Protein AF-A0A938LE58-F1 (afdb_monomer)

Structure (mmCIF, N/CA/C/O backbone):
data_AF-A0A938LE58-F1
#
_entry.id   AF-A0A938LE58-F1
#
loop_
_atom_site.group_PDB
_atom_site.id
_atom_site.type_symbol
_atom_site.label_atom_id
_atom_site.label_alt_id
_atom_site.label_comp_id
_atom_site.label_asym_id
_atom_site.label_entity_id
_atom_site.label_seq_id
_atom_site.pdbx_PDB_ins_code
_atom_site.Cartn_x
_atom_site.Cartn_y
_atom_site.Cartn_z
_atom_site.occupancy
_atom_site.B_iso_or_equiv
_atom_site.auth_seq_id
_atom_site.auth_comp_id
_atom_site.auth_asym_id
_atom_site.auth_atom_id
_atom_site.pdbx_PDB_model_num
ATOM 1 N N . MET A 1 1 ? 87.983 -20.452 31.072 1.00 35.53 1 MET A N 1
ATOM 2 C CA . MET A 1 1 ? 89.405 -20.859 31.200 1.00 35.53 1 MET A CA 1
ATOM 3 C C . MET A 1 1 ? 89.490 -22.246 30.573 1.00 35.53 1 MET A C 1
ATOM 5 O O . MET A 1 1 ? 88.706 -23.074 30.983 1.00 35.53 1 MET A O 1
ATOM 9 N N . THR A 1 2 ? 90.220 -22.567 29.507 1.00 35.75 2 THR A N 1
ATOM 10 C CA . THR A 1 2 ? 91.517 -22.090 29.015 1.00 35.75 2 THR A CA 1
ATOM 11 C C . THR A 1 2 ? 91.731 -22.612 27.581 1.00 35.75 2 THR A C 1
ATOM 13 O O . THR A 1 2 ? 91.448 -23.771 27.328 1.00 35.75 2 THR A O 1
ATOM 16 N N . ARG A 1 3 ? 92.320 -21.752 26.728 1.00 32.44 3 ARG A N 1
ATOM 17 C CA . ARG A 1 3 ? 93.266 -22.025 25.607 1.00 32.44 3 ARG A CA 1
ATOM 18 C C . ARG A 1 3 ? 92.758 -22.891 24.428 1.00 32.44 3 ARG A C 1
ATOM 20 O O . ARG A 1 3 ? 92.510 -24.065 24.602 1.00 32.44 3 ARG A O 1
ATOM 27 N N . ARG A 1 4 ? 92.494 -22.382 23.211 1.00 35.47 4 ARG A N 1
ATOM 28 C CA . ARG A 1 4 ? 93.262 -21.587 22.206 1.00 35.47 4 ARG A CA 1
ATOM 29 C C . ARG A 1 4 ? 94.327 -22.395 21.423 1.00 35.47 4 ARG A C 1
ATOM 31 O O . ARG A 1 4 ? 95.263 -22.894 22.034 1.00 35.47 4 ARG A O 1
ATOM 38 N N . ARG A 1 5 ? 94.244 -22.251 20.081 1.00 36.06 5 ARG A N 1
ATOM 39 C CA . ARG A 1 5 ? 95.217 -22.513 18.976 1.00 36.06 5 ARG A CA 1
ATOM 40 C C . ARG A 1 5 ? 95.144 -23.925 18.354 1.00 36.06 5 ARG A C 1
ATOM 42 O O . ARG A 1 5 ? 94.945 -24.876 19.081 1.00 36.06 5 ARG A O 1
ATOM 49 N N . ALA A 1 6 ? 95.263 -24.129 17.037 1.00 33.91 6 ALA A N 1
ATOM 50 C CA . ALA A 1 6 ? 96.004 -23.379 16.018 1.00 33.91 6 ALA A CA 1
ATOM 51 C C . ALA A 1 6 ? 95.434 -23.567 14.585 1.00 33.91 6 ALA A C 1
ATOM 53 O O . ALA A 1 6 ? 94.849 -24.597 14.276 1.00 33.91 6 ALA A O 1
ATOM 54 N N . ALA A 1 7 ? 95.670 -22.584 13.709 1.00 36.31 7 ALA A N 1
ATOM 55 C CA . ALA A 1 7 ? 95.760 -22.745 12.243 1.00 36.31 7 ALA A CA 1
ATOM 56 C C . ALA A 1 7 ? 97.253 -22.985 11.877 1.00 36.31 7 ALA A C 1
ATOM 58 O O . ALA A 1 7 ? 98.073 -22.695 12.760 1.00 36.31 7 ALA A O 1
ATOM 59 N N . PRO A 1 8 ? 97.677 -23.429 10.657 1.00 47.66 8 PRO A N 1
ATOM 60 C CA . PRO A 1 8 ? 97.639 -22.549 9.466 1.00 47.66 8 PRO A CA 1
ATOM 61 C C . PRO A 1 8 ? 97.699 -23.170 8.025 1.00 47.66 8 PRO A C 1
ATOM 63 O O . PRO A 1 8 ? 98.178 -24.270 7.797 1.00 47.66 8 PRO A O 1
ATOM 66 N N . HIS A 1 9 ? 97.303 -22.334 7.048 1.00 32.19 9 HIS A N 1
ATOM 67 C CA . HIS A 1 9 ? 97.847 -22.076 5.686 1.00 32.19 9 HIS A CA 1
ATOM 68 C C . HIS A 1 9 ? 98.135 -23.168 4.620 1.00 32.19 9 HIS A C 1
ATOM 70 O O . HIS A 1 9 ? 99.049 -23.966 4.775 1.00 32.19 9 HIS A O 1
ATOM 76 N N . ARG A 1 10 ? 97.566 -22.962 3.408 1.00 33.06 10 ARG A N 1
ATOM 77 C CA . ARG A 1 10 ? 98.198 -22.607 2.084 1.00 33.06 10 ARG A CA 1
ATOM 78 C C . ARG A 1 10 ? 97.259 -23.071 0.937 1.00 33.06 10 ARG A C 1
ATOM 80 O O . ARG A 1 10 ? 96.869 -24.222 0.940 1.00 33.06 10 ARG A O 1
ATOM 87 N N . ARG A 1 11 ? 96.659 -22.221 0.082 1.00 33.66 11 ARG A N 1
ATOM 88 C CA . ARG A 1 11 ? 97.114 -21.329 -1.028 1.00 33.66 11 ARG A CA 1
ATOM 89 C C . ARG A 1 11 ? 97.040 -21.973 -2.442 1.00 33.66 11 ARG A C 1
ATOM 91 O O . ARG A 1 11 ? 97.733 -22.946 -2.686 1.00 33.66 11 ARG A O 1
ATOM 98 N N . PHE A 1 12 ? 96.345 -21.253 -3.353 1.00 32.03 12 PHE A N 1
ATOM 99 C CA . PHE A 1 12 ? 96.378 -21.251 -4.846 1.00 32.03 12 PHE A CA 1
ATOM 100 C C . PHE A 1 12 ? 95.691 -22.431 -5.590 1.00 32.03 12 PHE A C 1
ATOM 102 O O . PHE A 1 12 ? 95.757 -23.545 -5.110 1.00 32.03 12 PHE A O 1
ATOM 109 N N . ARG A 1 13 ? 95.030 -22.316 -6.765 1.00 31.61 13 ARG A N 1
ATOM 110 C CA . ARG A 1 13 ? 94.870 -21.265 -7.805 1.00 31.61 13 ARG A CA 1
ATOM 111 C C . ARG A 1 13 ? 93.700 -21.634 -8.772 1.00 31.61 13 ARG A C 1
ATOM 113 O O . ARG A 1 13 ? 93.556 -22.798 -9.103 1.00 31.61 13 ARG A O 1
ATOM 120 N N . ALA A 1 14 ? 92.978 -20.614 -9.260 1.00 30.80 14 ALA A N 1
ATOM 121 C CA . ALA A 1 14 ? 92.432 -20.387 -10.623 1.00 30.80 14 ALA A CA 1
ATOM 122 C C . ALA A 1 14 ? 91.437 -21.349 -11.356 1.00 30.80 14 ALA A C 1
ATOM 124 O O . ALA A 1 14 ? 91.850 -22.298 -12.005 1.00 30.80 14 ALA A O 1
ATOM 125 N N . ALA A 1 15 ? 90.177 -20.871 -11.439 1.00 33.19 15 ALA A N 1
ATOM 126 C CA . ALA A 1 15 ? 89.362 -20.580 -12.652 1.00 33.19 15 ALA A CA 1
ATOM 127 C C . ALA A 1 15 ? 88.730 -21.744 -13.495 1.00 33.19 15 ALA A C 1
ATOM 129 O O . ALA A 1 15 ? 88.977 -22.909 -13.222 1.00 33.19 15 ALA A O 1
ATOM 130 N N . PRO A 1 16 ? 87.811 -21.464 -14.454 1.00 48.88 16 PRO A N 1
ATOM 131 C CA . PRO A 1 16 ? 86.350 -21.548 -14.262 1.00 48.88 16 PRO A CA 1
ATOM 132 C C . PRO A 1 16 ? 85.642 -22.445 -15.309 1.00 48.88 16 PRO A C 1
ATOM 134 O O . PRO A 1 16 ? 86.220 -22.718 -16.356 1.00 48.88 16 PRO A O 1
ATOM 137 N N . ARG A 1 17 ? 84.369 -22.835 -15.098 1.00 33.34 17 ARG A N 1
ATOM 138 C CA . ARG A 1 17 ? 83.358 -23.023 -16.174 1.00 33.34 17 ARG A CA 1
ATOM 139 C C . ARG A 1 17 ? 81.991 -23.489 -15.650 1.00 33.34 17 ARG A C 1
ATOM 141 O O . ARG A 1 17 ? 81.899 -24.463 -14.920 1.00 33.34 17 ARG A O 1
ATOM 148 N N . ALA A 1 18 ? 80.965 -22.788 -16.137 1.00 35.06 18 ALA A N 1
ATOM 149 C CA . ALA A 1 18 ? 79.599 -23.243 -16.400 1.00 35.06 18 ALA A CA 1
ATOM 150 C C . ALA A 1 18 ? 78.793 -23.852 -15.236 1.00 35.06 18 ALA A C 1
ATOM 152 O O . ALA A 1 18 ? 78.749 -25.063 -15.054 1.00 35.06 18 ALA A O 1
ATOM 153 N N . ALA A 1 19 ? 78.019 -23.007 -14.552 1.00 35.12 19 ALA A N 1
ATOM 154 C CA . ALA A 1 19 ? 76.790 -23.439 -13.896 1.00 35.12 19 ALA A CA 1
ATOM 155 C C . ALA A 1 19 ? 75.614 -22.739 -14.586 1.00 35.12 19 ALA A C 1
ATOM 157 O O . ALA A 1 19 ? 75.490 -21.515 -14.528 1.00 35.12 19 ALA A O 1
ATOM 158 N N . LEU A 1 20 ? 74.792 -23.530 -15.281 1.00 34.19 20 LEU A N 1
ATOM 159 C CA . LEU A 1 20 ? 73.471 -23.132 -15.751 1.00 34.19 20 LEU A CA 1
ATOM 160 C C . LEU A 1 20 ? 72.672 -22.604 -14.551 1.00 34.19 20 LEU A C 1
ATOM 162 O O . LEU A 1 20 ? 72.293 -23.366 -13.664 1.00 34.19 20 LEU A O 1
ATOM 166 N N . GLY A 1 21 ? 72.415 -21.299 -14.528 1.00 33.84 21 GLY A N 1
ATOM 167 C CA . GLY A 1 21 ? 71.427 -20.711 -13.638 1.00 33.84 21 GLY A CA 1
ATOM 168 C C . GLY A 1 21 ? 70.036 -21.094 -14.126 1.00 33.84 21 GLY A C 1
ATOM 169 O O . GLY A 1 21 ? 69.578 -20.588 -15.148 1.00 33.84 21 GLY A O 1
ATOM 170 N N . ALA A 1 22 ? 69.374 -21.993 -13.403 1.00 34.53 22 ALA A N 1
ATOM 171 C CA . ALA A 1 22 ? 67.950 -22.244 -13.549 1.00 34.53 22 ALA A CA 1
ATOM 172 C C . ALA A 1 22 ? 67.186 -20.963 -13.180 1.00 34.53 22 ALA A C 1
ATOM 174 O O . ALA A 1 22 ? 66.984 -20.649 -12.004 1.00 34.53 22 ALA A O 1
ATOM 175 N N . LEU A 1 23 ? 66.790 -20.207 -14.205 1.00 34.16 23 LEU A N 1
ATOM 176 C CA . LEU A 1 23 ? 65.857 -19.094 -14.108 1.00 34.16 23 LEU A CA 1
ATOM 177 C C . LEU A 1 23 ? 64.493 -19.673 -13.707 1.00 34.16 23 LEU A C 1
ATOM 179 O O . LEU A 1 23 ? 63.679 -20.054 -14.546 1.00 34.16 23 LEU A O 1
ATOM 183 N N . SER A 1 24 ? 64.275 -19.806 -12.402 1.00 37.72 24 SER A N 1
ATOM 184 C CA . SER A 1 24 ? 62.983 -20.186 -11.840 1.00 37.72 24 SER A CA 1
ATOM 185 C C . SER A 1 24 ? 62.053 -18.989 -11.997 1.00 37.72 24 SER A C 1
ATOM 187 O O . SER A 1 24 ? 62.000 -18.100 -11.149 1.00 37.72 24 SER A O 1
ATOM 189 N N . LEU A 1 25 ? 61.379 -18.942 -13.145 1.00 36.91 25 LEU A N 1
ATOM 190 C CA . LEU A 1 25 ? 60.301 -18.016 -13.447 1.00 36.91 25 LEU A CA 1
ATOM 191 C C . LEU A 1 25 ? 59.156 -18.325 -12.470 1.00 36.91 25 LEU A C 1
ATOM 193 O O . LEU A 1 25 ? 58.331 -19.204 -12.711 1.00 36.91 25 LEU A O 1
ATOM 197 N N . VAL A 1 26 ? 59.134 -17.642 -11.324 1.00 38.88 26 VAL A N 1
ATOM 198 C CA . VAL A 1 26 ? 57.950 -17.599 -10.466 1.00 38.88 26 VAL A CA 1
ATOM 199 C C . VAL A 1 26 ? 56.890 -16.857 -11.271 1.00 38.88 26 VAL A C 1
ATOM 201 O O . VAL A 1 26 ? 56.836 -15.629 -11.281 1.00 38.88 26 VAL A O 1
ATOM 204 N N . LEU A 1 27 ? 56.072 -17.621 -11.998 1.00 36.50 27 LEU A N 1
ATOM 205 C CA . LEU A 1 27 ? 54.764 -17.182 -12.450 1.00 36.50 27 LEU A CA 1
ATOM 206 C C . LEU A 1 27 ? 53.978 -16.821 -11.188 1.00 36.50 27 LEU A C 1
ATOM 208 O O . LEU A 1 27 ? 53.330 -17.661 -10.565 1.00 36.50 27 LEU A O 1
ATOM 212 N N . LEU A 1 28 ? 54.063 -15.549 -10.801 1.00 37.84 28 LEU A N 1
ATOM 213 C CA . LEU A 1 28 ? 53.003 -14.873 -10.078 1.00 37.84 28 LEU A CA 1
ATOM 214 C C . LEU A 1 28 ? 51.764 -15.016 -10.958 1.00 37.84 28 LEU A C 1
ATOM 216 O O . LEU A 1 28 ? 51.512 -14.208 -11.850 1.00 37.84 28 LEU A O 1
ATOM 220 N N . ALA A 1 29 ? 51.016 -16.095 -10.734 1.00 35.84 29 ALA A N 1
ATOM 221 C CA . ALA A 1 29 ? 49.613 -16.137 -11.063 1.00 35.84 29 ALA A CA 1
ATOM 222 C C . ALA A 1 29 ? 49.006 -14.939 -10.334 1.00 35.84 29 ALA A C 1
ATOM 224 O O . ALA A 1 29 ? 48.756 -14.984 -9.128 1.00 35.84 29 ALA A O 1
ATOM 225 N N . ALA A 1 30 ? 48.860 -13.833 -11.061 1.00 34.16 30 ALA A N 1
ATOM 226 C CA . ALA A 1 30 ? 47.987 -12.748 -10.688 1.00 34.16 30 ALA A CA 1
ATOM 227 C C . ALA A 1 30 ? 46.590 -13.362 -10.645 1.00 34.16 30 ALA A C 1
ATOM 229 O O . ALA A 1 30 ? 45.852 -13.369 -11.627 1.00 34.16 30 ALA A O 1
ATOM 230 N N . CYS A 1 31 ? 46.257 -13.962 -9.504 1.00 29.91 31 CYS A N 1
ATOM 231 C CA . CYS A 1 31 ? 44.882 -14.152 -9.111 1.00 29.91 31 CYS A CA 1
ATOM 232 C C . CYS A 1 31 ? 44.269 -12.762 -9.292 1.00 29.91 31 CYS A C 1
ATOM 234 O O . CYS A 1 31 ? 44.821 -11.816 -8.716 1.00 29.91 31 CYS A O 1
ATOM 236 N N . PRO A 1 32 ? 43.246 -12.572 -10.143 1.00 35.03 32 PRO A N 1
ATOM 237 C CA . PRO A 1 32 ? 42.574 -11.297 -10.184 1.00 35.03 32 PRO A CA 1
ATOM 238 C C . PRO A 1 32 ? 41.989 -11.135 -8.790 1.00 35.03 32 PRO A C 1
ATOM 240 O O . PRO A 1 32 ? 40.972 -11.733 -8.441 1.00 35.03 32 PRO A O 1
ATOM 243 N N . THR A 1 33 ? 42.685 -10.372 -7.955 1.00 30.44 33 THR A N 1
ATOM 244 C CA . THR A 1 33 ? 42.118 -9.776 -6.769 1.00 30.44 33 THR A CA 1
ATOM 245 C C . THR A 1 33 ? 41.007 -8.918 -7.339 1.00 30.44 33 THR A C 1
ATOM 247 O O . THR A 1 33 ? 41.258 -7.816 -7.823 1.00 30.44 33 THR A O 1
ATOM 250 N N . PHE A 1 34 ? 39.794 -9.469 -7.417 1.00 32.09 34 PHE A N 1
ATOM 251 C CA . PHE A 1 34 ? 38.604 -8.688 -7.683 1.00 32.09 34 PHE A CA 1
ATOM 252 C C . PHE A 1 34 ? 38.581 -7.667 -6.557 1.00 32.09 34 PHE A C 1
ATOM 254 O O . PHE A 1 34 ? 38.185 -7.975 -5.433 1.00 32.09 34 PHE A O 1
ATOM 261 N N . ALA A 1 35 ? 39.105 -6.474 -6.841 1.00 33.88 35 ALA A N 1
ATOM 262 C CA . ALA A 1 35 ? 38.870 -5.307 -6.029 1.00 33.88 35 ALA A CA 1
ATOM 263 C C . ALA A 1 35 ? 37.356 -5.265 -5.887 1.00 33.88 35 ALA A C 1
ATOM 265 O O . ALA A 1 35 ? 36.638 -5.167 -6.883 1.00 33.88 35 ALA A O 1
ATOM 266 N N . GLN A 1 36 ? 36.881 -5.517 -4.673 1.00 43.47 36 GLN A N 1
ATOM 267 C CA . GLN A 1 36 ? 35.468 -5.598 -4.374 1.00 43.47 36 GLN A CA 1
ATOM 268 C C . GLN A 1 36 ? 34.924 -4.196 -4.635 1.00 43.47 36 GLN A C 1
ATOM 270 O O . GLN A 1 36 ? 35.071 -3.313 -3.790 1.00 43.47 36 GLN A O 1
ATOM 275 N N . GLU A 1 37 ? 34.432 -3.955 -5.855 1.00 56.03 37 GLU A N 1
ATOM 276 C CA . GLU A 1 37 ? 33.959 -2.639 -6.256 1.00 56.03 37 GLU A CA 1
ATOM 277 C C . GLU A 1 37 ? 32.943 -2.186 -5.206 1.00 56.03 37 GLU A C 1
ATOM 279 O O . GLU A 1 37 ? 32.021 -2.918 -4.825 1.00 56.03 37 GLU A O 1
ATOM 284 N N . SER A 1 38 ? 33.167 -0.994 -4.658 1.00 83.69 38 SER A N 1
ATOM 285 C CA . SER A 1 38 ? 32.251 -0.425 -3.683 1.00 83.69 38 SER A CA 1
ATOM 286 C C . SER A 1 38 ? 30.892 -0.271 -4.358 1.00 83.69 38 SER A C 1
ATOM 288 O O . SER A 1 38 ? 30.798 0.406 -5.374 1.00 83.69 38 SER A O 1
ATOM 290 N N . TRP A 1 39 ? 29.842 -0.876 -3.790 1.00 88.50 39 TRP A N 1
ATOM 291 C CA . TRP A 1 39 ? 28.456 -0.866 -4.296 1.00 88.50 39 TRP A CA 1
ATOM 292 C C . TRP A 1 39 ? 27.992 0.500 -4.834 1.00 88.50 39 TRP A C 1
ATOM 294 O O . TRP A 1 39 ? 27.291 0.585 -5.838 1.00 88.50 39 TRP A O 1
ATOM 304 N N . VAL A 1 40 ? 28.426 1.572 -4.176 1.00 90.12 40 VAL A N 1
ATOM 305 C CA . VAL A 1 40 ? 28.131 2.969 -4.513 1.00 90.12 40 VAL A CA 1
ATOM 306 C C . VAL A 1 40 ? 28.773 3.423 -5.834 1.00 90.12 40 VAL A C 1
ATOM 308 O O . VAL A 1 40 ? 28.200 4.245 -6.541 1.00 90.12 40 VAL A O 1
ATOM 311 N N . TYR A 1 41 ? 29.941 2.883 -6.179 1.00 92.00 41 TYR A N 1
ATOM 312 C CA . TYR A 1 41 ? 30.723 3.206 -7.378 1.00 92.00 41 TYR A CA 1
ATOM 313 C C . TYR A 1 41 ? 30.675 2.104 -8.447 1.00 92.00 41 TYR A C 1
ATOM 315 O O . TYR A 1 41 ? 31.351 2.212 -9.465 1.00 92.00 41 TYR A O 1
ATOM 323 N N . SER A 1 42 ? 29.883 1.048 -8.243 1.00 91.94 42 SER A N 1
ATOM 324 C CA . SER A 1 42 ? 29.626 0.041 -9.274 1.00 91.94 42 SER A CA 1
ATOM 325 C C . SER A 1 42 ? 28.494 0.503 -10.192 1.00 91.94 42 SER A C 1
ATOM 327 O O . SER A 1 42 ? 27.369 0.678 -9.707 1.00 91.94 42 SER A O 1
ATOM 329 N N . PRO A 1 43 ? 28.729 0.642 -11.509 1.00 93.00 43 PRO A N 1
ATOM 330 C CA . PRO A 1 43 ? 27.658 0.953 -12.442 1.00 93.00 43 PRO A CA 1
ATOM 331 C C . PRO A 1 43 ? 26.652 -0.204 -12.528 1.00 93.00 43 PRO A C 1
ATOM 333 O O . PRO A 1 43 ? 26.957 -1.363 -12.212 1.00 93.00 43 PRO A O 1
ATOM 336 N N . TYR A 1 44 ? 25.440 0.117 -12.963 1.00 94.31 44 TYR A N 1
ATOM 337 C CA . TYR A 1 44 ? 24.429 -0.868 -13.327 1.00 94.31 44 TYR A CA 1
ATOM 338 C C . TYR A 1 44 ? 24.799 -1.504 -14.663 1.00 94.31 44 TYR A C 1
ATOM 340 O O . TYR A 1 44 ? 25.075 -0.792 -15.627 1.00 94.31 44 TYR A O 1
ATOM 348 N N . ARG A 1 45 ? 24.775 -2.833 -14.740 1.00 94.19 45 ARG A N 1
ATOM 349 C CA . ARG A 1 45 ? 24.802 -3.554 -16.018 1.00 94.19 45 ARG A CA 1
ATOM 350 C C . ARG A 1 45 ? 23.366 -3.694 -16.502 1.00 94.19 45 ARG A C 1
ATOM 352 O O . ARG A 1 45 ? 22.588 -4.420 -15.884 1.00 94.19 45 ARG A O 1
ATOM 359 N N . VAL A 1 46 ? 23.004 -2.941 -17.537 1.00 94.81 46 VAL A N 1
ATOM 360 C CA . VAL A 1 46 ? 21.629 -2.860 -18.033 1.00 94.81 46 VAL A CA 1
ATOM 361 C C . VAL A 1 46 ? 21.577 -3.348 -19.470 1.00 94.81 46 VAL A C 1
ATOM 363 O O . VAL A 1 46 ? 22.188 -2.749 -20.355 1.00 94.81 46 VAL A O 1
ATOM 366 N N . ARG A 1 47 ? 20.798 -4.400 -19.717 1.00 95.25 47 ARG A N 1
ATOM 367 C CA . ARG A 1 47 ? 20.447 -4.802 -21.081 1.00 95.25 47 ARG A CA 1
ATOM 368 C C . ARG A 1 47 ? 19.104 -4.194 -21.457 1.00 95.25 47 ARG A C 1
ATOM 370 O O . ARG A 1 47 ? 18.170 -4.230 -20.665 1.00 95.25 47 ARG A O 1
ATOM 377 N N . VAL A 1 48 ? 18.993 -3.647 -22.658 1.00 96.19 48 VAL A N 1
ATOM 378 C CA . VAL A 1 48 ? 17.738 -3.149 -23.219 1.00 96.19 48 VAL A CA 1
ATOM 379 C C . VAL A 1 48 ? 17.302 -4.086 -24.336 1.00 96.19 48 VAL A C 1
ATOM 381 O O . VAL A 1 48 ? 18.040 -4.280 -25.299 1.00 96.19 48 VAL A O 1
ATOM 384 N N . TRP A 1 49 ? 16.105 -4.649 -24.201 1.00 96.06 49 TRP A N 1
ATOM 385 C CA . TRP A 1 49 ? 15.444 -5.467 -25.210 1.00 96.06 49 TRP A CA 1
ATOM 386 C C . TRP A 1 49 ? 14.387 -4.648 -25.930 1.00 96.06 49 TRP A C 1
ATOM 388 O O . TRP A 1 49 ? 13.377 -4.266 -25.341 1.00 96.06 49 TRP A O 1
ATOM 398 N N . LEU A 1 50 ? 14.632 -4.397 -27.212 1.00 96.31 50 LEU A N 1
ATOM 399 C CA . LEU A 1 50 ? 13.746 -3.645 -28.086 1.00 96.31 50 LEU A CA 1
ATOM 400 C C . LEU A 1 50 ? 12.884 -4.592 -28.931 1.00 96.31 50 LEU A C 1
ATOM 402 O O . LEU A 1 50 ? 13.399 -5.340 -29.762 1.00 96.31 50 LEU A O 1
ATOM 406 N N . ALA A 1 51 ? 11.570 -4.520 -28.757 1.00 95.31 51 ALA A N 1
ATOM 407 C CA . ALA A 1 51 ? 10.576 -5.094 -29.652 1.00 95.31 51 ALA A CA 1
ATOM 408 C C . ALA A 1 51 ? 9.932 -3.964 -30.468 1.00 95.31 51 ALA A C 1
ATOM 410 O O . ALA A 1 51 ? 9.428 -2.992 -29.912 1.00 95.31 51 ALA A O 1
ATOM 411 N N . VAL A 1 52 ? 9.966 -4.077 -31.793 1.00 93.62 52 VAL A N 1
ATOM 412 C CA . VAL A 1 52 ? 9.302 -3.138 -32.707 1.00 93.62 52 VAL A CA 1
ATOM 413 C C . VAL A 1 52 ? 8.260 -3.926 -33.481 1.00 93.62 52 VAL A C 1
ATOM 415 O O . VAL A 1 52 ? 8.591 -4.978 -34.032 1.00 93.62 52 VAL A O 1
ATOM 418 N N . SER A 1 53 ? 7.017 -3.447 -33.503 1.00 89.75 53 SER A N 1
ATOM 419 C CA . SER A 1 53 ? 5.955 -4.106 -34.265 1.00 89.75 53 SER A CA 1
ATOM 420 C C . SER A 1 53 ? 6.272 -4.134 -35.762 1.00 89.75 53 SER A C 1
ATOM 422 O O . SER A 1 53 ? 6.865 -3.209 -36.323 1.00 89.75 53 SER A O 1
ATOM 424 N N . GLU A 1 54 ? 5.881 -5.224 -36.416 1.00 85.56 54 GLU A N 1
ATOM 425 C CA . GLU A 1 54 ? 6.084 -5.409 -37.847 1.00 85.56 54 GLU A CA 1
ATOM 426 C C . GLU A 1 54 ? 5.018 -4.618 -38.612 1.00 85.56 54 GLU A C 1
ATOM 428 O O . GLU A 1 54 ? 3.915 -5.103 -38.859 1.00 85.56 54 GLU A O 1
ATOM 433 N N . SER A 1 55 ? 5.339 -3.375 -38.976 1.00 87.19 55 SER A N 1
ATOM 434 C CA . SER A 1 55 ? 4.465 -2.536 -39.796 1.00 87.19 55 SER A CA 1
ATOM 435 C C . SER A 1 55 ? 5.239 -1.826 -40.914 1.00 87.19 55 SER A C 1
ATOM 437 O O . SER A 1 55 ? 6.441 -1.572 -40.779 1.00 87.19 55 SER A O 1
ATOM 439 N N . PRO A 1 56 ? 4.578 -1.437 -42.022 1.00 85.12 56 PRO A N 1
ATOM 440 C CA . PRO A 1 56 ? 5.223 -0.650 -43.076 1.00 85.12 56 PRO A CA 1
ATOM 441 C C . PRO A 1 56 ? 5.773 0.695 -42.574 1.00 85.12 56 PRO A C 1
ATOM 443 O O . PRO A 1 56 ? 6.764 1.201 -43.105 1.00 85.12 56 PRO A O 1
ATOM 446 N N . ARG A 1 57 ? 5.154 1.277 -41.535 1.00 87.62 57 ARG A N 1
ATOM 447 C CA . ARG A 1 57 ? 5.599 2.534 -40.909 1.00 87.62 57 ARG A CA 1
ATOM 448 C C . ARG A 1 57 ? 6.828 2.321 -40.015 1.00 87.62 57 ARG A C 1
ATOM 450 O O . ARG A 1 57 ? 7.638 3.241 -39.870 1.00 87.62 57 ARG A O 1
ATOM 457 N N . LEU A 1 58 ? 7.002 1.111 -39.480 1.00 88.50 58 LEU A N 1
ATOM 458 C CA . LEU A 1 58 ? 8.090 0.694 -38.594 1.00 88.50 58 LEU A CA 1
ATOM 459 C C . LEU A 1 58 ? 9.036 -0.320 -39.268 1.00 88.50 58 LEU A C 1
ATOM 461 O O . LEU A 1 58 ? 9.287 -1.416 -38.775 1.00 88.50 58 LEU A O 1
ATOM 465 N N . GLY A 1 59 ? 9.603 0.059 -40.415 1.00 89.12 59 GLY A N 1
ATOM 466 C CA . GLY A 1 59 ? 10.565 -0.787 -41.131 1.00 89.12 59 GLY A CA 1
ATOM 467 C C . GLY A 1 59 ? 11.898 -1.007 -40.391 1.00 89.12 59 GLY A C 1
ATOM 468 O O . GLY A 1 59 ? 12.277 -0.249 -39.497 1.00 89.12 59 GLY A O 1
ATOM 469 N N . ARG A 1 60 ? 12.679 -2.000 -40.841 1.00 89.69 60 ARG A N 1
ATOM 470 C CA . ARG A 1 60 ? 13.966 -2.406 -40.225 1.00 89.69 60 ARG A CA 1
ATOM 471 C C . ARG A 1 60 ? 14.974 -1.266 -40.040 1.00 89.69 60 ARG A C 1
ATOM 473 O O . ARG A 1 60 ? 15.611 -1.180 -38.998 1.00 89.69 60 ARG A O 1
ATOM 480 N N . SER A 1 61 ? 15.096 -0.374 -41.026 1.00 91.12 61 SER A N 1
ATOM 481 C CA . SER A 1 61 ? 15.998 0.788 -40.944 1.00 91.12 61 SER A CA 1
ATOM 482 C C . SER A 1 61 ? 15.628 1.721 -39.782 1.00 91.12 61 SER A C 1
ATOM 484 O O . SER A 1 61 ? 16.492 2.184 -39.040 1.00 91.12 61 SER A O 1
ATOM 486 N N . LEU A 1 62 ? 14.326 1.930 -39.556 1.00 90.69 62 LEU A N 1
ATOM 487 C CA . LEU A 1 62 ? 13.855 2.718 -38.423 1.00 90.69 62 LEU A CA 1
ATOM 488 C C . LEU A 1 62 ? 14.104 1.993 -37.101 1.00 90.69 62 LEU A C 1
ATOM 490 O O . LEU A 1 62 ? 14.539 2.631 -36.151 1.00 90.69 62 LEU A O 1
ATOM 494 N N . ALA A 1 63 ? 13.864 0.681 -37.039 1.00 93.06 63 ALA A N 1
ATOM 495 C CA . ALA A 1 63 ? 14.128 -0.114 -35.842 1.00 93.06 63 ALA A CA 1
ATOM 496 C C . ALA A 1 63 ? 15.606 -0.019 -35.407 1.00 93.06 63 ALA A C 1
ATOM 498 O O . ALA A 1 63 ? 15.890 0.183 -34.227 1.00 93.06 63 ALA A O 1
ATOM 499 N N . GLU A 1 64 ? 16.543 -0.062 -36.360 1.00 94.62 64 GLU A N 1
ATOM 500 C CA . GLU A 1 64 ? 17.968 0.168 -36.089 1.00 94.62 64 GLU A CA 1
ATOM 501 C C . GLU A 1 64 ? 18.274 1.602 -35.648 1.00 94.62 64 GLU A C 1
ATOM 503 O O . GLU A 1 64 ? 19.025 1.814 -34.693 1.00 94.62 64 GLU A O 1
ATOM 508 N N . SER A 1 65 ? 17.649 2.601 -36.281 1.00 93.94 65 SER A N 1
ATOM 509 C CA . SER A 1 65 ? 17.772 3.993 -35.838 1.00 93.94 65 SER A CA 1
ATOM 510 C C . SER A 1 65 ? 17.268 4.176 -34.404 1.00 93.94 65 SER A C 1
ATOM 512 O O . SER A 1 65 ? 17.922 4.859 -33.622 1.00 93.94 65 SER A O 1
ATOM 514 N N . ILE A 1 66 ? 16.141 3.555 -34.035 1.00 94.75 66 ILE A N 1
ATOM 515 C CA . ILE A 1 66 ? 15.590 3.595 -32.673 1.00 94.75 66 ILE A CA 1
ATOM 516 C C . ILE A 1 66 ? 16.577 2.953 -31.698 1.00 94.75 66 ILE A C 1
ATOM 518 O O . ILE A 1 66 ? 16.887 3.547 -30.667 1.00 94.75 66 ILE A O 1
ATOM 522 N N . ARG A 1 67 ? 17.124 1.778 -32.036 1.00 95.56 67 ARG A N 1
ATOM 523 C CA . ARG A 1 67 ? 18.132 1.087 -31.221 1.00 95.56 67 ARG A CA 1
ATOM 524 C C . ARG A 1 67 ? 19.348 1.980 -30.945 1.00 95.56 67 ARG A C 1
ATOM 526 O O . ARG A 1 67 ? 19.789 2.086 -29.800 1.00 95.56 67 ARG A O 1
ATOM 533 N N . ALA A 1 68 ? 19.853 2.670 -31.969 1.00 93.69 68 ALA A N 1
ATOM 534 C CA . ALA A 1 68 ? 20.949 3.627 -31.827 1.00 93.69 68 ALA A CA 1
ATOM 535 C C . ALA A 1 68 ? 20.554 4.858 -30.987 1.00 93.69 68 ALA A C 1
ATOM 537 O O . ALA A 1 68 ? 21.330 5.294 -30.131 1.00 93.69 68 ALA A O 1
ATOM 538 N N . SER A 1 69 ? 19.342 5.394 -31.177 1.00 93.44 69 SER A N 1
ATOM 539 C CA . SER A 1 69 ? 18.817 6.504 -30.372 1.00 93.44 69 SER A CA 1
ATOM 540 C C . SER A 1 69 ? 18.757 6.156 -28.886 1.00 93.44 69 SER A C 1
ATOM 542 O O . SER A 1 69 ? 19.206 6.968 -28.083 1.00 93.44 69 SER A O 1
ATOM 544 N N . ILE A 1 70 ? 18.300 4.952 -28.521 1.00 93.88 70 ILE A N 1
ATOM 545 C CA . ILE A 1 70 ? 18.266 4.483 -27.125 1.00 93.88 70 ILE A CA 1
ATOM 546 C C . ILE A 1 70 ? 19.664 4.515 -26.513 1.00 93.88 70 ILE A C 1
ATOM 548 O O . ILE A 1 70 ? 19.848 5.061 -25.427 1.00 93.88 70 ILE A O 1
ATOM 552 N N . ALA A 1 71 ? 20.661 3.955 -27.204 1.00 91.88 71 ALA A N 1
ATOM 553 C CA . ALA A 1 71 ? 22.028 3.899 -26.693 1.00 91.88 71 ALA A CA 1
ATOM 554 C C . ALA A 1 71 ? 22.590 5.303 -26.404 1.00 91.88 71 ALA A C 1
ATOM 556 O O . ALA A 1 71 ? 23.228 5.516 -25.371 1.00 91.88 71 ALA A O 1
ATOM 557 N N . ASN A 1 72 ? 22.312 6.270 -27.283 1.00 92.25 72 ASN A N 1
ATOM 558 C CA . ASN A 1 72 ? 22.753 7.655 -27.118 1.00 92.25 72 ASN A CA 1
ATOM 559 C C . ASN A 1 72 ? 21.957 8.399 -26.037 1.00 92.25 72 ASN A C 1
ATOM 561 O O . ASN A 1 72 ? 22.553 9.029 -25.165 1.00 92.25 72 ASN A O 1
ATOM 565 N N . GLY A 1 73 ? 20.626 8.301 -26.057 1.00 91.75 73 GLY A N 1
ATOM 566 C CA . GLY A 1 73 ? 19.749 8.994 -25.116 1.00 91.75 73 GLY A CA 1
ATOM 567 C C . GLY A 1 73 ? 19.908 8.492 -23.681 1.00 91.75 73 GLY A C 1
ATOM 568 O O . GLY A 1 73 ? 19.999 9.291 -22.752 1.00 91.75 73 GLY A O 1
ATOM 569 N N . VAL A 1 74 ? 20.045 7.177 -23.487 1.00 91.00 74 VAL A N 1
ATOM 570 C CA . VAL A 1 74 ? 20.318 6.589 -22.167 1.00 91.00 74 VAL A CA 1
ATOM 571 C C . VAL A 1 74 ? 21.708 6.974 -21.670 1.00 91.00 74 VAL A C 1
ATOM 573 O O . VAL A 1 74 ? 21.853 7.304 -20.497 1.00 91.00 74 VAL A O 1
ATOM 576 N N . ARG A 1 75 ? 22.732 6.990 -22.535 1.00 90.50 75 ARG A N 1
ATOM 577 C CA . ARG A 1 75 ? 24.072 7.461 -22.146 1.00 90.50 75 ARG A CA 1
ATOM 578 C C . ARG A 1 75 ? 24.045 8.925 -21.706 1.00 90.50 75 ARG A C 1
ATOM 580 O O . ARG A 1 75 ? 24.719 9.261 -20.739 1.00 90.50 75 ARG A O 1
ATOM 587 N N . ALA A 1 76 ? 23.258 9.768 -22.372 1.00 90.00 76 ALA A N 1
ATOM 588 C CA . ALA A 1 76 ? 23.079 11.161 -21.974 1.00 90.00 76 ALA A CA 1
ATOM 589 C C . ALA A 1 76 ? 22.361 11.291 -20.617 1.00 90.00 76 ALA A C 1
ATOM 591 O O . ALA A 1 76 ? 22.788 12.081 -19.783 1.00 90.00 76 ALA A O 1
ATOM 592 N N . ALA A 1 77 ? 21.316 10.493 -20.371 1.00 89.19 77 ALA A N 1
ATOM 593 C CA . ALA A 1 77 ? 20.527 10.562 -19.138 1.00 89.19 77 ALA A CA 1
ATOM 594 C C . ALA A 1 77 ? 21.207 9.912 -17.916 1.00 89.19 77 ALA A C 1
ATOM 596 O O . ALA A 1 77 ? 21.087 10.412 -16.800 1.00 89.19 77 ALA A O 1
ATOM 597 N N . MET A 1 78 ? 21.901 8.788 -18.115 1.00 90.38 78 MET A N 1
ATOM 598 C CA . MET A 1 78 ? 22.464 7.964 -17.036 1.00 90.38 78 MET A CA 1
ATOM 599 C C . MET A 1 78 ? 23.975 8.155 -16.862 1.00 90.38 78 MET A C 1
ATOM 601 O O . MET A 1 78 ? 24.526 7.806 -15.815 1.00 90.38 78 MET A O 1
ATOM 605 N N . GLY A 1 79 ? 24.669 8.701 -17.863 1.00 88.88 79 GLY A N 1
ATOM 606 C CA . GLY A 1 79 ? 26.114 8.906 -17.825 1.00 88.88 79 GLY A CA 1
ATOM 607 C C . GLY A 1 79 ? 26.884 7.618 -17.520 1.00 88.88 79 GLY A C 1
ATOM 608 O O . GLY A 1 79 ? 26.592 6.549 -18.054 1.00 88.88 79 GLY A O 1
ATOM 609 N N . SER A 1 80 ? 27.866 7.716 -16.623 1.00 91.31 80 SER A N 1
ATOM 610 C CA . SER A 1 80 ? 28.705 6.594 -16.177 1.00 91.31 80 SER A CA 1
ATOM 611 C C . SER A 1 80 ? 28.005 5.644 -15.202 1.00 91.31 80 SER A C 1
ATOM 613 O O . SER A 1 80 ? 28.567 4.599 -14.877 1.00 91.31 80 SER A O 1
ATOM 615 N N . THR A 1 81 ? 26.791 5.965 -14.737 1.00 92.31 81 THR A N 1
ATOM 616 C CA . THR A 1 81 ? 26.062 5.098 -13.798 1.00 92.31 81 THR A CA 1
ATOM 617 C C . THR A 1 81 ? 25.611 3.794 -14.450 1.00 92.31 81 THR A C 1
ATOM 619 O O . THR A 1 81 ? 25.370 2.822 -13.737 1.00 92.31 81 THR A O 1
ATOM 622 N N . TRP A 1 82 ? 25.516 3.741 -15.783 1.00 93.75 82 TRP A N 1
ATOM 623 C CA . TRP A 1 82 ? 25.112 2.558 -16.541 1.00 93.75 82 TRP A CA 1
ATOM 624 C C . TRP A 1 82 ? 26.218 2.057 -17.467 1.00 93.75 82 TRP A C 1
ATOM 626 O O . TRP A 1 82 ? 26.957 2.819 -18.088 1.00 93.75 82 TRP A O 1
ATOM 636 N N . ARG A 1 83 ? 26.260 0.736 -17.619 1.00 92.94 83 ARG A N 1
ATOM 637 C CA . ARG A 1 83 ? 26.841 0.043 -18.766 1.00 92.94 83 ARG A CA 1
ATOM 638 C C . ARG A 1 83 ? 25.687 -0.594 -19.523 1.00 92.94 83 ARG A C 1
ATOM 640 O O . ARG A 1 83 ? 25.048 -1.502 -18.994 1.00 92.94 83 ARG A O 1
ATOM 647 N N . THR A 1 84 ? 25.413 -0.073 -20.713 1.00 93.00 84 THR A N 1
ATOM 648 C CA . THR A 1 84 ? 24.208 -0.410 -21.475 1.00 93.00 84 THR A CA 1
ATOM 649 C C . THR A 1 84 ? 24.541 -1.254 -22.696 1.00 93.00 84 THR A C 1
ATOM 651 O O . THR A 1 84 ? 25.370 -0.850 -23.512 1.00 93.00 84 THR A O 1
ATOM 654 N N . GLU A 1 85 ? 23.831 -2.364 -22.860 1.00 93.50 85 GLU A N 1
ATOM 655 C CA . GLU A 1 85 ? 23.784 -3.155 -24.095 1.00 93.50 85 GLU A CA 1
ATOM 656 C C . GLU A 1 85 ? 22.374 -3.045 -24.682 1.00 93.50 85 GLU A C 1
ATOM 658 O O . GLU A 1 85 ? 21.401 -3.323 -23.985 1.00 93.50 85 GLU A O 1
ATOM 663 N N . VAL A 1 86 ? 22.241 -2.599 -25.935 1.00 95.19 86 VAL A N 1
ATOM 664 C CA . VAL A 1 86 ? 20.934 -2.439 -26.597 1.00 95.19 86 VAL A CA 1
ATOM 665 C C . VAL A 1 86 ? 20.825 -3.424 -27.752 1.00 95.19 86 VAL A C 1
ATOM 667 O O . VAL A 1 86 ? 21.558 -3.324 -28.742 1.00 95.19 86 VAL A O 1
ATOM 670 N N . GLU A 1 87 ? 19.872 -4.342 -27.632 1.00 94.88 87 GLU A N 1
ATOM 671 C CA . GLU A 1 87 ? 19.643 -5.454 -28.549 1.00 94.88 87 GLU A CA 1
ATOM 672 C C . GLU A 1 87 ? 18.154 -5.559 -28.888 1.00 94.88 87 GLU A C 1
ATOM 674 O O . GLU A 1 87 ? 17.289 -5.052 -28.168 1.00 94.88 87 GLU A O 1
ATOM 679 N N . PHE A 1 88 ? 17.834 -6.233 -29.990 1.00 95.19 88 PHE A N 1
ATOM 680 C CA . PHE A 1 88 ? 16.450 -6.622 -30.236 1.00 95.19 88 PHE A CA 1
ATOM 681 C C . PHE A 1 88 ? 16.035 -7.726 -29.266 1.00 95.19 88 PHE A C 1
ATOM 683 O O . PHE A 1 88 ? 16.847 -8.564 -28.872 1.00 95.19 88 PHE A O 1
ATOM 690 N N . ALA A 1 89 ? 14.762 -7.722 -28.877 1.00 93.75 89 ALA A N 1
ATOM 691 C CA . ALA A 1 89 ? 14.217 -8.759 -28.017 1.00 93.75 89 ALA A CA 1
ATOM 692 C C . ALA A 1 89 ? 14.353 -10.147 -28.683 1.00 93.75 89 ALA A C 1
ATOM 694 O O . ALA A 1 89 ? 14.112 -10.261 -29.891 1.00 93.75 89 ALA A O 1
ATOM 695 N N . PRO A 1 90 ? 14.691 -11.205 -27.921 1.00 93.06 90 PRO A N 1
ATOM 696 C CA . PRO A 1 90 ? 14.719 -12.570 -28.439 1.00 93.06 90 PRO A CA 1
ATOM 697 C C . PRO A 1 90 ? 13.386 -12.972 -29.082 1.00 93.06 90 PRO A C 1
ATOM 699 O O . PRO A 1 90 ? 12.319 -12.630 -28.568 1.00 93.06 90 PRO A O 1
ATOM 702 N N . GLU A 1 91 ? 13.435 -13.762 -30.160 1.00 89.62 91 GLU A N 1
ATOM 703 C CA . GLU A 1 91 ? 12.228 -14.229 -30.869 1.00 89.62 91 GLU A CA 1
ATOM 704 C C . GLU A 1 91 ? 11.238 -14.934 -29.930 1.00 89.62 91 GLU A C 1
ATOM 706 O O . GLU A 1 91 ? 10.029 -14.767 -30.052 1.00 89.62 91 GLU A O 1
ATOM 711 N N . SER A 1 92 ? 11.759 -15.661 -28.937 1.00 91.00 92 SER A N 1
ATOM 712 C CA . SER A 1 92 ? 10.972 -16.414 -27.960 1.00 91.00 92 SER A CA 1
ATOM 713 C C . SER A 1 92 ? 10.055 -15.560 -27.083 1.00 91.00 92 SER A C 1
ATOM 715 O O . SER A 1 92 ? 9.128 -16.121 -26.511 1.00 91.00 92 SER A O 1
ATOM 717 N N . ILE A 1 93 ? 10.302 -14.250 -26.955 1.00 92.38 93 ILE A N 1
ATOM 718 C CA . ILE A 1 93 ? 9.498 -13.338 -26.123 1.00 92.38 93 ILE A CA 1
ATOM 719 C C . ILE A 1 93 ? 8.980 -12.116 -26.895 1.00 92.38 93 ILE A C 1
ATOM 721 O O . ILE A 1 93 ? 8.061 -11.448 -26.426 1.00 92.38 93 ILE A O 1
ATOM 725 N N . ARG A 1 94 ? 9.513 -11.820 -28.092 1.00 90.19 94 ARG A N 1
ATOM 726 C CA . ARG A 1 94 ? 9.173 -10.612 -28.871 1.00 90.19 94 ARG A CA 1
ATOM 727 C C . ARG A 1 94 ? 7.663 -10.423 -29.051 1.00 90.19 94 ARG A C 1
ATOM 729 O O . ARG A 1 94 ? 7.158 -9.329 -28.821 1.00 90.19 94 ARG A O 1
ATOM 736 N N . VAL A 1 95 ? 6.947 -11.486 -29.421 1.00 88.31 95 VAL A N 1
ATOM 737 C CA . VAL A 1 95 ? 5.493 -11.438 -29.659 1.00 88.31 95 VAL A CA 1
ATOM 738 C C . VAL A 1 95 ? 4.711 -11.173 -28.369 1.00 88.31 95 VAL A C 1
ATOM 740 O O . VAL A 1 95 ? 3.737 -10.424 -28.386 1.00 88.31 95 VAL A O 1
ATOM 743 N N . GLU A 1 96 ? 5.132 -11.759 -27.247 1.00 91.12 96 GLU A N 1
ATOM 744 C CA . GLU A 1 96 ? 4.499 -11.545 -25.937 1.00 91.12 96 GLU A CA 1
ATOM 745 C C . GLU A 1 96 ? 4.662 -10.091 -25.480 1.00 91.12 96 GLU A C 1
ATOM 747 O O . GLU A 1 96 ? 3.692 -9.476 -25.035 1.00 91.12 96 GLU A O 1
ATOM 752 N N . LEU A 1 97 ? 5.854 -9.514 -25.680 1.00 91.12 97 LEU A N 1
ATOM 753 C CA . LEU A 1 97 ? 6.124 -8.111 -25.357 1.00 91.12 97 LEU A CA 1
ATOM 754 C C . LEU A 1 97 ? 5.198 -7.160 -26.129 1.00 91.12 97 LEU A C 1
ATOM 756 O O . LEU A 1 97 ? 4.602 -6.280 -25.510 1.00 91.12 97 LEU A O 1
ATOM 760 N N . SER A 1 98 ? 5.030 -7.363 -27.441 1.00 86.06 98 SER A N 1
ATOM 761 C CA . SER A 1 98 ? 4.136 -6.541 -28.274 1.00 86.06 98 SER A CA 1
ATOM 762 C C . SER A 1 98 ? 2.647 -6.733 -27.965 1.00 86.06 98 SER A C 1
ATOM 764 O O . SER A 1 98 ? 1.858 -5.818 -28.167 1.00 86.06 98 SER A O 1
ATOM 766 N N . ARG A 1 99 ? 2.224 -7.905 -27.469 1.00 86.69 99 ARG A N 1
ATOM 767 C CA . ARG A 1 99 ? 0.815 -8.136 -27.094 1.00 86.69 99 ARG A CA 1
ATOM 768 C C . ARG A 1 99 ? 0.437 -7.471 -25.774 1.00 86.69 99 ARG A C 1
ATOM 770 O O . ARG A 1 99 ? -0.687 -6.995 -25.636 1.00 86.69 99 ARG A O 1
ATOM 777 N N . GLY A 1 100 ? 1.342 -7.476 -24.798 1.00 87.12 100 GLY A N 1
ATOM 778 C CA . GLY A 1 100 ? 1.034 -7.000 -23.455 1.00 87.12 100 GLY A CA 1
ATOM 779 C C . GLY A 1 100 ? 2.250 -6.972 -22.545 1.00 87.12 100 GLY A C 1
ATOM 780 O O . GLY A 1 100 ? 2.505 -7.913 -21.798 1.00 87.12 100 GLY A O 1
ATOM 781 N N . LEU A 1 101 ? 2.971 -5.849 -22.539 1.00 89.06 101 LEU A N 1
ATOM 782 C CA . LEU A 1 101 ? 4.145 -5.653 -21.680 1.00 89.06 101 LEU A CA 1
ATOM 783 C C . LEU A 1 101 ? 3.845 -5.778 -20.167 1.00 89.06 101 LEU A C 1
ATOM 785 O O . LEU A 1 101 ? 4.731 -6.081 -19.364 1.00 89.06 101 LEU A O 1
ATOM 789 N N . ASP A 1 102 ? 2.603 -5.529 -19.754 1.00 87.94 102 ASP A N 1
ATOM 790 C CA . ASP A 1 102 ? 2.126 -5.720 -18.381 1.00 87.94 102 ASP A CA 1
ATOM 791 C C . ASP A 1 102 ? 1.879 -7.190 -18.013 1.00 87.94 102 ASP A C 1
ATOM 793 O O . ASP A 1 102 ? 2.003 -7.527 -16.835 1.00 87.94 102 ASP A O 1
ATOM 797 N N . GLN A 1 103 ? 1.599 -8.049 -18.996 1.00 88.56 103 GLN A N 1
ATOM 798 C CA . GLN A 1 103 ? 1.294 -9.471 -18.802 1.00 88.56 103 GLN A CA 1
ATOM 799 C C . GLN A 1 103 ? 2.546 -10.332 -18.604 1.00 88.56 103 GLN A C 1
ATOM 801 O O . GLN A 1 103 ? 2.457 -11.411 -18.030 1.00 88.56 103 GLN A O 1
ATOM 806 N N . VAL A 1 104 ? 3.715 -9.859 -19.047 1.00 90.56 104 VAL A N 1
ATOM 807 C CA . VAL A 1 104 ? 4.982 -10.565 -18.823 1.00 90.56 104 VAL A CA 1
ATOM 808 C C . VAL A 1 104 ? 5.363 -10.482 -17.344 1.00 90.56 104 VAL A C 1
ATOM 810 O O . VAL A 1 104 ? 5.523 -9.388 -16.792 1.00 90.56 104 VAL A O 1
ATOM 813 N N . ASP A 1 105 ? 5.512 -11.641 -16.708 1.00 90.44 105 ASP A N 1
ATOM 814 C CA . ASP A 1 105 ? 5.878 -11.787 -15.302 1.00 90.44 105 ASP A CA 1
ATOM 815 C C . ASP A 1 105 ? 7.360 -12.164 -15.112 1.00 90.44 105 ASP A C 1
ATOM 817 O O . ASP A 1 105 ? 8.136 -12.308 -16.062 1.00 90.44 105 ASP A O 1
ATOM 821 N N . SER A 1 106 ? 7.782 -12.297 -13.850 1.00 88.31 106 SER A N 1
ATOM 822 C CA . SER A 1 106 ? 9.175 -12.629 -13.548 1.00 88.31 106 SER A CA 1
ATOM 823 C C . SER A 1 106 ? 9.544 -14.069 -13.914 1.00 88.31 106 SER A C 1
ATOM 825 O O . SER A 1 106 ? 10.722 -14.321 -14.169 1.00 88.31 106 SER A O 1
ATOM 827 N N . ASP A 1 107 ? 8.605 -15.011 -13.909 1.00 88.31 107 ASP A N 1
ATOM 828 C CA . ASP A 1 107 ? 8.903 -16.420 -14.184 1.00 88.31 107 ASP A CA 1
ATOM 829 C C . ASP A 1 107 ? 9.142 -16.630 -15.675 1.00 88.31 107 ASP A C 1
ATOM 831 O O . ASP A 1 107 ? 10.110 -17.289 -16.075 1.00 88.31 107 ASP A O 1
ATOM 835 N N . ARG A 1 108 ? 8.355 -15.946 -16.512 1.00 90.62 108 ARG A N 1
ATOM 836 C CA . ARG A 1 108 ? 8.601 -15.877 -17.947 1.00 90.62 108 ARG A CA 1
ATOM 837 C C . ARG A 1 108 ? 9.957 -15.255 -18.253 1.00 90.62 108 ARG A C 1
ATOM 839 O O . ARG A 1 108 ? 10.710 -15.794 -19.069 1.00 90.62 108 ARG A O 1
ATOM 846 N N . MET A 1 109 ? 10.308 -14.174 -17.557 1.00 91.12 109 MET A N 1
ATOM 847 C CA . MET A 1 109 ? 11.621 -13.545 -17.697 1.00 91.12 109 MET A CA 1
ATOM 848 C C . MET A 1 109 ? 12.765 -14.478 -17.289 1.00 91.12 109 MET A C 1
ATOM 850 O O . MET A 1 109 ? 13.760 -14.549 -18.004 1.00 9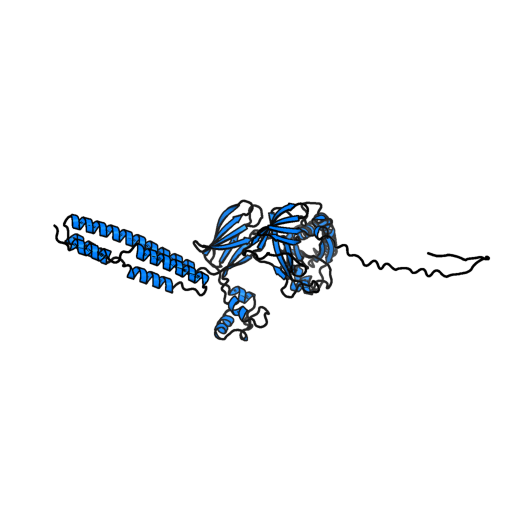1.12 109 MET A O 1
ATOM 854 N N . LEU A 1 110 ? 12.629 -15.256 -16.210 1.00 88.06 110 LEU A N 1
ATOM 855 C CA . LEU A 1 110 ? 13.637 -16.248 -15.808 1.00 88.06 110 LEU A CA 1
ATOM 856 C C . LEU A 1 110 ? 13.846 -17.351 -16.854 1.00 88.06 110 LEU A C 1
ATOM 858 O O . LEU A 1 110 ? 14.966 -17.844 -16.995 1.00 88.06 110 LEU A O 1
ATOM 862 N N . ALA A 1 111 ? 12.791 -17.747 -17.570 1.00 88.75 111 ALA A N 1
ATOM 863 C CA . ALA A 1 111 ? 12.866 -18.790 -18.589 1.00 88.75 111 ALA A CA 1
ATOM 864 C C . ALA A 1 111 ? 13.617 -18.336 -19.853 1.00 88.75 111 ALA A C 1
ATOM 866 O O . ALA A 1 111 ? 14.300 -19.144 -20.485 1.00 88.75 111 ALA A O 1
ATOM 867 N N . VAL A 1 112 ? 13.485 -17.057 -20.221 1.00 88.81 112 VAL A N 1
ATOM 868 C CA . VAL A 1 112 ? 14.050 -16.495 -21.461 1.00 88.81 112 VAL A CA 1
ATOM 869 C C . VAL A 1 112 ? 15.378 -15.771 -21.228 1.00 88.81 112 VAL A C 1
ATOM 871 O O . VAL A 1 112 ? 16.201 -15.690 -22.140 1.00 88.81 112 VAL A O 1
ATOM 874 N N . ALA A 1 113 ? 15.612 -15.245 -20.024 1.00 83.81 113 ALA A N 1
ATOM 875 C CA . ALA A 1 113 ? 16.832 -14.517 -19.716 1.00 83.81 113 ALA A CA 1
ATOM 876 C C . ALA A 1 113 ? 18.081 -15.395 -19.922 1.00 83.81 113 ALA A C 1
ATOM 878 O O . ALA A 1 113 ? 18.094 -16.569 -19.534 1.00 83.81 113 ALA A O 1
ATOM 879 N N . PRO A 1 114 ? 19.157 -14.842 -20.510 1.00 76.00 114 PRO A N 1
ATOM 880 C CA . PRO A 1 114 ? 20.367 -15.603 -20.772 1.00 76.00 114 PRO A CA 1
ATOM 881 C C . PRO A 1 114 ? 20.958 -16.162 -19.472 1.00 76.00 114 PRO A C 1
ATOM 883 O O . PRO A 1 114 ? 21.273 -15.435 -18.527 1.00 76.00 114 PRO A O 1
ATOM 886 N N . LYS A 1 115 ? 21.105 -17.490 -19.420 1.00 70.81 115 LYS A N 1
ATOM 887 C CA . LYS A 1 115 ? 21.658 -18.193 -18.257 1.00 70.81 115 LYS A CA 1
ATOM 888 C C . LYS A 1 115 ? 23.110 -17.762 -18.041 1.00 70.81 115 LYS A C 1
ATOM 890 O O . LYS A 1 115 ? 23.926 -17.855 -18.951 1.00 70.81 115 LYS A O 1
ATOM 895 N N . GLY A 1 116 ? 23.430 -17.307 -16.829 1.00 61.00 116 GLY A N 1
ATOM 896 C CA . GLY A 1 116 ? 24.771 -16.822 -16.480 1.00 61.00 116 GLY A CA 1
ATOM 897 C C . GLY A 1 116 ? 25.040 -15.361 -16.854 1.00 61.00 116 GLY A C 1
ATOM 898 O O . GLY A 1 116 ? 26.151 -14.878 -16.637 1.00 61.00 116 GLY A O 1
ATOM 899 N N . ALA A 1 117 ? 24.044 -14.640 -17.375 1.00 60.88 117 ALA A N 1
ATOM 900 C CA . ALA A 1 117 ? 24.169 -13.214 -17.611 1.00 60.88 117 ALA A CA 1
ATOM 901 C C . ALA A 1 117 ? 24.328 -12.454 -16.286 1.00 60.88 117 ALA A C 1
ATOM 903 O O . ALA A 1 117 ? 23.549 -12.613 -15.348 1.00 60.88 117 ALA A O 1
ATOM 904 N N . SER A 1 118 ? 25.367 -11.623 -16.214 1.00 74.31 118 SER A N 1
ATOM 905 C CA . SER A 1 118 ? 25.693 -10.809 -15.035 1.00 74.31 118 SER A CA 1
ATOM 906 C C . SER A 1 118 ? 24.930 -9.480 -14.980 1.00 74.31 118 SER A C 1
ATOM 908 O O . SER A 1 118 ? 25.352 -8.561 -14.277 1.00 74.31 118 SER A O 1
ATOM 910 N N . ASP A 1 119 ? 23.868 -9.352 -15.773 1.00 84.69 119 ASP A N 1
ATOM 911 C CA . ASP A 1 119 ? 23.105 -8.116 -15.892 1.00 84.69 119 ASP A CA 1
ATOM 912 C C . ASP A 1 119 ? 22.310 -7.877 -14.618 1.00 84.69 119 ASP A C 1
ATOM 914 O O . ASP A 1 119 ? 21.668 -8.782 -14.083 1.00 84.69 119 ASP A O 1
ATOM 918 N N . ASP A 1 120 ? 22.346 -6.645 -14.126 1.00 90.69 120 ASP A N 1
ATOM 919 C CA . ASP A 1 120 ? 21.588 -6.256 -12.944 1.00 90.69 120 ASP A CA 1
ATOM 920 C C . ASP A 1 120 ? 20.113 -6.026 -13.291 1.00 90.69 120 ASP A C 1
ATOM 922 O O . ASP A 1 120 ? 19.232 -6.282 -12.468 1.00 90.69 120 ASP A O 1
ATOM 926 N N . LYS A 1 121 ? 19.840 -5.526 -14.503 1.00 94.50 121 LYS A N 1
ATOM 927 C CA . LYS A 1 121 ? 18.494 -5.167 -14.963 1.00 94.50 121 LYS A CA 1
ATOM 928 C C . LYS A 1 121 ? 18.329 -5.427 -16.456 1.00 94.50 121 LYS A C 1
ATOM 930 O O . LYS A 1 121 ? 19.257 -5.209 -17.237 1.00 94.50 121 LYS A O 1
ATOM 935 N N . ILE A 1 122 ? 17.122 -5.831 -16.841 1.00 95.50 122 ILE A N 1
ATOM 936 C CA . ILE A 1 122 ? 16.690 -5.902 -18.238 1.00 95.50 122 ILE A CA 1
ATOM 937 C C . ILE A 1 122 ? 15.551 -4.900 -18.437 1.00 95.50 122 ILE A C 1
ATOM 939 O O . ILE A 1 122 ? 14.516 -4.986 -17.778 1.00 95.50 122 ILE A O 1
ATOM 943 N N . MET A 1 123 ? 15.74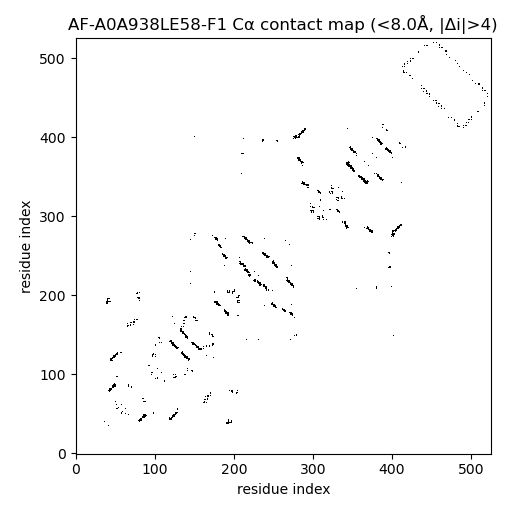5 -3.944 -19.340 1.00 96.38 123 MET A N 1
ATOM 944 C CA . MET A 1 123 ? 14.722 -2.991 -19.758 1.00 96.38 123 MET A CA 1
ATOM 945 C C . MET A 1 123 ? 13.986 -3.561 -20.963 1.00 96.38 123 MET A C 1
ATOM 947 O O . MET A 1 123 ? 14.572 -3.745 -22.026 1.00 96.38 123 MET A O 1
ATOM 951 N N . LEU A 1 124 ? 12.701 -3.829 -20.794 1.00 96.81 124 LEU A N 1
ATOM 952 C CA . LEU A 1 124 ? 11.805 -4.278 -21.846 1.00 96.81 124 LEU A CA 1
ATOM 953 C C . LEU A 1 124 ? 11.194 -3.053 -22.520 1.00 96.81 124 LEU A C 1
ATOM 955 O O . LEU A 1 124 ? 10.589 -2.221 -21.842 1.00 96.81 124 LEU A O 1
ATOM 959 N N . VAL A 1 125 ? 11.361 -2.935 -23.833 1.00 97.06 125 VAL A N 1
ATOM 960 C CA . VAL A 1 125 ? 10.934 -1.774 -24.617 1.00 97.06 125 VAL A CA 1
ATOM 961 C C . VAL A 1 125 ? 10.121 -2.236 -25.810 1.00 97.06 125 VAL A C 1
ATOM 963 O O . VAL A 1 125 ? 10.559 -3.105 -26.558 1.00 97.06 125 VAL A O 1
ATOM 966 N N . VAL A 1 126 ? 8.960 -1.621 -26.004 1.00 96.25 126 VAL A N 1
ATOM 967 C CA . VAL A 1 126 ? 8.047 -1.915 -27.107 1.00 96.25 126 VAL A CA 1
ATOM 968 C C . VAL A 1 126 ? 7.749 -0.632 -27.874 1.00 96.25 126 VAL A C 1
ATOM 970 O O . VAL A 1 126 ? 7.485 0.409 -27.266 1.00 96.25 126 VAL A O 1
ATOM 973 N N . VAL A 1 127 ? 7.807 -0.711 -29.203 1.00 95.50 127 VAL A N 1
ATOM 974 C CA . VAL A 1 127 ? 7.377 0.345 -30.124 1.00 95.50 127 VAL A CA 1
ATOM 975 C C . VAL A 1 127 ? 6.324 -0.225 -31.064 1.00 95.50 127 VAL A C 1
ATOM 977 O O . VAL A 1 127 ? 6.639 -1.017 -31.957 1.00 95.50 127 VAL A O 1
ATOM 980 N N . ASP A 1 128 ? 5.086 0.216 -30.878 1.00 93.19 128 ASP A N 1
ATOM 981 C CA . ASP A 1 128 ? 3.933 -0.254 -31.636 1.00 93.19 128 ASP A CA 1
ATOM 982 C C . ASP A 1 128 ? 3.384 0.826 -32.574 1.00 93.19 128 ASP A C 1
ATOM 984 O O . ASP A 1 128 ? 3.434 2.027 -32.290 1.00 93.19 128 ASP A O 1
ATOM 988 N N . ASP A 1 129 ? 2.856 0.384 -33.712 1.00 90.88 129 ASP A N 1
ATOM 989 C CA . ASP A 1 129 ? 2.120 1.213 -34.664 1.00 90.88 129 ASP A CA 1
ATOM 990 C C . ASP A 1 129 ? 0.638 1.246 -34.264 1.00 90.88 129 ASP A C 1
ATOM 992 O O . ASP A 1 129 ? -0.091 0.266 -34.422 1.00 90.88 129 ASP A O 1
ATOM 996 N N . GLY A 1 130 ? 0.209 2.357 -33.669 1.00 83.69 130 GLY A N 1
ATOM 997 C CA . GLY A 1 130 ? -1.153 2.557 -33.187 1.00 83.69 130 GLY A CA 1
ATOM 998 C C . GLY A 1 130 ? -2.064 3.212 -34.228 1.00 83.69 130 GLY A C 1
ATOM 999 O O . GLY A 1 130 ? -1.631 3.701 -35.271 1.00 83.69 130 GLY A O 1
ATOM 1000 N N . ALA A 1 131 ? -3.360 3.289 -33.913 1.00 78.38 131 ALA A N 1
ATOM 1001 C CA . ALA A 1 131 ? -4.371 3.822 -34.832 1.00 78.38 131 ALA A CA 1
ATOM 1002 C C . ALA A 1 131 ? -4.162 5.307 -35.204 1.00 78.38 131 ALA A C 1
ATOM 1004 O O . ALA A 1 131 ? -4.451 5.708 -36.328 1.00 78.38 131 ALA A O 1
ATOM 1005 N N . THR A 1 132 ? -3.666 6.129 -34.274 1.00 80.81 132 THR A N 1
ATOM 1006 C CA . THR A 1 132 ? -3.519 7.591 -34.439 1.00 80.81 132 THR A CA 1
ATOM 1007 C C . THR A 1 132 ? -2.064 8.069 -34.431 1.00 80.81 132 THR A C 1
ATOM 1009 O O . THR A 1 132 ? -1.802 9.263 -34.563 1.00 80.81 132 THR A O 1
ATOM 1012 N N . GLY A 1 133 ? -1.101 7.158 -34.284 1.00 89.62 133 GLY A N 1
ATOM 1013 C CA . GLY A 1 133 ? 0.305 7.482 -34.060 1.00 89.62 133 GLY A CA 1
ATOM 1014 C C . GLY A 1 133 ? 1.103 6.235 -33.704 1.00 89.62 133 GLY A C 1
ATOM 1015 O O . GLY A 1 133 ? 0.716 5.130 -34.059 1.00 89.62 133 GLY A O 1
ATOM 1016 N N . PHE A 1 134 ? 2.205 6.409 -32.993 1.00 93.44 134 PHE A N 1
ATOM 1017 C CA . PHE A 1 134 ? 3.010 5.318 -32.456 1.00 93.44 134 PHE A CA 1
ATOM 1018 C C . PHE A 1 134 ? 2.851 5.268 -30.940 1.00 93.44 134 PHE A C 1
ATOM 1020 O O . PHE A 1 134 ? 2.656 6.302 -30.307 1.00 93.44 134 PHE A O 1
ATOM 1027 N N . ALA A 1 135 ? 2.965 4.086 -30.353 1.00 93.44 135 ALA A N 1
ATOM 1028 C CA . ALA A 1 135 ? 2.976 3.911 -28.910 1.00 93.44 135 ALA A CA 1
ATOM 1029 C C . ALA A 1 135 ? 4.336 3.368 -28.481 1.00 93.44 135 ALA A C 1
ATOM 1031 O O . ALA A 1 135 ? 4.870 2.433 -29.074 1.00 93.44 135 ALA A O 1
ATOM 1032 N N . VAL A 1 136 ? 4.901 3.967 -27.442 1.00 94.75 136 VAL A N 1
ATOM 1033 C CA . VAL A 1 136 ? 6.157 3.537 -26.840 1.00 94.75 136 VAL A CA 1
ATOM 1034 C C . VAL A 1 136 ? 5.877 3.099 -25.417 1.00 94.75 136 VAL A C 1
ATOM 1036 O O . VAL A 1 136 ? 5.299 3.856 -24.637 1.00 94.75 136 VAL A O 1
ATOM 1039 N N . ALA A 1 137 ? 6.320 1.900 -25.059 1.00 95.38 137 ALA A N 1
ATOM 1040 C CA . ALA A 1 137 ? 6.216 1.393 -23.702 1.00 95.38 137 ALA A CA 1
ATOM 1041 C C . ALA A 1 137 ? 7.565 0.875 -23.204 1.00 95.38 137 ALA A C 1
ATOM 1043 O O . ALA A 1 137 ? 8.302 0.231 -23.946 1.00 95.38 137 ALA A O 1
ATOM 1044 N N . ALA A 1 138 ? 7.881 1.143 -21.939 1.00 96.31 138 ALA A N 1
ATOM 1045 C CA . ALA A 1 138 ? 9.069 0.617 -21.280 1.00 96.31 138 ALA A CA 1
ATOM 1046 C C . ALA A 1 138 ? 8.731 0.079 -19.887 1.00 96.31 138 ALA A C 1
ATOM 1048 O O . ALA A 1 138 ? 7.907 0.651 -19.167 1.00 96.31 138 ALA A O 1
ATOM 1049 N N . ARG A 1 139 ? 9.379 -1.020 -19.501 1.00 95.75 139 ARG A N 1
ATOM 1050 C CA . ARG A 1 139 ? 9.247 -1.653 -18.184 1.00 95.75 139 ARG A CA 1
ATOM 1051 C C . ARG A 1 139 ? 10.578 -2.269 -17.775 1.00 95.75 139 ARG A C 1
ATOM 1053 O O . ARG A 1 139 ? 11.288 -2.827 -18.602 1.00 95.75 139 ARG A O 1
ATOM 1060 N N . GLU A 1 140 ? 10.906 -2.195 -16.495 1.00 95.44 140 GLU A N 1
ATOM 1061 C CA . GLU A 1 140 ? 12.090 -2.851 -15.941 1.00 95.44 140 GLU A CA 1
ATOM 1062 C C . GLU A 1 140 ? 11.768 -4.260 -15.420 1.00 95.44 140 GLU A C 1
ATOM 1064 O O . GLU A 1 140 ? 10.716 -4.479 -14.814 1.00 95.44 140 GLU A O 1
ATOM 1069 N N . TRP A 1 141 ? 12.717 -5.183 -15.569 1.00 95.56 141 TRP A N 1
ATOM 1070 C CA . TRP A 1 141 ? 12.855 -6.359 -14.714 1.00 95.56 141 TRP A CA 1
ATOM 1071 C C . TRP A 1 141 ? 14.213 -6.345 -13.997 1.00 95.56 141 TRP A C 1
ATOM 1073 O O . TRP A 1 141 ? 15.268 -6.301 -14.636 1.00 95.56 141 TRP A O 1
ATOM 1083 N N . ASP A 1 142 ? 14.193 -6.382 -12.664 1.00 93.50 142 ASP A N 1
ATOM 1084 C CA . ASP A 1 142 ? 15.397 -6.430 -11.830 1.00 93.50 142 ASP A CA 1
ATOM 1085 C C . ASP A 1 142 ? 15.794 -7.886 -11.557 1.00 93.50 142 ASP A C 1
ATOM 1087 O O . ASP A 1 142 ? 15.061 -8.629 -10.900 1.00 93.50 142 ASP A O 1
ATOM 1091 N N . THR A 1 143 ? 16.968 -8.306 -12.032 1.00 91.06 143 THR A N 1
ATOM 1092 C CA . THR A 1 143 ? 17.395 -9.717 -11.975 1.00 91.06 143 THR A CA 1
ATOM 1093 C C . THR A 1 143 ? 17.733 -10.163 -10.550 1.00 91.06 143 THR A C 1
ATOM 1095 O O . THR A 1 143 ? 17.560 -11.330 -10.184 1.00 91.06 143 THR A O 1
ATOM 1098 N N . ARG A 1 144 ? 18.189 -9.224 -9.711 1.00 89.19 144 ARG A N 1
ATOM 1099 C CA . ARG A 1 144 ? 18.631 -9.473 -8.334 1.00 89.19 144 ARG A CA 1
ATOM 1100 C C . ARG A 1 144 ? 17.459 -9.721 -7.391 1.00 89.19 144 ARG A C 1
ATOM 1102 O O . ARG A 1 144 ? 17.517 -10.631 -6.564 1.00 89.19 144 ARG A O 1
ATOM 1109 N N . THR A 1 145 ? 16.424 -8.897 -7.494 1.00 90.38 145 THR A N 1
ATOM 1110 C CA . THR A 1 145 ? 15.211 -8.941 -6.668 1.00 90.38 145 THR A CA 1
ATOM 1111 C C . THR A 1 145 ? 14.056 -9.671 -7.347 1.00 90.38 145 THR A C 1
ATOM 1113 O O . THR A 1 145 ? 13.033 -9.886 -6.698 1.00 90.38 145 THR A O 1
ATOM 1116 N N . ARG A 1 146 ? 14.210 -10.056 -8.624 1.00 90.81 146 ARG A N 1
ATOM 1117 C CA . ARG A 1 146 ? 13.168 -10.662 -9.473 1.00 90.81 146 ARG A CA 1
ATOM 1118 C C . ARG A 1 146 ? 11.871 -9.851 -9.469 1.00 90.81 146 ARG A C 1
ATOM 1120 O O . ARG A 1 146 ? 10.772 -10.394 -9.477 1.00 90.81 146 ARG A O 1
ATOM 1127 N N . SER A 1 147 ? 12.009 -8.531 -9.384 1.00 90.38 147 SER A N 1
ATOM 1128 C CA . SER A 1 147 ? 10.885 -7.606 -9.287 1.00 90.38 147 SER A CA 1
ATOM 1129 C C . SER A 1 147 ? 10.596 -6.997 -10.652 1.00 90.38 147 SER A C 1
ATOM 1131 O O . SER A 1 147 ? 11.505 -6.521 -11.331 1.00 90.38 147 SER A O 1
ATOM 1133 N N . MET A 1 148 ? 9.320 -6.989 -11.034 1.00 92.56 148 MET A N 1
ATOM 1134 C CA . MET A 1 148 ? 8.856 -6.261 -12.210 1.00 92.56 148 MET A CA 1
ATOM 1135 C C . MET A 1 148 ? 8.554 -4.806 -11.844 1.00 92.56 148 MET A C 1
ATOM 1137 O O . MET A 1 148 ? 7.863 -4.526 -10.859 1.00 92.56 148 MET A O 1
ATOM 1141 N N . GLY A 1 149 ? 9.043 -3.882 -12.663 1.00 90.94 149 GLY A N 1
ATOM 1142 C CA . GLY A 1 149 ? 8.719 -2.465 -12.592 1.00 90.94 149 GLY A CA 1
ATOM 1143 C C . GLY A 1 149 ? 7.316 -2.155 -13.117 1.00 90.94 149 GLY A C 1
ATOM 1144 O O . GLY A 1 149 ? 6.577 -3.029 -13.580 1.00 90.94 149 GLY A O 1
ATOM 1145 N N . SER A 1 150 ? 6.957 -0.879 -13.062 1.00 91.12 150 SER A N 1
ATOM 1146 C CA . SER A 1 150 ? 5.727 -0.357 -13.653 1.00 91.12 150 SER A CA 1
ATOM 1147 C C . SER A 1 150 ? 5.902 -0.109 -15.153 1.00 91.12 150 SER A C 1
ATOM 1149 O O . SER A 1 150 ? 6.994 0.239 -15.594 1.00 91.12 150 SER A O 1
ATOM 1151 N N . VAL A 1 151 ? 4.830 -0.252 -15.937 1.00 93.19 151 VAL A N 1
ATOM 1152 C CA . VAL A 1 151 ? 4.857 0.082 -17.370 1.00 93.19 151 VAL A CA 1
ATOM 1153 C C . VAL A 1 151 ? 4.701 1.591 -17.545 1.00 93.19 151 VAL A C 1
ATOM 1155 O O . VAL A 1 151 ? 3.678 2.156 -17.156 1.00 93.19 151 VAL A O 1
ATOM 1158 N N . ILE A 1 152 ? 5.689 2.230 -18.165 1.00 93.62 152 ILE A N 1
ATOM 1159 C CA . ILE A 1 152 ? 5.622 3.625 -18.609 1.00 93.62 152 ILE A CA 1
ATOM 1160 C C . ILE A 1 152 ? 5.214 3.629 -20.078 1.00 93.62 152 ILE A C 1
ATOM 1162 O O . ILE A 1 152 ? 5.861 2.961 -20.881 1.00 93.62 152 ILE A O 1
ATOM 1166 N N . ARG A 1 153 ? 4.146 4.357 -20.427 1.00 91.94 153 ARG A N 1
ATOM 1167 C CA . ARG A 1 153 ? 3.628 4.464 -21.800 1.00 91.94 153 ARG A CA 1
ATOM 1168 C C . ARG A 1 153 ? 3.655 5.913 -22.281 1.00 91.94 153 ARG A C 1
ATOM 1170 O O . ARG A 1 153 ? 3.344 6.824 -21.514 1.00 91.94 153 ARG A O 1
ATOM 1177 N N . HIS A 1 154 ? 4.000 6.105 -23.548 1.00 90.56 154 HIS A N 1
ATOM 1178 C CA . HIS A 1 154 ? 3.993 7.390 -24.235 1.00 90.56 154 HIS A CA 1
ATOM 1179 C C . HIS A 1 154 ? 3.397 7.237 -25.633 1.00 90.56 154 HIS A C 1
ATOM 1181 O O . HIS A 1 154 ? 3.890 6.443 -26.432 1.00 90.56 154 HIS A O 1
ATOM 1187 N N . ASP A 1 155 ? 2.374 8.036 -25.927 1.00 92.44 155 ASP A N 1
ATOM 1188 C CA . ASP A 1 155 ? 1.852 8.183 -27.281 1.00 92.44 155 ASP A CA 1
ATOM 1189 C C . ASP A 1 155 ? 2.712 9.186 -28.050 1.00 92.44 155 ASP A C 1
ATOM 1191 O O . ASP A 1 155 ? 3.030 10.277 -27.568 1.00 92.44 155 ASP A O 1
ATOM 1195 N N . VAL A 1 156 ? 3.105 8.801 -29.256 1.00 94.06 156 VAL A N 1
ATOM 1196 C CA . VAL A 1 156 ? 4.043 9.527 -30.103 1.00 94.06 156 VAL A CA 1
ATOM 1197 C C . VAL A 1 156 ? 3.374 9.783 -31.456 1.00 94.06 156 VAL A C 1
ATOM 1199 O O . VAL A 1 156 ? 3.350 8.902 -32.315 1.00 94.06 156 VAL A O 1
ATOM 1202 N N . PRO A 1 157 ? 2.838 10.992 -31.696 1.00 90.75 157 PRO A N 1
ATOM 1203 C CA . PRO A 1 157 ? 2.159 11.303 -32.956 1.00 90.75 157 PRO A CA 1
ATOM 1204 C C . PRO A 1 157 ? 3.100 11.328 -34.171 1.00 90.75 157 PRO A C 1
ATOM 1206 O O . PRO A 1 157 ? 2.697 10.993 -35.282 1.00 90.75 157 PRO A O 1
ATOM 1209 N N . GLN A 1 158 ? 4.358 11.733 -33.964 1.00 91.50 158 GLN A N 1
ATOM 1210 C CA . GLN A 1 158 ? 5.345 11.967 -35.022 1.00 91.50 158 GLN A CA 1
ATOM 1211 C C . GLN A 1 158 ? 6.450 10.914 -35.003 1.00 91.50 158 GLN A C 1
ATOM 1213 O O . GLN A 1 158 ? 7.074 10.667 -33.971 1.00 91.50 158 GLN A O 1
ATOM 1218 N N . ARG A 1 159 ? 6.746 10.341 -36.170 1.00 90.00 159 ARG A N 1
ATOM 1219 C CA . ARG A 1 159 ? 7.723 9.255 -36.323 1.00 90.00 159 ARG A CA 1
ATOM 1220 C C . ARG A 1 159 ? 9.127 9.659 -35.870 1.00 90.00 159 ARG A C 1
ATOM 1222 O O . ARG A 1 159 ? 9.849 8.870 -35.269 1.00 90.00 159 ARG A O 1
ATOM 1229 N N . GLU A 1 160 ? 9.504 10.899 -36.132 1.00 90.69 160 GLU A N 1
ATOM 1230 C CA . GLU A 1 160 ? 10.829 11.456 -35.867 1.00 90.69 160 GLU A CA 1
ATOM 1231 C C . GLU A 1 160 ? 11.103 11.552 -34.360 1.00 90.69 160 GLU A C 1
ATOM 1233 O O . GLU A 1 160 ? 12.251 11.496 -33.924 1.00 90.69 160 GLU A O 1
ATOM 1238 N N . ARG A 1 161 ? 10.042 11.626 -33.545 1.00 93.06 161 ARG A N 1
ATOM 1239 C CA . ARG A 1 161 ? 10.128 11.717 -32.084 1.00 93.06 161 ARG A CA 1
ATOM 1240 C C . ARG A 1 161 ? 10.214 10.365 -31.384 1.00 93.06 161 ARG A C 1
ATOM 1242 O O . ARG A 1 161 ? 10.411 10.340 -30.168 1.00 93.06 161 ARG A O 1
ATOM 1249 N N . ILE A 1 162 ? 10.090 9.245 -32.105 1.00 93.75 162 ILE A N 1
ATOM 1250 C CA . ILE A 1 162 ? 10.113 7.907 -31.495 1.00 93.75 162 ILE A CA 1
ATOM 1251 C C . ILE A 1 162 ? 11.438 7.683 -30.758 1.00 93.75 162 ILE A C 1
ATOM 1253 O O . ILE A 1 162 ? 11.420 7.309 -29.592 1.00 93.75 162 ILE A O 1
ATOM 1257 N N . GLY A 1 163 ? 12.585 7.971 -31.384 1.00 92.19 163 GLY A N 1
ATOM 1258 C CA . GLY A 1 163 ? 13.897 7.725 -30.770 1.00 92.19 163 GLY A CA 1
ATOM 1259 C C . GLY A 1 163 ? 14.100 8.462 -29.436 1.00 92.19 163 GLY A C 1
ATOM 1260 O O . GLY A 1 163 ? 14.548 7.863 -28.454 1.00 92.19 163 GLY A O 1
ATOM 1261 N N . GLU A 1 164 ? 13.717 9.742 -29.378 1.00 92.25 164 GLU A N 1
ATOM 1262 C CA . GLU A 1 164 ? 13.722 10.545 -28.145 1.00 92.25 164 GLU A CA 1
ATOM 1263 C C . GLU A 1 164 ? 12.745 9.972 -27.105 1.00 92.25 164 GLU A C 1
ATOM 1265 O O . GLU A 1 164 ? 13.128 9.719 -25.961 1.00 92.25 164 GLU A O 1
ATOM 1270 N N . SER A 1 165 ? 11.500 9.709 -27.513 1.00 94.56 165 SER A N 1
ATOM 1271 C CA . SER A 1 165 ? 10.434 9.226 -26.624 1.00 94.56 165 SER A CA 1
ATOM 1272 C C . SER A 1 165 ? 10.768 7.870 -26.000 1.00 94.56 165 SER A C 1
ATOM 1274 O O . SER A 1 165 ? 10.508 7.661 -24.817 1.00 94.56 165 SER A O 1
ATOM 1276 N N . VAL A 1 166 ? 11.393 6.965 -26.760 1.00 95.31 166 VAL A N 1
ATOM 1277 C CA . VAL A 1 166 ? 11.857 5.660 -26.265 1.00 95.31 166 VAL A CA 1
ATOM 1278 C C . VAL A 1 166 ? 12.989 5.822 -25.261 1.00 95.31 166 VAL A C 1
ATOM 1280 O O . VAL A 1 166 ? 12.949 5.212 -24.194 1.00 95.31 166 VAL A O 1
ATOM 1283 N N . SER A 1 167 ? 13.965 6.679 -25.552 1.00 93.00 167 SER A N 1
ATOM 1284 C CA . SER A 1 167 ? 15.068 6.948 -24.623 1.00 93.00 167 SER A CA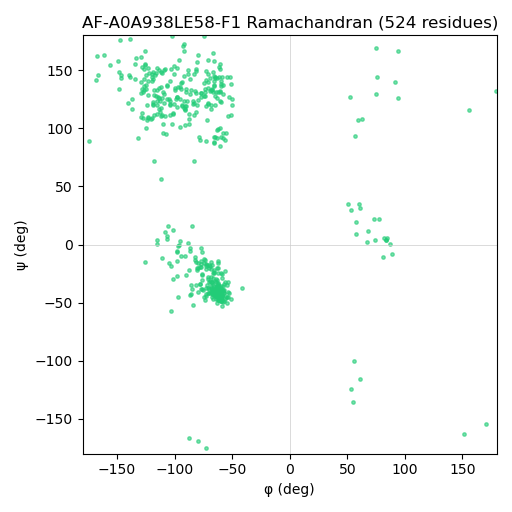 1
ATOM 1285 C C . SER A 1 167 ? 14.555 7.504 -23.291 1.00 93.00 167 SER A C 1
ATOM 1287 O O . SER A 1 167 ? 14.972 7.056 -22.221 1.00 93.00 167 SER A O 1
ATOM 1289 N N . LEU A 1 168 ? 13.592 8.430 -23.352 1.00 92.06 168 LEU A N 1
ATOM 1290 C CA . LEU A 1 168 ? 12.934 8.990 -22.176 1.00 92.06 168 LEU A CA 1
ATOM 1291 C C . LEU A 1 168 ? 12.112 7.938 -21.419 1.00 92.06 168 LEU A C 1
ATOM 1293 O O . LEU A 1 168 ? 12.181 7.890 -20.191 1.00 92.06 168 LEU A O 1
ATOM 1297 N N . ALA A 1 169 ? 11.364 7.084 -22.126 1.00 94.31 169 ALA A N 1
ATOM 1298 C CA . ALA A 1 169 ? 10.592 6.000 -21.520 1.00 94.31 169 ALA A CA 1
ATOM 1299 C C . ALA A 1 169 ? 11.501 5.033 -20.748 1.00 94.31 169 ALA A C 1
ATOM 1301 O O . ALA A 1 169 ? 11.201 4.700 -19.604 1.00 94.31 169 ALA A O 1
ATOM 1302 N N . VAL A 1 170 ? 12.640 4.641 -21.333 1.00 95.19 170 VAL A N 1
ATOM 1303 C CA . VAL A 1 170 ? 13.640 3.776 -20.683 1.00 95.19 170 VAL A CA 1
ATOM 1304 C C . VAL A 1 170 ? 14.203 4.439 -19.427 1.00 95.19 170 VAL A C 1
ATOM 1306 O O . VAL A 1 170 ? 14.224 3.816 -18.368 1.00 95.19 170 VAL A O 1
ATOM 1309 N N . ALA A 1 171 ? 14.602 5.711 -19.508 1.00 92.75 171 ALA A N 1
ATOM 1310 C CA . ALA A 1 171 ? 15.126 6.437 -18.352 1.00 92.75 171 ALA A CA 1
ATOM 1311 C C . ALA A 1 171 ? 14.079 6.610 -17.232 1.00 92.75 171 ALA A C 1
ATOM 1313 O O . ALA A 1 171 ? 14.419 6.525 -16.054 1.00 92.75 171 ALA A O 1
ATOM 1314 N N . ARG A 1 172 ? 12.800 6.822 -17.579 1.00 92.88 172 ARG A N 1
ATOM 1315 C CA . ARG A 1 172 ? 11.686 6.957 -16.618 1.00 92.88 172 ARG A CA 1
ATOM 1316 C C . ARG A 1 172 ? 11.228 5.632 -16.014 1.00 92.88 172 ARG A C 1
ATOM 1318 O O . ARG A 1 172 ? 10.737 5.629 -14.891 1.00 92.88 172 ARG A O 1
ATOM 1325 N N . ALA A 1 173 ? 11.353 4.534 -16.755 1.00 95.25 173 ALA A N 1
ATOM 1326 C CA . ALA A 1 173 ? 10.995 3.199 -16.284 1.00 95.25 173 ALA A CA 1
ATOM 1327 C C . ALA A 1 173 ? 12.043 2.605 -15.330 1.00 95.25 173 ALA A C 1
ATOM 1329 O O . ALA A 1 173 ? 11.751 1.622 -14.651 1.00 95.25 173 ALA A O 1
ATOM 1330 N N . PHE A 1 174 ? 13.244 3.188 -15.271 1.00 95.44 174 PHE A N 1
ATOM 1331 C CA . PHE A 1 174 ? 14.304 2.733 -14.384 1.00 95.44 174 PHE A CA 1
ATOM 1332 C C . PHE A 1 174 ? 13.970 2.957 -12.909 1.00 95.44 174 PHE A C 1
ATOM 1334 O O . PHE A 1 174 ? 13.607 4.052 -12.475 1.00 95.44 174 PHE A O 1
ATOM 1341 N N . VAL A 1 175 ? 14.194 1.910 -12.125 1.00 95.44 175 VAL A N 1
ATOM 1342 C CA . VAL A 1 175 ? 14.029 1.883 -10.682 1.00 95.44 175 VAL A CA 1
ATOM 1343 C C . VAL A 1 175 ? 15.404 1.748 -10.017 1.00 95.44 175 VAL A C 1
ATOM 1345 O O . VAL A 1 175 ? 16.025 0.677 -10.070 1.00 95.44 175 VAL A O 1
ATOM 1348 N N . PRO A 1 176 ? 15.902 2.796 -9.332 1.00 94.69 176 PRO A N 1
ATOM 1349 C CA . PRO A 1 176 ? 17.163 2.699 -8.611 1.00 94.69 176 PRO A CA 1
ATOM 1350 C C . PRO A 1 176 ? 17.058 1.689 -7.463 1.00 94.69 176 PRO A C 1
ATOM 1352 O O . PRO A 1 176 ? 16.023 1.587 -6.798 1.00 94.69 176 PRO A O 1
ATOM 1355 N N . ILE A 1 177 ? 18.149 0.960 -7.211 1.00 95.12 177 ILE A N 1
ATOM 1356 C CA . ILE A 1 177 ? 18.254 0.012 -6.097 1.00 95.12 177 ILE A CA 1
ATOM 1357 C C . ILE A 1 177 ? 19.250 0.522 -5.062 1.00 95.12 177 ILE A C 1
ATOM 1359 O O . ILE A 1 177 ? 20.366 0.945 -5.376 1.00 95.12 177 ILE A O 1
ATOM 1363 N N . ALA A 1 178 ? 18.861 0.426 -3.801 1.00 94.75 178 ALA A N 1
ATOM 1364 C CA . ALA A 1 178 ? 19.717 0.683 -2.665 1.00 94.75 178 ALA A CA 1
ATOM 1365 C C . ALA A 1 178 ? 19.831 -0.565 -1.791 1.00 94.75 178 ALA A C 1
ATOM 1367 O O . ALA A 1 178 ? 18.892 -1.350 -1.664 1.00 94.75 178 ALA A O 1
ATOM 1368 N N . ARG A 1 179 ? 20.994 -0.762 -1.175 1.00 93.81 179 ARG A N 1
ATOM 1369 C CA . ARG A 1 179 ? 21.186 -1.787 -0.149 1.00 93.81 179 ARG A CA 1
ATOM 1370 C C . ARG A 1 179 ? 20.875 -1.178 1.209 1.00 93.81 179 ARG A C 1
ATOM 1372 O O . ARG A 1 179 ? 21.392 -0.108 1.520 1.00 93.81 179 ARG A O 1
ATOM 1379 N N . ILE A 1 180 ? 20.064 -1.862 2.009 1.00 93.19 180 ILE A N 1
ATOM 1380 C CA . ILE A 1 180 ? 19.773 -1.474 3.392 1.00 93.19 180 ILE A CA 1
ATOM 1381 C C . ILE A 1 180 ? 20.846 -2.112 4.273 1.00 93.19 180 ILE A C 1
ATOM 1383 O O . ILE A 1 180 ? 20.907 -3.340 4.384 1.00 93.19 180 ILE A O 1
ATOM 1387 N N . ASP A 1 181 ? 21.714 -1.304 4.876 1.00 88.75 181 ASP A N 1
ATOM 1388 C CA . ASP A 1 181 ? 22.809 -1.827 5.699 1.00 88.75 181 ASP A CA 1
ATOM 1389 C C . ASP A 1 181 ? 22.384 -2.058 7.148 1.00 88.75 181 ASP A C 1
ATOM 1391 O O . ASP A 1 181 ? 22.732 -3.081 7.745 1.00 88.75 181 ASP A O 1
ATOM 1395 N N . ASP A 1 182 ? 21.651 -1.095 7.707 1.00 86.25 182 ASP A N 1
ATOM 1396 C CA . ASP A 1 182 ? 21.259 -1.077 9.110 1.00 86.25 182 ASP A CA 1
ATOM 1397 C C . ASP A 1 182 ? 19.898 -0.403 9.293 1.00 86.25 182 ASP A C 1
ATOM 1399 O O . ASP A 1 182 ? 19.531 0.504 8.542 1.00 86.25 182 ASP A O 1
ATOM 1403 N N . VAL A 1 183 ? 19.156 -0.862 10.299 1.00 87.50 183 VAL A N 1
ATOM 1404 C CA . VAL A 1 183 ? 17.844 -0.324 10.664 1.00 87.50 183 VAL A CA 1
ATOM 1405 C C . VAL A 1 183 ? 17.769 -0.211 12.179 1.00 87.50 183 VAL A C 1
ATOM 1407 O O . VAL A 1 183 ? 17.813 -1.214 12.896 1.00 87.50 183 VAL A O 1
ATOM 1410 N N . LYS A 1 184 ? 17.630 1.023 12.667 1.00 86.56 184 LYS A N 1
ATOM 1411 C CA . LYS A 1 184 ? 17.521 1.352 14.090 1.00 86.56 184 LYS A CA 1
ATOM 1412 C C . LYS A 1 184 ? 16.202 2.071 14.342 1.00 86.56 184 LYS A C 1
ATOM 1414 O O . LYS A 1 184 ? 16.025 3.226 13.965 1.00 86.56 184 LYS A O 1
ATOM 1419 N N . GLY A 1 185 ? 15.266 1.383 14.993 1.00 85.62 185 GLY A N 1
ATOM 1420 C CA . GLY A 1 185 ? 13.931 1.927 15.242 1.00 85.62 185 GLY A CA 1
ATOM 1421 C C . GLY A 1 185 ? 13.208 2.244 13.931 1.00 85.62 185 GLY A C 1
ATOM 1422 O O . GLY A 1 185 ? 12.947 1.335 13.146 1.00 85.62 185 GLY A O 1
ATOM 1423 N N . ASN A 1 186 ? 12.917 3.526 13.704 1.00 88.44 186 ASN A N 1
ATOM 1424 C CA . ASN A 1 186 ? 12.255 4.021 12.492 1.00 88.44 186 ASN A CA 1
ATOM 1425 C C . ASN A 1 186 ? 13.227 4.661 11.489 1.00 88.44 186 ASN A C 1
ATOM 1427 O O . ASN A 1 186 ? 12.774 5.319 10.560 1.00 88.44 186 ASN A O 1
ATOM 1431 N N . VAL A 1 187 ? 14.541 4.498 11.664 1.00 91.38 187 VAL A N 1
ATOM 1432 C CA . VAL A 1 187 ? 15.550 5.026 10.737 1.00 91.38 187 VAL A CA 1
ATOM 1433 C C . VAL A 1 187 ? 16.281 3.866 10.072 1.00 91.38 187 VAL A C 1
ATOM 1435 O O . VAL A 1 187 ? 16.796 2.970 10.746 1.00 91.38 187 VAL A O 1
ATOM 1438 N N . ALA A 1 188 ? 16.325 3.877 8.744 1.00 92.31 188 ALA A N 1
ATOM 1439 C CA . ALA A 1 188 ? 17.073 2.934 7.925 1.00 92.31 188 ALA A CA 1
ATOM 1440 C C . ALA A 1 188 ? 18.202 3.662 7.195 1.00 92.31 188 ALA A C 1
ATOM 1442 O O . ALA A 1 188 ? 17.987 4.716 6.605 1.00 92.31 188 ALA A O 1
ATOM 1443 N N . VAL A 1 189 ? 19.397 3.077 7.200 1.00 92.81 189 VAL A N 1
ATOM 1444 C CA . VAL A 1 189 ? 20.536 3.592 6.438 1.00 92.81 189 VAL A CA 1
ATOM 1445 C C . VAL A 1 189 ? 20.680 2.774 5.164 1.00 92.81 189 VAL A C 1
ATOM 1447 O O . VAL A 1 189 ? 20.867 1.551 5.212 1.00 92.81 189 VAL A O 1
ATOM 1450 N N . VAL A 1 190 ? 20.602 3.454 4.023 1.00 94.25 190 VAL A N 1
ATOM 1451 C CA . VAL A 1 190 ? 20.662 2.836 2.699 1.00 94.25 190 VAL A CA 1
ATOM 1452 C C . VAL A 1 190 ? 21.797 3.417 1.858 1.00 94.25 190 VAL A C 1
ATOM 1454 O O . VAL A 1 190 ? 22.197 4.571 2.018 1.00 94.25 190 VAL A O 1
ATOM 1457 N N . ARG A 1 191 ? 22.326 2.604 0.940 1.00 93.56 191 ARG A N 1
ATOM 1458 C CA . ARG A 1 191 ? 23.306 3.031 -0.070 1.00 93.56 191 ARG A CA 1
ATOM 1459 C C . ARG A 1 191 ? 22.803 2.699 -1.457 1.00 93.56 191 ARG A C 1
ATOM 1461 O O . ARG A 1 191 ? 22.589 1.525 -1.765 1.00 93.56 191 ARG A O 1
ATOM 1468 N N . PHE A 1 192 ? 22.645 3.717 -2.288 1.00 94.06 192 PHE A N 1
ATOM 1469 C CA . PHE A 1 192 ? 22.241 3.552 -3.676 1.00 94.06 192 PHE A CA 1
ATOM 1470 C C . PHE A 1 192 ? 23.388 2.969 -4.487 1.00 94.06 192 PHE A C 1
ATOM 1472 O O . PHE A 1 192 ? 24.559 3.277 -4.262 1.00 94.06 192 PHE A O 1
ATOM 1479 N N . ARG A 1 193 ? 23.056 2.072 -5.410 1.00 93.50 193 ARG A N 1
ATOM 1480 C CA . ARG A 1 193 ? 24.045 1.575 -6.355 1.00 93.50 193 ARG A CA 1
ATOM 1481 C C . ARG A 1 193 ? 24.334 2.643 -7.398 1.00 93.50 193 ARG A C 1
ATOM 1483 O O . ARG A 1 193 ? 23.409 3.300 -7.870 1.00 93.50 193 ARG A O 1
ATOM 1490 N N . GLY A 1 194 ? 25.605 2.801 -7.753 1.00 91.25 194 GLY A N 1
ATOM 1491 C CA . GLY A 1 194 ? 26.046 3.737 -8.788 1.00 91.25 194 GLY A CA 1
ATOM 1492 C C . GLY A 1 194 ? 25.874 5.223 -8.447 1.00 91.25 194 GLY A C 1
ATOM 1493 O O . GLY A 1 194 ? 26.214 6.056 -9.282 1.00 91.25 194 GLY A O 1
ATOM 1494 N N . SER A 1 195 ? 25.394 5.589 -7.250 1.00 90.38 195 SER A N 1
ATOM 1495 C CA . SER A 1 195 ? 25.189 6.994 -6.862 1.00 90.38 195 SER A CA 1
ATOM 1496 C C . SER A 1 195 ? 26.492 7.785 -6.758 1.00 90.38 195 SER A C 1
ATOM 1498 O O . SER A 1 195 ? 26.489 8.994 -6.949 1.00 90.38 195 SER A O 1
ATOM 1500 N N . GLY A 1 196 ? 27.621 7.115 -6.517 1.00 89.12 196 GLY A N 1
ATOM 1501 C CA . GLY A 1 196 ? 28.946 7.737 -6.550 1.00 89.12 196 GLY A CA 1
ATOM 1502 C C . GLY A 1 196 ? 29.450 8.062 -7.954 1.00 89.12 196 GLY A C 1
ATOM 1503 O O . GLY A 1 196 ? 30.424 8.793 -8.091 1.00 89.12 196 GLY A O 1
ATOM 1504 N N . LEU A 1 197 ? 28.805 7.521 -8.989 1.00 91.12 197 LEU A N 1
ATOM 1505 C CA . LEU A 1 197 ? 29.116 7.803 -10.391 1.00 91.12 197 LEU A CA 1
ATOM 1506 C C . LEU A 1 197 ? 28.185 8.859 -10.992 1.00 91.12 197 LEU A C 1
ATOM 1508 O O . LEU A 1 197 ? 28.459 9.367 -12.077 1.00 91.12 197 LEU A O 1
ATOM 1512 N N . ALA A 1 198 ? 27.072 9.169 -10.324 1.00 87.94 198 ALA A N 1
ATOM 1513 C CA . ALA A 1 198 ? 26.113 10.135 -10.824 1.00 87.94 198 ALA A CA 1
ATOM 1514 C C . ALA A 1 198 ? 26.680 11.553 -10.686 1.00 87.94 198 ALA A C 1
ATOM 1516 O O . ALA A 1 198 ? 26.993 12.007 -9.589 1.00 87.94 198 ALA A O 1
ATOM 1517 N N . ILE A 1 199 ? 26.824 12.239 -11.819 1.00 82.44 199 ILE A N 1
ATOM 1518 C CA . ILE A 1 199 ? 27.344 13.612 -11.876 1.00 82.44 199 ILE A CA 1
ATOM 1519 C C . ILE A 1 199 ? 26.209 14.622 -11.652 1.00 82.44 199 ILE A C 1
ATOM 1521 O O . ILE A 1 199 ? 26.414 15.663 -11.038 1.00 82.44 199 ILE A O 1
ATOM 1525 N N . ASP A 1 200 ? 25.007 14.295 -12.133 1.00 82.69 200 ASP A N 1
ATOM 1526 C CA . ASP A 1 200 ? 23.825 15.151 -12.068 1.00 82.69 200 ASP A CA 1
ATOM 1527 C C . ASP A 1 200 ? 22.824 14.640 -11.015 1.00 82.69 200 ASP A C 1
ATOM 1529 O O . ASP A 1 200 ? 22.518 13.444 -10.935 1.00 82.69 200 ASP A O 1
ATOM 1533 N N . ALA A 1 201 ? 22.264 15.561 -10.231 1.00 81.81 201 ALA A N 1
ATOM 1534 C CA . ALA A 1 201 ? 21.166 15.289 -9.310 1.00 81.81 201 ALA A CA 1
ATOM 1535 C C . ALA A 1 201 ? 19.869 14.891 -10.043 1.00 81.81 201 ALA A C 1
ATOM 1537 O O . ALA A 1 201 ? 19.027 14.199 -9.469 1.00 81.81 201 ALA A O 1
ATOM 1538 N N . ALA A 1 202 ? 19.712 15.284 -11.312 1.00 85.44 202 ALA A N 1
ATOM 1539 C CA . ALA A 1 202 ? 18.596 14.871 -12.158 1.00 85.44 202 ALA A CA 1
ATOM 1540 C C . ALA A 1 202 ? 18.693 13.406 -12.621 1.00 85.44 202 ALA A C 1
ATOM 1542 O O . ALA A 1 202 ? 17.682 12.838 -13.048 1.00 85.44 202 ALA A O 1
ATOM 1543 N N . CYS A 1 203 ? 19.874 12.780 -12.518 1.00 88.50 203 CYS A N 1
ATOM 1544 C CA . CYS A 1 203 ? 20.066 11.384 -12.896 1.00 88.50 203 CYS A CA 1
ATOM 1545 C C . CYS A 1 203 ? 19.108 10.476 -12.099 1.00 88.50 203 CYS A C 1
ATOM 1547 O O . CYS A 1 203 ? 19.082 10.541 -10.868 1.00 88.50 203 CYS A O 1
ATOM 1549 N N . PRO A 1 204 ? 18.352 9.575 -12.752 1.00 87.38 204 PRO A N 1
ATOM 1550 C CA . PRO A 1 204 ? 17.468 8.627 -12.070 1.00 87.38 204 PRO A CA 1
ATOM 1551 C C . PRO A 1 204 ? 18.148 7.728 -11.022 1.00 87.38 204 PRO A C 1
ATOM 1553 O O . PRO A 1 204 ? 17.474 7.229 -10.123 1.00 87.38 204 PRO A O 1
ATOM 1556 N N . ALA A 1 205 ? 19.466 7.515 -11.121 1.00 88.31 205 ALA A N 1
ATOM 1557 C CA . ALA A 1 205 ? 20.244 6.757 -10.137 1.00 88.31 205 ALA A CA 1
ATOM 1558 C C . ALA A 1 205 ? 20.597 7.565 -8.873 1.00 88.31 205 ALA A C 1
ATOM 1560 O O . ALA A 1 205 ? 20.975 6.970 -7.860 1.00 88.31 205 ALA A O 1
ATOM 1561 N N . SER A 1 206 ? 20.471 8.895 -8.920 1.00 90.44 206 SER A N 1
ATOM 1562 C CA . SER A 1 206 ? 20.732 9.783 -7.789 1.00 90.44 206 SER A CA 1
ATOM 1563 C C . SER A 1 206 ? 19.565 9.749 -6.792 1.00 90.44 206 SER A C 1
ATOM 1565 O O . SER A 1 206 ? 18.407 9.906 -7.197 1.00 90.44 206 SER A O 1
ATOM 1567 N N . PRO A 1 207 ? 19.834 9.568 -5.485 1.00 91.31 207 PRO A N 1
ATOM 1568 C CA . PRO A 1 207 ? 18.799 9.659 -4.464 1.00 91.31 207 PRO A CA 1
ATOM 1569 C C . PRO A 1 207 ? 18.243 11.081 -4.373 1.00 91.31 207 PRO A C 1
ATOM 1571 O O . PRO A 1 207 ? 18.981 12.057 -4.502 1.00 91.31 207 PRO A O 1
ATOM 1574 N N . ARG A 1 208 ? 16.942 11.200 -4.098 1.00 91.38 208 ARG A N 1
ATOM 1575 C CA . ARG A 1 208 ? 16.267 12.489 -3.889 1.00 91.38 208 ARG A CA 1
ATOM 1576 C C . ARG A 1 208 ? 15.587 12.535 -2.529 1.00 91.38 208 ARG A C 1
ATOM 1578 O O . ARG A 1 208 ? 14.992 11.549 -2.104 1.00 91.38 208 ARG A O 1
ATOM 1585 N N . ILE A 1 209 ? 15.651 13.683 -1.858 1.00 91.25 209 ILE A N 1
ATOM 1586 C CA . ILE A 1 209 ? 14.905 13.911 -0.612 1.00 91.25 209 ILE A CA 1
ATOM 1587 C C . ILE A 1 209 ? 13.406 13.759 -0.900 1.00 91.25 209 ILE A C 1
ATOM 1589 O O . ILE A 1 209 ? 12.921 14.201 -1.940 1.00 91.25 209 ILE A O 1
ATOM 1593 N N . GLY A 1 210 ? 12.689 13.071 -0.012 1.00 89.81 210 GLY A N 1
ATOM 1594 C CA . GLY A 1 210 ? 11.274 12.730 -0.173 1.00 89.81 210 GLY A CA 1
ATOM 1595 C C . GLY A 1 210 ? 11.002 11.505 -1.054 1.00 89.81 210 GLY A C 1
ATOM 1596 O O . GLY A 1 210 ? 9.880 10.997 -1.045 1.00 89.81 210 GLY A O 1
ATOM 1597 N N . GLN A 1 211 ? 12.003 10.973 -1.768 1.00 91.25 211 GLN A N 1
ATOM 1598 C CA . GLN A 1 211 ? 11.831 9.775 -2.592 1.00 91.25 211 GLN A CA 1
ATOM 1599 C C . GLN A 1 211 ? 11.408 8.582 -1.730 1.00 91.25 211 GLN A C 1
ATOM 1601 O O . GLN A 1 211 ? 12.024 8.280 -0.706 1.00 91.25 211 GLN A O 1
ATOM 1606 N N . CYS A 1 212 ? 10.366 7.882 -2.170 1.00 94.25 212 CYS A N 1
ATOM 1607 C CA . CYS A 1 212 ? 9.870 6.686 -1.505 1.00 94.25 212 CYS A CA 1
ATOM 1608 C C . CYS A 1 212 ? 10.479 5.426 -2.123 1.00 94.25 212 CYS A C 1
ATOM 1610 O O . CYS A 1 212 ? 10.601 5.310 -3.346 1.00 94.25 212 CYS A O 1
ATOM 1612 N N . LEU A 1 213 ? 10.837 4.469 -1.270 1.00 95.12 213 LEU A N 1
ATOM 1613 C CA . LEU A 1 213 ? 11.419 3.188 -1.640 1.00 95.12 213 LEU A CA 1
ATOM 1614 C C . LEU A 1 213 ? 10.586 2.051 -1.043 1.00 95.12 213 LEU A C 1
ATOM 1616 O O . LEU A 1 213 ? 10.204 2.094 0.127 1.00 95.12 213 LEU A O 1
ATOM 1620 N N . ARG A 1 214 ? 10.348 1.002 -1.827 1.00 94.56 214 ARG A N 1
ATOM 1621 C CA . ARG A 1 214 ? 9.762 -0.254 -1.345 1.00 94.56 214 ARG A CA 1
ATOM 1622 C C . ARG A 1 214 ? 10.856 -1.192 -0.857 1.00 94.56 214 ARG A C 1
ATOM 1624 O O . ARG A 1 214 ? 11.958 -1.190 -1.404 1.00 94.56 214 ARG A O 1
ATOM 1631 N N . VAL A 1 215 ? 10.543 -2.035 0.121 1.00 94.06 215 VAL A N 1
ATOM 1632 C CA . VAL A 1 215 ? 11.526 -2.967 0.684 1.00 94.06 215 VAL A CA 1
ATOM 1633 C C . VAL A 1 215 ? 11.370 -4.368 0.103 1.00 94.06 215 VAL A C 1
ATOM 1635 O O . VAL A 1 215 ? 10.269 -4.918 0.029 1.00 94.06 215 VAL A O 1
ATOM 1638 N N . VAL A 1 216 ? 12.500 -4.963 -0.273 1.00 93.31 216 VAL A N 1
ATOM 1639 C CA . VAL A 1 216 ? 12.609 -6.359 -0.697 1.00 93.31 216 VAL A CA 1
ATOM 1640 C C . VAL A 1 216 ? 13.680 -7.056 0.129 1.00 93.31 216 VAL A C 1
ATOM 1642 O O . VAL A 1 216 ? 14.791 -6.556 0.305 1.00 93.31 216 VAL A O 1
ATOM 1645 N N . THR A 1 217 ? 13.353 -8.237 0.634 1.00 91.88 217 THR A N 1
ATOM 1646 C CA . THR A 1 217 ? 14.299 -9.126 1.313 1.00 91.88 217 THR A CA 1
ATOM 1647 C C . THR A 1 217 ? 14.684 -10.267 0.390 1.00 91.88 217 THR A C 1
ATOM 1649 O O . THR A 1 217 ? 13.845 -10.789 -0.343 1.00 91.88 217 THR A O 1
ATOM 1652 N N . ARG A 1 218 ? 15.962 -10.641 0.417 1.00 91.25 218 ARG A N 1
ATOM 1653 C CA . ARG A 1 218 ? 16.532 -11.709 -0.398 1.00 91.25 218 ARG A CA 1
ATOM 1654 C C . ARG A 1 218 ? 17.304 -12.662 0.501 1.00 91.25 218 ARG A C 1
ATOM 1656 O O . ARG A 1 218 ? 18.360 -12.321 1.033 1.00 91.25 218 ARG A O 1
ATOM 1663 N N . GLN A 1 219 ? 16.756 -13.856 0.677 1.00 90.31 219 GLN A N 1
ATOM 1664 C CA . GLN A 1 219 ? 17.409 -14.948 1.379 1.00 90.31 219 GLN A CA 1
ATOM 1665 C C . GLN A 1 219 ? 18.206 -15.797 0.401 1.00 90.31 219 GLN A C 1
ATOM 1667 O O . GLN A 1 219 ? 17.636 -16.400 -0.508 1.00 90.31 219 GLN A O 1
ATOM 1672 N N . ASN A 1 220 ? 19.512 -15.871 0.626 1.00 88.50 220 ASN A N 1
ATOM 1673 C CA . ASN A 1 220 ? 20.430 -16.614 -0.222 1.00 88.50 220 ASN A CA 1
ATOM 1674 C C . ASN A 1 220 ? 20.733 -18.006 0.354 1.00 88.50 220 ASN A C 1
ATOM 1676 O O . ASN A 1 220 ? 20.685 -18.243 1.569 1.00 88.50 220 ASN A O 1
ATOM 1680 N N . ASP A 1 221 ? 21.039 -18.941 -0.536 1.00 87.44 221 ASP A N 1
ATOM 1681 C CA . ASP A 1 221 ? 21.607 -20.244 -0.220 1.00 87.44 221 ASP A CA 1
ATOM 1682 C C . ASP A 1 221 ? 23.128 -20.149 0.040 1.00 87.44 221 ASP A C 1
ATOM 1684 O O . ASP A 1 221 ? 23.691 -19.066 0.215 1.00 87.44 221 ASP A O 1
ATOM 1688 N N . ARG A 1 222 ? 23.812 -21.298 0.119 1.00 83.12 222 ARG A N 1
ATOM 1689 C CA . ARG A 1 222 ? 25.271 -21.345 0.330 1.00 83.12 222 ARG A CA 1
ATOM 1690 C C . ARG A 1 222 ? 26.073 -20.869 -0.888 1.00 83.12 222 ARG A C 1
ATOM 1692 O O . ARG A 1 222 ? 27.233 -20.511 -0.718 1.00 83.12 222 ARG A O 1
ATOM 1699 N N . TYR A 1 223 ? 25.468 -20.868 -2.073 1.00 81.38 223 TYR A N 1
ATOM 1700 C CA . TYR A 1 223 ? 26.081 -20.492 -3.346 1.00 81.38 223 TYR A CA 1
ATOM 1701 C C . TYR A 1 223 ? 25.771 -19.036 -3.740 1.00 81.38 223 TYR A C 1
ATOM 1703 O O . TYR A 1 223 ? 26.254 -18.564 -4.763 1.00 81.38 223 TYR A O 1
ATOM 1711 N N . GLY A 1 224 ? 24.992 -18.308 -2.929 1.00 78.31 224 GLY A N 1
ATOM 1712 C CA . GLY A 1 224 ? 24.600 -16.920 -3.192 1.00 78.31 224 GLY A CA 1
ATOM 1713 C C . GLY A 1 224 ? 23.371 -16.774 -4.098 1.00 78.31 224 GLY A C 1
ATOM 1714 O O . GLY A 1 224 ? 22.998 -15.650 -4.453 1.00 78.31 224 GLY A O 1
ATOM 1715 N N . ASN A 1 225 ? 22.722 -17.885 -4.451 1.00 83.25 225 ASN A N 1
ATOM 1716 C CA . ASN A 1 225 ? 21.476 -17.890 -5.205 1.00 83.25 225 ASN A CA 1
ATOM 1717 C C . ASN A 1 225 ? 20.292 -17.670 -4.259 1.00 83.25 225 ASN A C 1
ATOM 1719 O O . ASN A 1 225 ? 20.329 -18.121 -3.112 1.00 83.25 225 ASN A O 1
ATOM 1723 N N . PRO A 1 226 ? 19.222 -16.991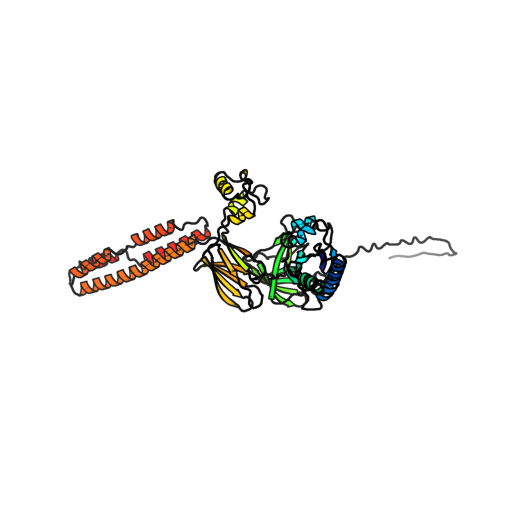 -4.705 1.00 84.19 226 PRO A N 1
ATOM 1724 C CA . PRO A 1 226 ? 18.035 -16.841 -3.879 1.00 84.19 226 PRO A CA 1
ATOM 1725 C C . PRO A 1 226 ? 17.414 -18.221 -3.628 1.00 84.19 226 PRO A C 1
ATOM 1727 O O . PRO A 1 226 ? 17.215 -18.998 -4.562 1.00 84.19 226 PRO A O 1
ATOM 1730 N N . LYS A 1 227 ? 17.094 -18.523 -2.367 1.00 85.75 227 LYS A N 1
ATOM 1731 C CA . LYS A 1 227 ? 16.347 -19.738 -2.019 1.00 85.75 227 LYS A CA 1
ATOM 1732 C C . LYS A 1 227 ? 14.971 -19.735 -2.702 1.00 85.75 227 LYS A C 1
ATOM 1734 O O . LYS A 1 227 ? 14.426 -18.648 -2.925 1.00 85.75 227 LYS A O 1
ATOM 1739 N N . PRO A 1 228 ? 14.357 -20.910 -2.940 1.00 76.88 228 PRO A N 1
ATOM 1740 C CA . PRO A 1 228 ? 12.931 -20.990 -3.257 1.00 76.88 228 PRO A CA 1
ATOM 1741 C C . PRO A 1 228 ? 12.129 -20.188 -2.219 1.00 76.88 228 PRO A C 1
ATOM 1743 O O . PRO A 1 228 ? 12.340 -20.356 -1.016 1.00 76.88 228 PRO A O 1
ATOM 1746 N N . ASN A 1 229 ? 11.297 -19.243 -2.665 1.00 78.12 229 ASN A N 1
ATOM 1747 C CA . ASN A 1 229 ? 10.523 -18.313 -1.817 1.00 78.12 229 ASN A CA 1
ATOM 1748 C C . ASN A 1 229 ? 11.353 -17.439 -0.847 1.00 78.12 229 ASN A C 1
ATOM 1750 O O . ASN A 1 229 ? 10.835 -16.900 0.141 1.00 78.12 229 ASN A O 1
ATOM 1754 N N . GLY A 1 230 ? 12.654 -17.295 -1.122 1.00 82.31 230 GLY A N 1
ATOM 1755 C CA . GLY A 1 230 ? 13.588 -16.466 -0.362 1.00 82.31 230 GLY A CA 1
ATOM 1756 C C . GLY A 1 230 ? 13.542 -14.984 -0.731 1.00 82.31 230 GLY A C 1
ATOM 1757 O O . GLY A 1 230 ? 14.064 -14.160 0.016 1.00 82.31 230 GLY A O 1
ATOM 1758 N N . LEU A 1 231 ? 12.926 -14.641 -1.861 1.00 87.81 231 LEU A N 1
ATOM 1759 C CA . LEU A 1 231 ? 12.667 -13.269 -2.285 1.00 87.81 231 LEU A CA 1
ATOM 1760 C C . LEU A 1 231 ? 11.274 -12.853 -1.826 1.00 87.81 231 LEU A C 1
ATOM 1762 O O . LEU A 1 231 ? 10.292 -13.500 -2.179 1.00 87.81 231 LEU A O 1
ATOM 1766 N N . ARG A 1 232 ? 11.187 -11.800 -1.012 1.00 88.25 232 ARG A N 1
ATOM 1767 C CA . ARG A 1 232 ? 9.909 -11.305 -0.483 1.00 88.25 232 ARG A CA 1
ATOM 1768 C C . ARG A 1 232 ? 9.889 -9.790 -0.471 1.00 88.25 232 ARG A C 1
ATOM 1770 O O . ARG A 1 232 ? 10.731 -9.173 0.189 1.00 88.25 232 ARG A O 1
ATOM 1777 N N . SER A 1 233 ? 8.918 -9.202 -1.163 1.00 88.75 233 SER A N 1
ATOM 1778 C CA . SER A 1 233 ? 8.566 -7.801 -0.949 1.00 88.75 233 SER A CA 1
ATOM 1779 C C . SER A 1 233 ? 7.824 -7.684 0.378 1.00 88.75 233 SER A C 1
ATOM 1781 O O . SER A 1 233 ? 6.970 -8.511 0.689 1.00 88.75 233 SER A O 1
ATOM 1783 N N . ILE A 1 234 ? 8.195 -6.699 1.192 1.00 90.12 234 ILE A N 1
ATOM 1784 C CA . ILE A 1 234 ? 7.499 -6.445 2.451 1.00 90.12 234 ILE A CA 1
ATOM 1785 C C . ILE A 1 234 ? 6.389 -5.446 2.157 1.00 90.12 234 ILE A C 1
ATOM 1787 O O . ILE A 1 234 ? 6.640 -4.250 1.996 1.00 90.12 234 ILE A O 1
ATOM 1791 N N . GLU A 1 235 ? 5.166 -5.954 2.073 1.00 88.31 235 GLU A N 1
ATOM 1792 C CA . GLU A 1 235 ? 3.983 -5.133 1.852 1.00 88.31 235 GLU A CA 1
ATOM 1793 C C . GLU A 1 235 ? 3.789 -4.109 2.972 1.00 88.31 235 GLU A C 1
ATOM 1795 O O . GLU A 1 235 ? 4.193 -4.317 4.123 1.00 88.31 235 GLU A O 1
ATOM 1800 N N . TRP A 1 236 ? 3.178 -2.975 2.616 1.00 92.56 236 TRP A N 1
ATOM 1801 C CA . TRP A 1 236 ? 2.872 -1.887 3.548 1.00 92.56 236 TRP A CA 1
ATOM 1802 C C . TRP A 1 236 ? 4.084 -1.403 4.357 1.00 92.56 236 TRP A C 1
ATOM 1804 O O . TRP A 1 236 ? 3.928 -0.953 5.492 1.00 92.56 236 TRP A O 1
ATOM 1814 N N . THR A 1 237 ? 5.288 -1.512 3.786 1.00 93.06 237 THR A N 1
ATOM 1815 C CA . THR A 1 237 ? 6.541 -0.999 4.347 1.00 93.06 237 THR A CA 1
ATOM 1816 C C . THR A 1 237 ? 7.253 -0.144 3.306 1.00 93.06 237 THR A C 1
ATOM 1818 O O . THR A 1 237 ? 7.728 -0.646 2.285 1.00 93.06 237 THR A O 1
ATOM 1821 N N . LEU A 1 238 ? 7.339 1.155 3.583 1.00 94.00 238 LEU A N 1
ATOM 1822 C CA . LEU A 1 238 ? 7.989 2.152 2.742 1.00 94.00 238 LEU A CA 1
ATOM 1823 C C . LEU A 1 238 ? 9.131 2.823 3.501 1.00 94.00 238 LEU A C 1
ATOM 1825 O O . LEU A 1 238 ? 9.040 3.068 4.704 1.00 94.00 238 LEU A O 1
ATOM 1829 N N . LEU A 1 239 ? 10.198 3.135 2.775 1.00 94.62 239 LEU A N 1
ATOM 1830 C CA . LEU A 1 239 ? 11.280 3.990 3.243 1.00 94.62 239 LEU A CA 1
ATOM 1831 C C . LEU A 1 239 ? 11.164 5.335 2.540 1.00 94.62 239 LEU A C 1
ATOM 1833 O O . LEU A 1 239 ? 11.148 5.374 1.312 1.00 94.62 239 LEU A O 1
ATOM 1837 N N . ARG A 1 240 ? 11.110 6.429 3.290 1.00 94.12 240 ARG A N 1
ATOM 1838 C CA . ARG A 1 240 ? 11.139 7.785 2.735 1.00 94.12 240 ARG A CA 1
ATOM 1839 C C . ARG A 1 240 ? 12.519 8.377 2.955 1.00 94.12 240 ARG A C 1
ATOM 1841 O O . ARG A 1 240 ? 12.988 8.417 4.086 1.00 94.12 240 ARG A O 1
ATOM 1848 N N . VAL A 1 241 ? 13.185 8.815 1.892 1.00 94.06 241 VAL A N 1
ATOM 1849 C CA . VAL A 1 241 ? 14.493 9.474 1.998 1.00 94.06 241 VAL A CA 1
ATOM 1850 C C . VAL A 1 241 ? 14.329 10.799 2.739 1.00 94.06 241 VAL A C 1
ATOM 1852 O O . VAL A 1 241 ? 13.592 11.668 2.278 1.00 94.06 241 VAL A O 1
ATOM 1855 N N . ASN A 1 242 ? 15.017 10.945 3.871 1.00 92.44 242 ASN A N 1
ATOM 1856 C CA . ASN A 1 242 ? 14.979 12.153 4.691 1.00 92.44 242 ASN A CA 1
ATOM 1857 C C . ASN A 1 242 ? 16.246 12.989 4.474 1.00 92.44 242 ASN A C 1
ATOM 1859 O O . ASN A 1 242 ? 16.175 14.113 3.984 1.00 92.44 242 ASN A O 1
ATOM 1863 N N . THR A 1 243 ? 17.414 12.387 4.719 1.00 93.62 243 THR A N 1
ATOM 1864 C CA . THR A 1 243 ? 18.712 13.075 4.650 1.00 93.62 243 THR A CA 1
ATOM 1865 C C . THR A 1 243 ? 19.672 12.331 3.728 1.00 93.62 243 THR A C 1
ATOM 1867 O O . THR A 1 243 ? 19.711 11.099 3.705 1.00 93.62 243 THR A O 1
ATOM 1870 N N . ILE A 1 244 ? 20.470 13.083 2.970 1.00 92.06 244 ILE A N 1
ATOM 1871 C CA . ILE A 1 244 ? 21.515 12.555 2.089 1.00 92.06 244 ILE A CA 1
ATOM 1872 C C . ILE A 1 244 ? 22.856 13.131 2.550 1.00 92.06 244 ILE A C 1
ATOM 1874 O O . ILE A 1 244 ? 23.129 14.313 2.357 1.00 92.06 244 ILE A O 1
ATOM 1878 N N . GLU A 1 245 ? 23.701 12.291 3.146 1.00 87.88 245 GLU A N 1
ATOM 1879 C CA . GLU A 1 245 ? 25.053 12.646 3.580 1.00 87.88 245 GLU A CA 1
ATOM 1880 C C . GLU A 1 245 ? 26.072 11.936 2.688 1.00 87.88 245 GLU A C 1
ATOM 1882 O O . GLU A 1 245 ? 26.421 10.769 2.895 1.00 87.88 245 GLU A O 1
ATOM 1887 N N . GLN A 1 246 ? 26.553 12.639 1.661 1.00 82.69 246 GLN A N 1
ATOM 1888 C CA . GLN A 1 246 ? 27.435 12.081 0.632 1.00 82.69 246 GLN A CA 1
ATOM 1889 C C . GLN A 1 246 ? 26.810 10.849 -0.052 1.00 82.69 246 GLN A C 1
ATOM 1891 O O . GLN A 1 246 ? 25.974 10.982 -0.937 1.00 82.69 246 GLN A O 1
ATOM 1896 N N . GLN A 1 247 ? 27.224 9.645 0.351 1.00 83.44 247 GLN A N 1
ATOM 1897 C CA . GLN A 1 247 ? 26.793 8.362 -0.216 1.00 83.44 247 GLN A CA 1
ATOM 1898 C C . GLN A 1 247 ? 26.013 7.503 0.783 1.00 83.44 247 GLN A C 1
ATOM 1900 O O . GLN A 1 247 ? 25.659 6.354 0.501 1.00 83.44 247 GLN A O 1
ATOM 1905 N N . ARG A 1 248 ? 25.771 8.051 1.974 1.00 89.00 248 ARG A N 1
ATOM 1906 C CA . ARG A 1 248 ? 24.958 7.459 3.021 1.00 89.00 248 ARG A CA 1
ATOM 1907 C C . ARG A 1 248 ? 23.620 8.186 3.035 1.00 89.00 248 ARG A C 1
ATOM 1909 O O . ARG A 1 248 ? 23.568 9.395 3.235 1.00 89.00 248 ARG A O 1
ATOM 1916 N N . VAL A 1 249 ? 22.544 7.443 2.811 1.00 93.75 249 VAL A N 1
ATOM 1917 C CA . VAL A 1 249 ? 21.192 7.999 2.774 1.00 93.75 249 VAL A CA 1
ATOM 1918 C C . VAL A 1 249 ? 20.426 7.493 3.983 1.00 93.75 249 VAL A C 1
ATOM 1920 O O . VAL A 1 249 ? 20.357 6.285 4.217 1.00 93.75 249 VAL A O 1
ATOM 1923 N N . GLU A 1 250 ? 19.867 8.414 4.758 1.00 94.88 250 GLU A N 1
ATOM 1924 C CA . GLU A 1 250 ? 19.024 8.092 5.903 1.00 94.88 250 GLU A CA 1
ATOM 1925 C C . GLU A 1 250 ? 17.555 8.192 5.501 1.00 94.88 250 GLU A C 1
ATOM 1927 O O . GLU A 1 250 ? 17.096 9.193 4.940 1.00 94.88 250 GLU A O 1
ATOM 1932 N N . CYS A 1 251 ? 16.818 7.118 5.762 1.00 94.44 251 CYS A N 1
ATOM 1933 C CA . CYS A 1 251 ? 15.413 6.993 5.425 1.00 94.44 251 CYS A CA 1
ATOM 1934 C C . CYS A 1 251 ? 14.558 6.788 6.672 1.00 94.44 251 CYS A C 1
ATOM 1936 O O . CYS A 1 251 ? 14.917 6.023 7.567 1.00 94.44 251 CYS A O 1
ATOM 1938 N N . GLU A 1 252 ? 13.378 7.392 6.677 1.00 93.75 252 GLU A N 1
ATOM 1939 C CA . GLU A 1 252 ? 12.326 7.114 7.646 1.00 93.75 252 GLU A CA 1
ATOM 1940 C C . GLU A 1 252 ? 11.553 5.860 7.234 1.00 93.75 252 GLU A C 1
ATOM 1942 O O . GLU A 1 252 ? 11.128 5.712 6.086 1.00 93.75 252 GLU A O 1
ATOM 1947 N N . VAL A 1 253 ? 11.381 4.934 8.174 1.00 93.12 253 VAL A N 1
ATOM 1948 C CA . VAL A 1 253 ? 10.657 3.678 7.980 1.00 93.12 253 VAL A CA 1
ATOM 1949 C C . VAL A 1 253 ? 9.195 3.883 8.358 1.00 93.12 253 VAL A C 1
ATOM 1951 O O . VAL A 1 253 ? 8.864 4.096 9.526 1.00 93.12 253 VAL A O 1
ATOM 1954 N N . HIS A 1 254 ? 8.304 3.712 7.388 1.00 92.38 254 HIS A N 1
ATOM 1955 C CA . HIS A 1 254 ? 6.864 3.668 7.605 1.00 92.38 254 HIS A CA 1
ATOM 1956 C C . HIS A 1 254 ? 6.364 2.254 7.326 1.00 92.38 254 HIS A C 1
ATOM 1958 O O . HIS A 1 254 ? 6.473 1.767 6.205 1.00 92.38 254 HIS A O 1
ATOM 1964 N N . SER A 1 255 ? 5.817 1.585 8.340 1.00 90.81 255 SER A N 1
ATOM 1965 C CA . SER A 1 255 ? 5.341 0.204 8.231 1.00 90.81 255 SER A CA 1
ATOM 1966 C C . SER A 1 255 ? 4.014 0.014 8.958 1.00 90.81 255 SER A C 1
ATOM 1968 O O . SER A 1 255 ? 3.823 0.571 10.044 1.00 90.81 255 SER A O 1
ATOM 1970 N N . ILE A 1 256 ? 3.135 -0.827 8.403 1.00 88.06 256 ILE A N 1
ATOM 1971 C CA . ILE A 1 256 ? 1.935 -1.313 9.105 1.00 88.06 256 ILE A CA 1
ATOM 1972 C C . ILE A 1 256 ? 2.305 -2.070 10.387 1.00 88.06 256 ILE A C 1
ATOM 1974 O O . ILE A 1 256 ? 1.630 -1.956 11.411 1.00 88.06 256 ILE A O 1
ATOM 1978 N N . ASN A 1 257 ? 3.422 -2.799 10.358 1.00 80.31 257 ASN A N 1
ATOM 1979 C CA . ASN A 1 257 ? 3.875 -3.628 11.458 1.00 80.31 257 ASN A CA 1
ATOM 1980 C C . ASN A 1 257 ? 5.231 -3.165 12.005 1.00 80.31 257 ASN A C 1
ATOM 1982 O O . ASN A 1 257 ? 6.205 -2.977 11.271 1.00 80.31 257 ASN A O 1
ATOM 1986 N N . ARG A 1 258 ? 5.335 -3.060 13.331 1.00 70.19 258 ARG A N 1
ATOM 1987 C CA . ARG A 1 258 ? 6.594 -2.701 13.996 1.00 70.19 258 ARG A CA 1
ATOM 1988 C C . ARG A 1 258 ? 7.602 -3.853 13.914 1.00 70.19 258 ARG A C 1
ATOM 1990 O O . ARG A 1 258 ? 7.237 -5.009 14.094 1.00 70.19 258 ARG A O 1
ATOM 1997 N N . GLY A 1 259 ? 8.874 -3.528 13.676 1.00 68.38 259 GLY A N 1
ATOM 1998 C CA . GLY A 1 259 ? 9.992 -4.473 13.806 1.00 68.38 259 GLY A CA 1
ATOM 1999 C C . GLY A 1 259 ? 10.269 -5.397 12.611 1.00 68.38 259 GLY A C 1
ATOM 2000 O O . GLY A 1 259 ? 11.191 -6.201 12.697 1.00 68.38 259 GLY A O 1
ATOM 2001 N N . TYR A 1 260 ? 9.558 -5.271 11.484 1.00 67.69 260 TYR A N 1
ATOM 2002 C CA . TYR A 1 260 ? 9.746 -6.146 10.306 1.00 67.69 260 TYR A CA 1
ATOM 2003 C C . TYR A 1 260 ? 11.135 -6.052 9.657 1.00 67.69 260 TYR A C 1
ATOM 2005 O O . TYR A 1 260 ? 11.566 -6.966 8.957 1.00 67.69 260 TYR A O 1
ATOM 2013 N N . LEU A 1 261 ? 11.853 -4.961 9.913 1.00 75.25 261 LEU A N 1
ATOM 2014 C CA . LEU A 1 261 ? 13.190 -4.711 9.382 1.00 75.25 261 LEU A CA 1
ATOM 2015 C C . LEU A 1 261 ? 14.294 -4.831 10.439 1.00 75.25 261 LEU A C 1
ATOM 2017 O O . LEU A 1 261 ? 15.431 -4.457 10.167 1.00 75.25 261 LEU A O 1
ATOM 2021 N N . ALA A 1 262 ? 13.985 -5.342 11.634 1.00 68.62 262 ALA A N 1
ATOM 2022 C CA . ALA A 1 262 ? 14.953 -5.418 12.721 1.00 68.62 262 ALA A CA 1
ATOM 2023 C C . ALA A 1 262 ? 16.152 -6.324 12.377 1.00 68.62 262 ALA A C 1
ATOM 2025 O O . ALA A 1 262 ? 16.021 -7.375 11.742 1.00 68.62 262 ALA A O 1
ATOM 2026 N N . GLY A 1 263 ? 17.337 -5.920 12.835 1.00 67.06 263 GLY A N 1
ATOM 2027 C CA . GLY A 1 263 ? 18.589 -6.660 12.668 1.00 67.06 263 GLY A CA 1
ATOM 2028 C C . GLY A 1 263 ? 19.406 -6.226 11.452 1.00 67.06 263 GLY A C 1
ATOM 2029 O O . GLY A 1 263 ? 18.920 -5.531 10.563 1.00 67.06 263 GLY A O 1
ATOM 2030 N N . ARG A 1 264 ? 20.665 -6.660 11.398 1.00 72.06 264 ARG A N 1
ATOM 2031 C CA . ARG A 1 264 ? 21.627 -6.263 10.361 1.00 72.06 264 ARG A CA 1
ATOM 2032 C C . ARG A 1 264 ? 21.527 -7.151 9.120 1.00 72.06 264 ARG A C 1
ATOM 2034 O O . ARG A 1 264 ? 21.349 -8.363 9.241 1.00 72.06 264 ARG A O 1
ATOM 2041 N N . SER A 1 265 ? 21.693 -6.560 7.939 1.00 76.44 265 SER A N 1
ATOM 2042 C CA . SER A 1 265 ? 21.817 -7.320 6.690 1.00 76.44 265 SER A CA 1
ATOM 2043 C C . SER A 1 265 ? 23.111 -8.144 6.686 1.00 76.44 265 SER A C 1
ATOM 2045 O O . SER A 1 265 ? 24.155 -7.685 7.153 1.00 76.44 265 SER A O 1
ATOM 2047 N N . ASN A 1 266 ? 23.055 -9.368 6.162 1.00 82.19 266 ASN A N 1
ATOM 2048 C CA . ASN A 1 266 ? 24.214 -10.254 6.026 1.00 82.19 266 ASN A CA 1
ATOM 2049 C C . ASN A 1 266 ? 24.184 -10.982 4.670 1.00 82.19 266 ASN A C 1
ATOM 2051 O O . ASN A 1 266 ? 23.237 -10.833 3.906 1.00 82.19 266 ASN A O 1
ATOM 2055 N N . SER A 1 267 ? 25.208 -11.782 4.359 1.00 79.81 267 SER A N 1
ATOM 2056 C CA . SER A 1 267 ? 25.304 -12.480 3.064 1.00 79.81 267 SER A CA 1
ATOM 2057 C C . SER A 1 267 ? 24.166 -13.476 2.795 1.00 79.81 267 SER A C 1
ATOM 2059 O O . SER A 1 267 ? 23.855 -13.756 1.637 1.00 79.81 267 SER A O 1
ATOM 2061 N N . ARG A 1 268 ? 23.525 -14.006 3.846 1.00 84.12 268 ARG A N 1
ATOM 2062 C CA . ARG A 1 268 ? 22.388 -14.938 3.754 1.00 84.12 268 ARG A CA 1
ATOM 2063 C C . ARG A 1 268 ? 21.032 -14.237 3.734 1.00 84.12 268 ARG A C 1
ATOM 2065 O O . ARG A 1 268 ? 20.086 -14.821 3.222 1.00 84.12 268 ARG A O 1
ATOM 2072 N N . LEU A 1 269 ? 20.921 -13.041 4.306 1.00 88.06 269 LEU A N 1
ATOM 2073 C CA . LEU A 1 269 ? 19.718 -12.214 4.331 1.00 88.06 269 LEU A CA 1
ATOM 2074 C C . LEU A 1 269 ? 20.101 -10.796 3.916 1.00 88.06 269 LEU A C 1
ATOM 2076 O O . LEU A 1 269 ? 20.481 -9.957 4.740 1.00 88.06 269 LEU A O 1
ATOM 2080 N N . GLU A 1 270 ? 19.993 -10.548 2.620 1.00 90.38 270 GLU A N 1
ATOM 2081 C CA . GLU A 1 270 ? 20.187 -9.231 2.042 1.00 90.38 270 GLU A CA 1
ATOM 2082 C C . GLU A 1 270 ? 18.862 -8.470 2.044 1.00 90.38 270 GLU A C 1
ATOM 2084 O O . GLU A 1 270 ? 17.782 -9.048 1.888 1.00 90.38 270 GLU A O 1
ATOM 2089 N N . ARG A 1 271 ? 18.942 -7.152 2.211 1.00 92.31 271 ARG A N 1
ATOM 2090 C CA . ARG A 1 271 ? 17.782 -6.269 2.148 1.00 92.31 271 ARG A CA 1
ATOM 2091 C C . ARG A 1 271 ? 18.054 -5.145 1.171 1.00 92.31 271 ARG A C 1
ATOM 2093 O O . ARG A 1 271 ? 19.095 -4.489 1.233 1.00 92.31 271 ARG A O 1
ATOM 2100 N N . TYR A 1 272 ? 17.096 -4.939 0.290 1.00 94.50 272 TYR A N 1
ATOM 2101 C CA . TYR A 1 272 ? 17.151 -3.957 -0.769 1.00 94.50 272 TYR A CA 1
ATOM 2102 C C . TYR A 1 272 ? 15.969 -3.007 -0.647 1.00 94.50 272 TYR A C 1
ATOM 2104 O O . TYR A 1 272 ? 14.884 -3.389 -0.209 1.00 94.50 272 TYR A O 1
ATOM 2112 N N . ALA A 1 273 ? 16.202 -1.766 -1.039 1.00 95.50 273 ALA A N 1
ATOM 2113 C CA . ALA A 1 273 ? 15.189 -0.751 -1.203 1.00 95.50 273 ALA A CA 1
ATOM 2114 C C . ALA A 1 273 ? 15.142 -0.381 -2.688 1.00 95.50 273 ALA A C 1
ATOM 2116 O O . ALA A 1 273 ? 16.168 -0.038 -3.270 1.00 95.50 273 ALA A O 1
ATOM 2117 N N . LEU A 1 274 ? 13.976 -0.502 -3.310 1.00 95.56 274 LEU A N 1
ATOM 2118 C CA . LEU A 1 274 ? 13.761 -0.174 -4.718 1.00 95.56 274 LEU A CA 1
ATOM 2119 C C . LEU A 1 274 ? 12.976 1.131 -4.805 1.00 95.56 274 LEU A C 1
ATOM 2121 O O . LEU A 1 274 ? 12.000 1.293 -4.074 1.00 95.56 274 LEU A O 1
ATOM 2125 N N . GLY A 1 275 ? 13.367 2.036 -5.699 1.00 94.69 275 GLY A N 1
ATOM 2126 C CA . GLY A 1 275 ? 12.602 3.250 -5.988 1.00 94.69 275 GLY A CA 1
ATOM 2127 C C . GLY A 1 275 ? 11.133 2.967 -6.321 1.00 94.69 275 GLY A C 1
ATOM 2128 O O . GLY A 1 275 ? 10.796 1.959 -6.940 1.00 94.69 275 GLY A O 1
ATOM 2129 N N . VAL A 1 276 ? 10.238 3.857 -5.901 1.00 92.94 276 VAL A N 1
ATOM 2130 C CA . VAL A 1 276 ? 8.824 3.790 -6.278 1.00 92.94 276 VAL A CA 1
ATOM 2131 C C . VAL A 1 276 ? 8.555 4.742 -7.441 1.00 92.94 276 VAL A C 1
ATOM 2133 O O . VAL A 1 276 ? 8.874 5.924 -7.362 1.00 92.94 276 VAL A O 1
ATOM 2136 N N . LEU A 1 277 ? 7.950 4.216 -8.509 1.00 91.62 277 LEU A N 1
ATOM 2137 C CA . LEU A 1 277 ? 7.416 4.995 -9.629 1.00 91.62 277 LEU A CA 1
ATOM 2138 C C . LEU A 1 277 ? 5.899 5.134 -9.486 1.00 91.62 277 LEU A C 1
ATOM 2140 O O . LEU A 1 277 ? 5.243 4.192 -9.040 1.00 91.62 277 LEU A O 1
ATOM 2144 N N . THR A 1 278 ? 5.354 6.267 -9.925 1.00 91.69 278 THR A N 1
ATOM 2145 C CA . THR A 1 278 ? 3.922 6.603 -9.874 1.00 91.69 278 THR A CA 1
ATOM 2146 C C . THR A 1 278 ? 3.345 6.804 -11.283 1.00 91.69 278 THR A C 1
ATOM 2148 O O . THR A 1 278 ? 3.092 7.929 -11.708 1.00 91.69 278 THR A O 1
ATOM 2151 N N . PRO A 1 279 ? 3.171 5.728 -12.073 1.00 89.69 279 PRO A N 1
ATOM 2152 C CA . PRO A 1 279 ? 2.625 5.827 -13.432 1.00 89.69 279 PRO A CA 1
ATOM 2153 C C . PRO A 1 279 ? 1.132 6.199 -13.478 1.00 89.69 279 PRO A C 1
ATOM 2155 O O . PRO A 1 279 ? 0.642 6.585 -14.538 1.00 89.69 279 PRO A O 1
ATOM 2158 N N . PHE A 1 280 ? 0.390 6.028 -12.379 1.00 90.31 280 PHE A N 1
ATOM 2159 C CA . PHE A 1 280 ? -1.050 6.281 -12.319 1.00 90.31 280 PHE A CA 1
ATOM 2160 C C . PHE A 1 280 ? -1.342 7.603 -11.606 1.00 90.31 280 PHE A C 1
ATOM 2162 O O . PHE A 1 280 ? -0.590 8.028 -10.734 1.00 90.31 280 PHE A O 1
ATOM 2169 N N . ALA A 1 281 ? -2.451 8.250 -11.968 1.00 90.25 281 ALA A N 1
ATOM 2170 C CA . ALA A 1 281 ? -2.862 9.504 -11.338 1.00 90.25 281 ALA A CA 1
ATOM 2171 C C . ALA A 1 281 ? -3.318 9.305 -9.881 1.00 90.25 281 ALA A C 1
ATOM 2173 O O . ALA A 1 281 ? -3.135 10.189 -9.051 1.00 90.25 281 ALA A O 1
ATOM 2174 N N . ASP A 1 282 ? -3.899 8.147 -9.573 1.00 92.88 282 ASP A N 1
ATOM 2175 C CA . ASP A 1 282 ? -4.395 7.772 -8.253 1.00 92.88 282 ASP A CA 1
ATOM 2176 C C . ASP A 1 282 ? -4.261 6.263 -8.010 1.00 92.88 282 ASP A C 1
ATOM 2178 O O . ASP A 1 282 ? -3.814 5.502 -8.874 1.00 92.88 282 ASP A O 1
ATOM 2182 N N . THR A 1 283 ? -4.611 5.844 -6.792 1.00 95.44 283 THR A N 1
ATOM 2183 C CA . THR A 1 283 ? -4.688 4.434 -6.403 1.00 95.44 283 THR A CA 1
ATOM 2184 C C . THR A 1 283 ? -6.037 4.146 -5.765 1.00 95.44 283 THR A C 1
ATOM 2186 O O . THR A 1 283 ? -6.487 4.876 -4.886 1.00 95.44 283 THR A O 1
ATOM 2189 N N . GLU A 1 284 ? -6.676 3.057 -6.170 1.00 96.50 284 GLU A N 1
ATOM 2190 C CA . GLU A 1 284 ? -7.846 2.505 -5.499 1.00 96.50 284 GLU A CA 1
ATOM 2191 C C . GLU A 1 284 ? -7.388 1.624 -4.326 1.00 96.50 284 GLU A C 1
ATOM 2193 O O . GLU A 1 284 ? -6.768 0.578 -4.514 1.00 96.50 284 GLU A O 1
ATOM 2198 N N . LEU A 1 285 ? -7.645 2.065 -3.096 1.00 96.75 285 LEU A N 1
ATOM 2199 C CA . LEU A 1 285 ? -7.442 1.250 -1.903 1.00 96.75 285 LEU A CA 1
ATOM 2200 C C . LEU A 1 285 ? -8.594 0.255 -1.796 1.00 96.75 285 LEU A C 1
ATOM 2202 O O . LEU A 1 285 ? -9.749 0.664 -1.832 1.00 96.75 285 LEU A O 1
ATOM 2206 N N . GLU A 1 286 ? -8.286 -1.020 -1.599 1.00 95.81 286 GLU A N 1
ATOM 2207 C CA . GLU A 1 286 ? -9.268 -2.073 -1.354 1.00 95.81 286 GLU A CA 1
ATOM 2208 C C . GLU A 1 286 ? -9.011 -2.703 0.017 1.00 95.81 286 GLU A C 1
ATOM 2210 O O . GLU A 1 286 ? -7.930 -3.226 0.275 1.00 95.81 286 GLU A O 1
ATOM 2215 N N . LEU A 1 287 ? -9.992 -2.649 0.913 1.00 94.44 287 LEU A N 1
ATOM 2216 C CA . LEU A 1 287 ? -9.926 -3.270 2.229 1.00 94.44 287 LEU A CA 1
ATOM 2217 C C . LEU A 1 287 ? -10.658 -4.608 2.218 1.00 94.44 287 LEU A C 1
ATOM 2219 O O . LEU A 1 287 ? -11.843 -4.686 1.885 1.00 94.44 287 LEU A O 1
ATOM 2223 N N . ARG A 1 288 ? -9.954 -5.660 2.629 1.00 92.25 288 ARG A N 1
ATOM 2224 C CA . ARG A 1 288 ? -10.475 -7.028 2.684 1.00 92.25 288 ARG A CA 1
ATOM 2225 C C . ARG A 1 288 ? -10.284 -7.621 4.073 1.00 92.25 288 ARG A C 1
ATOM 2227 O O . ARG A 1 288 ? -9.345 -7.269 4.787 1.00 92.25 288 ARG A O 1
ATOM 2234 N N . SER A 1 289 ? -11.171 -8.532 4.451 1.00 89.06 289 SER A N 1
ATOM 2235 C CA . SER A 1 289 ? -11.045 -9.277 5.697 1.00 89.06 289 SER A CA 1
ATOM 2236 C C . SER A 1 289 ? -9.865 -10.240 5.622 1.00 89.06 289 SER A C 1
ATOM 2238 O O . SER A 1 289 ? -9.728 -11.016 4.673 1.00 89.06 289 SER A O 1
ATOM 2240 N N . LYS A 1 290 ? -9.039 -10.217 6.665 1.00 83.88 290 LYS A N 1
ATOM 2241 C CA . LYS A 1 290 ? -7.974 -11.190 6.900 1.00 83.88 290 LYS A CA 1
ATOM 2242 C C . LYS A 1 290 ? -8.546 -12.560 7.267 1.00 83.88 290 LYS A C 1
ATOM 2244 O O . LYS A 1 290 ? -7.955 -13.594 6.954 1.00 83.88 290 LYS A O 1
ATOM 2249 N N . GLU A 1 291 ? -9.689 -12.586 7.947 1.00 75.94 291 GLU A N 1
ATOM 2250 C CA . GLU A 1 291 ? -10.432 -13.811 8.206 1.00 75.94 291 GLU A CA 1
ATOM 2251 C C . GLU A 1 291 ? -11.207 -14.221 6.947 1.00 75.94 291 GLU A C 1
ATOM 2253 O O . GLU A 1 291 ? -12.355 -13.828 6.743 1.00 75.94 291 GLU A O 1
ATOM 2258 N N . SER A 1 292 ? -10.566 -15.027 6.098 1.00 69.44 292 SER A N 1
ATOM 2259 C CA . SER A 1 292 ? -11.187 -15.601 4.903 1.00 69.44 292 SER A CA 1
ATOM 2260 C C . SER A 1 292 ? -11.277 -17.125 4.977 1.00 69.44 292 SER A C 1
ATOM 2262 O O . SER A 1 292 ? -10.440 -17.802 5.588 1.00 69.44 292 SER A O 1
ATOM 2264 N N . VAL A 1 293 ? -12.289 -17.663 4.295 1.00 67.44 293 VAL A N 1
ATOM 2265 C CA . VAL A 1 293 ? -12.383 -19.085 3.961 1.00 67.44 293 VAL A CA 1
ATOM 2266 C C . VAL A 1 293 ? -11.098 -19.532 3.259 1.00 67.44 293 VAL A C 1
ATOM 2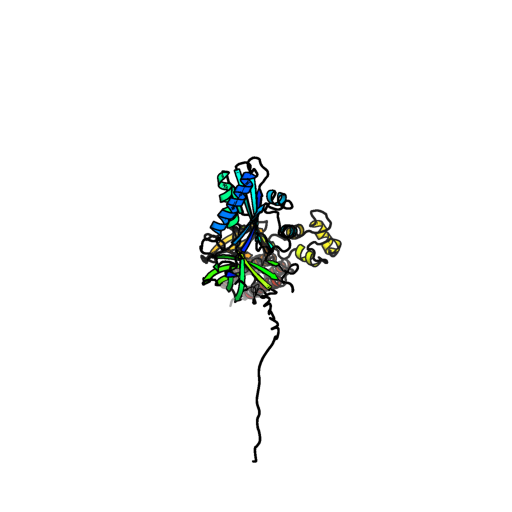268 O O . VAL A 1 293 ? -10.546 -20.556 3.647 1.00 67.44 293 VAL A O 1
ATOM 2271 N N . ALA A 1 294 ? -10.548 -18.723 2.345 1.00 67.75 294 ALA A N 1
ATOM 2272 C CA . ALA A 1 294 ? -9.279 -19.014 1.679 1.00 67.75 294 ALA A CA 1
ATOM 2273 C C . ALA A 1 294 ? -8.131 -19.268 2.658 1.00 67.75 294 ALA A C 1
ATOM 2275 O O . ALA A 1 294 ? -7.420 -20.253 2.526 1.00 67.75 294 ALA A O 1
ATOM 2276 N N . GLY A 1 295 ? -7.985 -18.447 3.703 1.00 69.38 295 GLY A N 1
ATOM 2277 C CA . GLY A 1 295 ? -6.945 -18.656 4.717 1.00 69.38 295 GLY A CA 1
ATOM 2278 C C . GLY A 1 295 ? -7.157 -19.912 5.572 1.00 69.38 295 GLY A C 1
ATOM 2279 O O . GLY A 1 295 ? -6.231 -20.363 6.242 1.00 69.38 295 GLY A O 1
ATOM 2280 N N . THR A 1 296 ? -8.369 -20.471 5.585 1.00 74.31 296 THR A N 1
ATOM 2281 C CA . THR A 1 296 ? -8.660 -21.768 6.214 1.00 74.31 296 THR A CA 1
ATOM 2282 C C . THR A 1 296 ? -8.366 -22.912 5.251 1.00 74.31 296 THR A C 1
ATOM 2284 O O . THR A 1 296 ? -7.741 -23.883 5.657 1.00 74.31 296 THR A O 1
ATOM 2287 N N . LEU A 1 297 ? -8.751 -22.765 3.983 1.00 75.00 297 LEU A N 1
ATOM 2288 C CA . LEU A 1 297 ? -8.509 -23.737 2.917 1.00 75.00 297 LEU A CA 1
ATOM 2289 C C . LEU A 1 297 ? -7.010 -23.908 2.634 1.00 75.00 297 LEU A C 1
ATOM 2291 O O . LEU A 1 297 ? -6.529 -25.030 2.621 1.00 75.00 297 LEU A O 1
ATOM 2295 N N . LEU A 1 298 ? -6.244 -22.816 2.584 1.00 75.88 298 LEU A N 1
ATOM 2296 C CA . LEU A 1 298 ? -4.782 -22.826 2.418 1.00 75.88 298 LEU A CA 1
ATOM 2297 C C . LEU A 1 298 ? -4.021 -23.518 3.561 1.00 75.88 298 LEU A C 1
ATOM 2299 O O . LEU A 1 298 ? -2.836 -23.796 3.432 1.00 75.88 298 LEU A O 1
ATOM 2303 N N . LYS A 1 299 ? -4.650 -23.789 4.714 1.00 79.81 299 LYS A N 1
ATOM 2304 C CA . LYS A 1 299 ? -4.016 -24.619 5.760 1.00 79.81 299 LYS A CA 1
ATOM 2305 C C . LYS A 1 299 ? -4.066 -26.108 5.434 1.00 79.81 299 LYS A C 1
ATOM 2307 O O . LYS A 1 299 ? -3.365 -26.877 6.087 1.00 79.81 299 LYS A O 1
ATOM 2312 N N . HIS A 1 300 ? -4.931 -26.486 4.500 1.00 80.00 300 HIS A N 1
ATOM 2313 C CA . HIS A 1 300 ? -5.115 -27.845 4.020 1.00 80.00 300 HIS A CA 1
ATOM 2314 C C . HIS A 1 300 ? -4.355 -28.117 2.717 1.00 80.00 300 HIS A C 1
ATOM 2316 O O . HIS A 1 300 ? -4.291 -29.274 2.3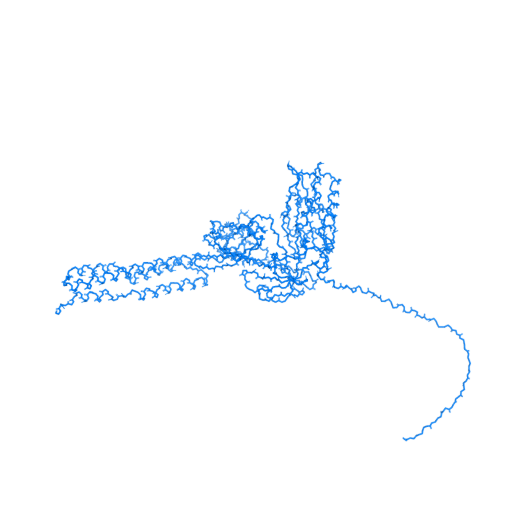33 1.00 80.00 300 HIS A O 1
ATOM 2322 N N . ASP A 1 301 ? -3.727 -27.098 2.119 1.00 78.81 301 ASP A N 1
ATOM 2323 C CA . ASP A 1 301 ? -2.761 -27.229 1.021 1.00 78.81 301 ASP A CA 1
ATOM 2324 C C . ASP A 1 301 ? -1.563 -28.082 1.495 1.00 78.81 301 ASP A C 1
ATOM 2326 O O . ASP A 1 301 ? -0.708 -27.637 2.281 1.00 78.81 301 ASP A O 1
ATOM 2330 N N . ALA A 1 302 ? -1.573 -29.361 1.112 1.00 78.38 302 ALA A N 1
ATOM 2331 C CA . ALA A 1 302 ? -0.639 -30.357 1.618 1.00 78.38 302 ALA A CA 1
ATOM 2332 C C . ALA A 1 302 ? 0.706 -30.297 0.883 1.00 78.38 302 ALA A C 1
ATOM 2334 O O . ALA A 1 302 ? 1.758 -30.507 1.505 1.00 78.38 302 ALA A O 1
ATOM 2335 N N . ASP A 1 303 ? 0.680 -29.996 -0.414 1.00 75.12 303 ASP A N 1
ATOM 2336 C CA . ASP A 1 303 ? 1.856 -29.935 -1.280 1.00 75.12 303 ASP A CA 1
ATOM 2337 C C . ASP A 1 303 ? 2.496 -28.533 -1.351 1.00 75.12 303 ASP A C 1
ATOM 2339 O O . ASP A 1 303 ? 3.664 -28.407 -1.741 1.00 75.12 303 ASP A O 1
ATOM 2343 N N . LYS A 1 304 ? 1.813 -27.516 -0.811 1.00 75.56 304 LYS A N 1
ATOM 2344 C CA . LYS A 1 304 ? 2.234 -26.110 -0.734 1.00 75.56 304 LYS A CA 1
ATOM 2345 C C . LYS A 1 304 ? 2.449 -25.497 -2.108 1.00 75.56 304 LYS A C 1
ATOM 2347 O O . LYS A 1 304 ? 3.336 -24.642 -2.259 1.00 75.56 304 LYS A O 1
ATOM 2352 N N . ASP A 1 305 ? 1.685 -25.949 -3.093 1.00 72.94 305 ASP A N 1
ATOM 2353 C CA . ASP A 1 305 ? 1.724 -25.418 -4.447 1.00 72.94 305 ASP A CA 1
ATOM 2354 C C . ASP A 1 305 ? 0.884 -24.132 -4.601 1.00 72.94 305 ASP A C 1
ATOM 2356 O O . ASP A 1 305 ? 1.060 -23.396 -5.577 1.00 72.94 305 ASP A O 1
ATOM 2360 N N . GLY A 1 306 ? 0.073 -23.790 -3.589 1.00 71.94 306 GLY A N 1
ATOM 2361 C CA . GLY A 1 306 ? -0.789 -22.608 -3.565 1.00 71.94 306 GLY A CA 1
ATOM 2362 C C . GLY A 1 306 ? -2.170 -22.826 -4.187 1.00 71.94 306 GLY A C 1
ATOM 2363 O O . GLY A 1 306 ? -2.970 -21.886 -4.196 1.00 71.94 306 GLY A O 1
ATOM 2364 N N . PHE A 1 307 ? -2.451 -24.032 -4.671 1.00 80.75 307 PHE A N 1
ATOM 2365 C CA . PHE A 1 307 ? -3.772 -24.509 -5.042 1.00 80.75 307 PHE A CA 1
ATOM 2366 C C . PHE A 1 307 ? -4.359 -25.307 -3.877 1.00 80.75 307 PHE A C 1
ATOM 2368 O O . PHE A 1 307 ? -3.659 -25.752 -2.973 1.00 80.75 307 PHE A O 1
ATOM 2375 N N . VAL A 1 308 ? -5.682 -25.444 -3.850 1.00 80.25 308 VAL A N 1
ATOM 2376 C CA . VAL A 1 308 ? -6.342 -26.301 -2.857 1.00 80.25 308 VAL A CA 1
ATOM 2377 C C . VAL A 1 308 ? -7.252 -27.265 -3.585 1.00 80.25 308 VAL A C 1
ATOM 2379 O O . VAL A 1 308 ? -8.281 -26.856 -4.126 1.00 80.25 308 VAL A O 1
ATOM 2382 N N . ALA A 1 309 ? -6.878 -28.540 -3.608 1.00 83.62 309 ALA A N 1
ATOM 2383 C CA . ALA A 1 309 ? -7.689 -29.560 -4.251 1.00 83.62 309 ALA A CA 1
ATOM 2384 C C . ALA A 1 309 ? -8.830 -30.024 -3.334 1.00 83.62 309 ALA A C 1
ATOM 2386 O O . ALA A 1 309 ? -8.745 -29.994 -2.103 1.00 83.62 309 ALA A O 1
ATOM 2387 N N . ARG A 1 310 ? -9.941 -30.462 -3.936 1.00 81.75 310 ARG A N 1
ATOM 2388 C CA . ARG A 1 310 ? -11.133 -30.899 -3.194 1.00 81.75 310 ARG A CA 1
ATOM 2389 C C . ARG A 1 310 ? -10.852 -32.036 -2.202 1.00 81.75 310 ARG A C 1
ATOM 2391 O O . ARG A 1 310 ? -11.502 -32.105 -1.161 1.00 81.75 310 ARG A O 1
ATOM 2398 N N . ASP A 1 311 ? -9.933 -32.934 -2.535 1.00 82.25 311 ASP A N 1
ATOM 2399 C CA . ASP A 1 311 ? -9.552 -34.111 -1.750 1.00 82.25 311 ASP A CA 1
ATOM 2400 C C . ASP A 1 311 ? -8.638 -33.797 -0.556 1.00 82.25 311 ASP A C 1
ATOM 2402 O O . ASP A 1 311 ? -8.594 -34.568 0.403 1.00 82.25 311 ASP A O 1
ATOM 2406 N N . GLU A 1 312 ? -7.973 -32.643 -0.560 1.00 81.75 312 GLU A N 1
ATOM 2407 C CA . GLU A 1 312 ? -7.126 -32.181 0.548 1.00 81.75 312 GLU A CA 1
ATOM 2408 C C . GLU A 1 312 ? -7.942 -31.553 1.687 1.00 81.75 312 GLU A C 1
ATOM 2410 O O . GLU A 1 312 ? -7.505 -31.452 2.839 1.00 81.75 312 GLU A O 1
ATOM 2415 N N . VAL A 1 313 ? -9.165 -31.134 1.368 1.00 81.12 313 VAL A N 1
ATOM 2416 C CA . VAL A 1 313 ? -10.035 -30.372 2.252 1.00 81.12 313 VAL A CA 1
ATOM 2417 C C . VAL A 1 313 ? -10.979 -31.314 3.011 1.00 81.12 313 VAL A C 1
ATOM 2419 O O . VAL A 1 313 ? -11.613 -32.186 2.416 1.00 81.12 313 VAL A O 1
ATOM 2422 N N . PRO A 1 314 ? -11.145 -31.151 4.337 1.00 80.81 314 PRO A N 1
ATOM 2423 C CA . PRO A 1 314 ? -12.043 -32.004 5.108 1.00 80.81 314 PRO A CA 1
ATOM 2424 C C . PRO A 1 314 ? -13.506 -31.884 4.641 1.00 80.81 314 PRO A C 1
ATOM 2426 O O . PRO A 1 314 ? -13.949 -30.847 4.149 1.00 80.81 314 PRO A O 1
ATOM 2429 N N . VAL A 1 315 ? -14.288 -32.953 4.841 1.00 80.81 315 VAL A N 1
ATOM 2430 C CA . VAL A 1 315 ? -15.658 -33.122 4.299 1.00 80.81 315 VAL A CA 1
ATOM 2431 C C . VAL A 1 315 ? -16.599 -31.955 4.635 1.00 80.81 315 VAL A C 1
ATOM 2433 O O . VAL A 1 315 ? -17.465 -31.595 3.842 1.00 80.81 315 VAL A O 1
ATOM 2436 N N . ASN A 1 316 ? -16.413 -31.316 5.790 1.00 80.62 316 ASN A N 1
ATOM 2437 C CA . ASN A 1 316 ? -17.191 -30.153 6.225 1.00 80.62 316 ASN A CA 1
ATOM 2438 C C . ASN A 1 316 ? -16.915 -28.868 5.418 1.00 80.62 316 ASN A C 1
ATOM 2440 O O . ASN A 1 316 ? -17.708 -27.931 5.488 1.00 80.62 316 ASN A O 1
ATOM 2444 N N . LEU A 1 317 ? -15.803 -28.810 4.685 1.00 78.38 317 LEU A N 1
ATOM 2445 C CA . LEU A 1 317 ? -15.371 -27.679 3.864 1.00 78.38 317 LEU A CA 1
ATOM 2446 C C . LEU A 1 317 ? -15.436 -27.978 2.354 1.00 78.38 317 LEU A C 1
ATOM 2448 O O . LEU A 1 317 ? -15.394 -27.039 1.562 1.00 78.38 317 LEU A O 1
ATOM 2452 N N . ALA A 1 318 ? -15.637 -29.237 1.948 1.00 77.94 318 ALA A N 1
ATOM 2453 C CA . ALA A 1 318 ? -15.767 -29.631 0.540 1.00 77.94 318 ALA A CA 1
ATOM 2454 C C . ALA A 1 318 ? -16.903 -28.888 -0.193 1.00 77.94 318 ALA A C 1
ATOM 2456 O O . ALA A 1 318 ? -16.730 -28.442 -1.320 1.00 77.94 318 ALA A O 1
ATOM 2457 N N . GLY A 1 319 ? -18.043 -28.658 0.469 1.00 79.75 319 GLY A N 1
ATOM 2458 C CA . GLY A 1 319 ? -19.141 -27.872 -0.114 1.00 79.75 319 GLY A CA 1
ATOM 2459 C C . GLY A 1 319 ? -18.825 -26.379 -0.287 1.00 79.75 319 GLY A C 1
ATOM 2460 O O . GLY A 1 319 ? -19.555 -25.674 -0.978 1.00 79.75 319 GLY A O 1
ATOM 2461 N N . VAL A 1 320 ? -17.763 -25.876 0.352 1.00 77.12 320 VAL A N 1
ATOM 2462 C CA . VAL A 1 320 ? -17.280 -24.506 0.147 1.00 77.12 320 VAL A CA 1
ATOM 2463 C C . VAL A 1 320 ? -16.344 -24.443 -1.053 1.00 77.12 320 VAL A C 1
ATOM 2465 O O . VAL A 1 320 ? -16.463 -23.502 -1.827 1.00 77.12 320 VAL A O 1
ATOM 2468 N N . VAL A 1 321 ? -15.495 -25.458 -1.246 1.00 78.06 321 VAL A N 1
ATOM 2469 C CA . VAL A 1 321 ? -14.657 -25.607 -2.448 1.00 78.06 321 VAL A CA 1
ATOM 2470 C C . VAL A 1 321 ? -15.529 -25.572 -3.703 1.00 78.06 321 VAL A C 1
ATOM 2472 O O . VAL A 1 321 ? -15.342 -24.704 -4.542 1.00 78.06 321 VAL A O 1
ATOM 2475 N N . ASP A 1 322 ? -16.596 -26.371 -3.739 1.00 80.06 322 ASP A N 1
ATOM 2476 C CA . ASP A 1 322 ? -17.530 -26.443 -4.878 1.00 80.06 322 ASP A CA 1
ATOM 2477 C C . ASP A 1 322 ? -18.234 -25.122 -5.218 1.00 80.06 322 ASP A C 1
ATOM 2479 O O . ASP A 1 322 ? -18.734 -24.934 -6.324 1.00 80.06 322 ASP A O 1
ATOM 2483 N N . ARG A 1 323 ? -18.353 -24.219 -4.242 1.00 79.06 323 ARG A N 1
ATOM 2484 C CA . ARG A 1 323 ? -18.983 -22.907 -4.433 1.00 79.06 323 ARG A CA 1
ATOM 2485 C C . ARG A 1 323 ? -18.006 -21.846 -4.920 1.00 79.06 323 ARG A C 1
ATOM 2487 O O . ARG A 1 323 ? -18.459 -20.806 -5.394 1.00 79.06 323 ARG A O 1
ATOM 2494 N N . VAL A 1 324 ? -16.717 -22.064 -4.689 1.00 79.00 324 VAL A N 1
ATOM 2495 C CA . VAL A 1 324 ? -15.638 -21.111 -4.962 1.00 79.00 324 VAL A CA 1
ATOM 2496 C C . VAL A 1 324 ? -14.912 -21.470 -6.256 1.00 79.00 324 VAL A C 1
ATOM 2498 O O . VAL A 1 324 ? -14.462 -20.554 -6.933 1.00 79.00 324 VAL A O 1
ATOM 2501 N N . ASP A 1 325 ? -14.878 -22.757 -6.606 1.00 81.12 325 ASP A N 1
ATOM 2502 C CA . ASP A 1 325 ? -14.400 -23.298 -7.879 1.00 81.12 325 ASP A CA 1
ATOM 2503 C C . ASP A 1 325 ? -15.326 -22.829 -9.023 1.00 81.12 325 ASP A C 1
ATOM 2505 O O . ASP A 1 325 ? -16.362 -23.432 -9.337 1.00 81.12 325 ASP A O 1
ATOM 2509 N N . LEU A 1 326 ? -15.009 -21.660 -9.583 1.00 80.19 326 LEU A N 1
ATOM 2510 C CA . LEU A 1 326 ? -15.775 -21.011 -10.646 1.00 80.19 326 LEU A CA 1
ATOM 2511 C C . LEU A 1 326 ? -15.477 -21.664 -11.993 1.00 80.19 326 LEU A C 1
ATOM 2513 O O . LEU A 1 326 ? -16.367 -21.732 -12.851 1.00 80.19 326 LEU A O 1
ATOM 2517 N N . ASN A 1 327 ? -14.237 -22.114 -12.181 1.00 82.69 327 ASN A N 1
ATOM 2518 C CA . ASN A 1 327 ? -13.776 -22.735 -13.415 1.00 82.69 327 ASN A CA 1
ATOM 2519 C C . ASN A 1 327 ? -14.152 -24.239 -13.505 1.00 82.69 327 ASN A C 1
ATOM 2521 O O . ASN A 1 327 ? -14.166 -24.798 -14.605 1.00 82.69 327 ASN A O 1
ATOM 2525 N N . ARG A 1 328 ? -14.578 -24.837 -12.383 1.00 83.06 328 ARG A N 1
ATOM 2526 C CA . ARG A 1 328 ? -14.988 -26.237 -12.191 1.00 83.06 328 ARG A CA 1
ATOM 2527 C C . ARG A 1 328 ? -13.891 -27.249 -12.502 1.00 83.06 328 ARG A C 1
ATOM 2529 O O . ARG A 1 328 ? -14.188 -28.327 -13.029 1.00 83.06 328 ARG A O 1
ATOM 2536 N N . ASP A 1 329 ? -12.643 -26.912 -12.208 1.00 81.44 329 ASP A N 1
ATOM 2537 C CA . ASP A 1 329 ? -11.495 -27.792 -12.425 1.00 81.44 329 ASP A CA 1
ATOM 2538 C C . ASP A 1 329 ? -11.226 -28.750 -11.245 1.00 81.44 329 ASP A C 1
ATOM 2540 O O . ASP A 1 329 ? -10.384 -29.648 -11.351 1.00 81.44 329 ASP A O 1
ATOM 2544 N N . GLY A 1 330 ? -11.997 -28.633 -10.156 1.00 80.50 330 GLY A N 1
ATOM 2545 C CA . GLY A 1 330 ? -11.884 -29.469 -8.961 1.00 80.50 330 GLY A CA 1
ATOM 2546 C C . GLY A 1 330 ? -10.778 -29.032 -7.998 1.00 80.50 330 GLY A C 1
ATOM 2547 O O . GLY A 1 330 ? -10.536 -29.720 -6.995 1.00 80.50 330 GLY A O 1
ATOM 2548 N N . LYS A 1 331 ? -10.121 -27.906 -8.278 1.00 84.69 331 LYS A N 1
ATOM 2549 C CA . LYS A 1 331 ? -9.129 -27.245 -7.438 1.00 84.69 331 LYS A CA 1
ATOM 2550 C C . LYS A 1 331 ? -9.500 -25.771 -7.295 1.00 84.69 331 LYS A C 1
ATOM 2552 O O . LYS A 1 331 ? -10.298 -25.234 -8.042 1.00 84.69 331 LYS A O 1
ATOM 2557 N N . LEU A 1 332 ? -8.950 -25.124 -6.277 1.00 81.31 332 LEU A N 1
ATOM 2558 C CA . LEU A 1 332 ? -9.062 -23.679 -6.125 1.00 81.31 332 LEU A CA 1
ATOM 2559 C C . LEU A 1 332 ? -7.750 -23.041 -6.512 1.00 81.31 332 LEU A C 1
ATOM 2561 O O . LEU A 1 332 ? -6.723 -23.329 -5.890 1.00 81.31 332 LEU A O 1
ATOM 2565 N N . ASP A 1 333 ? -7.799 -22.159 -7.500 1.00 82.06 333 ASP A N 1
ATOM 2566 C CA . ASP A 1 333 ? -6.642 -21.357 -7.862 1.00 82.06 333 ASP A CA 1
ATOM 2567 C C . ASP A 1 333 ? -6.463 -20.147 -6.910 1.00 82.06 333 ASP A C 1
ATOM 2569 O O . ASP A 1 333 ? -7.383 -19.758 -6.173 1.00 82.06 333 ASP A O 1
ATOM 2573 N N . PRO A 1 334 ? -5.273 -19.512 -6.883 1.00 78.19 334 PRO A N 1
ATOM 2574 C CA . PRO A 1 334 ? -5.049 -18.333 -6.054 1.00 78.19 334 PRO A CA 1
ATOM 2575 C C . PRO A 1 334 ? -6.027 -17.183 -6.330 1.00 78.19 334 PRO A C 1
ATOM 2577 O O . PRO A 1 334 ? -6.372 -16.451 -5.406 1.00 78.19 334 PRO A O 1
ATOM 2580 N N . ALA A 1 335 ? -6.495 -17.002 -7.567 1.00 76.88 335 ALA A N 1
ATOM 2581 C CA . ALA A 1 335 ? -7.418 -15.924 -7.916 1.00 76.88 335 ALA A CA 1
ATOM 2582 C C . ALA A 1 335 ? -8.836 -16.183 -7.373 1.00 76.88 335 ALA A C 1
ATOM 2584 O O . ALA A 1 335 ? -9.485 -15.256 -6.880 1.00 76.88 335 ALA A O 1
ATOM 2585 N N . GLU A 1 336 ? -9.294 -17.431 -7.392 1.00 79.44 336 GLU A N 1
ATOM 2586 C CA . GLU A 1 336 ? -10.547 -17.884 -6.788 1.00 79.44 336 GLU A CA 1
ATOM 2587 C C . GLU A 1 336 ? -10.493 -17.769 -5.263 1.00 79.44 336 GLU A C 1
ATOM 2589 O O . GLU A 1 336 ? -11.411 -17.229 -4.638 1.00 79.44 336 GLU A O 1
ATOM 2594 N N . LEU A 1 337 ? -9.371 -18.166 -4.654 1.00 76.31 337 LEU A N 1
ATOM 2595 C CA . LEU A 1 337 ? -9.119 -17.962 -3.227 1.00 76.31 337 LEU A CA 1
ATOM 2596 C C . LEU A 1 337 ? -9.137 -16.468 -2.862 1.00 76.31 337 LEU A C 1
ATOM 2598 O O . LEU A 1 337 ? -9.766 -16.087 -1.869 1.00 76.31 337 LEU A O 1
ATOM 2602 N N . GLU A 1 338 ? -8.524 -15.600 -3.669 1.00 71.75 338 GLU A N 1
ATOM 2603 C CA . GLU A 1 338 ? -8.592 -14.144 -3.489 1.00 71.75 338 GLU A CA 1
ATOM 2604 C C . GLU A 1 338 ? -10.027 -13.605 -3.586 1.00 71.75 338 GLU A C 1
ATOM 2606 O O . GLU A 1 338 ? -10.405 -12.735 -2.796 1.00 71.75 338 GLU A O 1
ATOM 2611 N N . ALA A 1 339 ? -10.848 -14.138 -4.496 1.00 73.56 339 ALA A N 1
ATOM 2612 C CA . ALA A 1 339 ? -12.242 -13.729 -4.673 1.00 73.56 339 ALA A CA 1
ATOM 2613 C C . ALA A 1 339 ? -13.136 -14.064 -3.463 1.00 73.56 339 ALA A C 1
ATOM 2615 O O . ALA A 1 339 ? -14.159 -13.410 -3.253 1.00 73.56 339 ALA A O 1
ATOM 2616 N N . THR A 1 340 ? -12.746 -15.027 -2.620 1.00 73.00 340 THR A N 1
ATOM 2617 C CA . THR A 1 340 ? -13.485 -15.342 -1.380 1.00 73.00 340 THR A CA 1
ATOM 2618 C C . THR A 1 340 ? -13.295 -14.327 -0.257 1.00 73.00 340 THR A C 1
ATOM 2620 O O . THR A 1 340 ? -14.042 -14.349 0.727 1.00 73.00 340 THR A O 1
ATOM 2623 N N . LYS A 1 341 ? -12.280 -13.457 -0.345 1.00 80.81 341 LYS A N 1
ATOM 2624 C CA . LYS A 1 341 ? -11.993 -12.496 0.722 1.00 80.81 341 LYS A CA 1
ATOM 2625 C C . LYS A 1 341 ? -13.105 -11.453 0.793 1.00 80.81 341 LYS A C 1
ATOM 2627 O O . LYS A 1 341 ? -13.357 -10.712 -0.154 1.00 80.81 341 LYS A O 1
ATOM 2632 N N . ARG A 1 342 ? -13.766 -11.379 1.951 1.00 85.31 342 ARG A N 1
ATOM 2633 C CA . ARG A 1 342 ? -14.897 -10.472 2.173 1.00 85.31 342 ARG A CA 1
ATOM 2634 C C . ARG A 1 342 ? -14.431 -9.006 2.140 1.00 85.31 342 ARG A C 1
ATOM 2636 O O . ARG A 1 342 ? -13.471 -8.684 2.844 1.00 85.31 342 ARG A O 1
ATOM 2643 N N . PRO A 1 343 ? -15.102 -8.113 1.393 1.00 91.31 343 PRO A N 1
ATOM 2644 C CA . PRO A 1 343 ? -14.796 -6.687 1.420 1.00 91.31 343 PRO A CA 1
ATOM 2645 C C . PRO A 1 343 ? -15.193 -6.050 2.759 1.00 91.31 343 PRO A C 1
ATOM 2647 O O . PRO A 1 343 ? -16.221 -6.397 3.344 1.00 91.31 343 PRO A O 1
ATOM 2650 N N . LEU A 1 344 ? -14.387 -5.099 3.234 1.00 92.50 344 LEU A N 1
ATOM 2651 C CA . LEU A 1 344 ? -14.634 -4.348 4.467 1.00 92.50 344 LEU A CA 1
ATOM 2652 C C . LEU A 1 344 ? -15.333 -3.018 4.151 1.00 92.50 344 LEU A C 1
ATOM 2654 O O . LEU A 1 344 ? -14.705 -2.051 3.716 1.00 92.50 344 LEU A O 1
ATOM 2658 N N . VAL A 1 345 ? -16.649 -2.987 4.362 1.00 93.31 345 VAL A N 1
ATOM 2659 C CA . VAL A 1 345 ? -17.557 -1.892 3.970 1.00 93.31 345 VAL A CA 1
ATOM 2660 C C . VAL A 1 345 ? -17.758 -0.890 5.110 1.00 93.31 345 VAL A C 1
ATOM 2662 O O . VAL A 1 345 ? -17.912 -1.296 6.260 1.00 93.31 345 VAL A O 1
ATOM 2665 N N . GLY A 1 346 ? -17.800 0.410 4.795 1.00 92.31 346 GLY A N 1
ATOM 2666 C CA . GLY A 1 346 ? -18.120 1.469 5.761 1.00 92.31 346 GLY A CA 1
ATOM 2667 C C . GLY A 1 346 ? -16.982 1.842 6.718 1.00 92.31 346 GLY A C 1
ATOM 2668 O O . GLY A 1 346 ? -17.239 2.372 7.796 1.00 92.31 346 GLY A O 1
ATOM 2669 N N . TYR A 1 347 ? -15.730 1.560 6.353 1.00 94.75 347 TYR A N 1
ATOM 2670 C CA . TYR A 1 347 ? -14.556 1.906 7.157 1.00 94.75 347 TYR A CA 1
ATOM 2671 C C . TYR A 1 347 ? -14.099 3.327 6.820 1.00 94.75 347 TYR A C 1
ATOM 2673 O O . TYR A 1 347 ? -13.903 3.650 5.648 1.00 94.75 347 TYR A O 1
ATOM 2681 N N . ASP A 1 348 ? -13.894 4.163 7.840 1.00 96.12 348 ASP A N 1
ATOM 2682 C CA . ASP A 1 348 ? -13.423 5.539 7.676 1.00 96.12 348 ASP A CA 1
ATOM 2683 C C . ASP A 1 348 ? -11.918 5.558 7.389 1.00 96.12 348 ASP A C 1
ATOM 2685 O O . ASP A 1 348 ? -11.110 5.021 8.156 1.00 96.12 348 ASP A O 1
ATOM 2689 N N . ILE A 1 349 ? -11.521 6.231 6.311 1.00 97.06 349 ILE A N 1
ATOM 2690 C CA . ILE A 1 349 ? -10.123 6.371 5.909 1.00 97.06 349 ILE A CA 1
ATOM 2691 C C . ILE A 1 349 ? -9.700 7.822 6.061 1.00 97.06 349 ILE A C 1
ATOM 2693 O O . ILE A 1 349 ? -10.148 8.707 5.333 1.00 97.06 349 ILE A O 1
ATOM 2697 N N . TYR A 1 350 ? -8.773 8.058 6.979 1.00 96.38 350 TYR A N 1
ATOM 2698 C CA . TYR A 1 350 ? -8.102 9.344 7.122 1.00 96.38 350 TYR A CA 1
ATOM 2699 C C . TYR A 1 350 ? -6.724 9.276 6.475 1.00 96.38 350 TYR A C 1
ATOM 2701 O O . TYR A 1 350 ? -6.121 8.207 6.412 1.00 96.38 350 TYR A O 1
ATOM 2709 N N . PHE A 1 351 ? -6.191 10.407 6.034 1.00 94.62 351 PHE A N 1
ATOM 2710 C CA . PHE A 1 351 ? -4.803 10.512 5.599 1.00 94.62 351 PHE A CA 1
ATOM 2711 C C . PHE A 1 351 ? -4.009 11.411 6.547 1.00 94.62 351 PHE A C 1
ATOM 2713 O O . PHE A 1 351 ? -4.559 12.345 7.127 1.00 94.62 351 PHE A O 1
ATOM 2720 N N . LYS A 1 352 ? -2.713 11.125 6.675 1.00 92.38 352 LYS A N 1
ATOM 2721 C CA . LYS A 1 352 ? -1.680 12.060 7.121 1.00 92.38 352 LYS A CA 1
ATOM 2722 C C . LYS A 1 352 ? -0.617 12.142 6.036 1.00 92.38 352 LYS A C 1
ATOM 2724 O O . LYS A 1 352 ? -0.110 11.109 5.594 1.00 92.38 352 LYS A O 1
ATOM 2729 N N . ASP A 1 353 ? -0.277 13.349 5.630 1.00 89.00 353 ASP A N 1
ATOM 2730 C CA . ASP A 1 353 ? 0.903 13.608 4.816 1.00 89.00 353 ASP A CA 1
ATOM 2731 C C . ASP A 1 353 ? 2.133 13.708 5.745 1.00 89.00 353 ASP A C 1
ATOM 2733 O O . ASP A 1 353 ? 2.117 14.495 6.695 1.00 89.00 353 ASP A O 1
ATOM 2737 N N . PRO A 1 354 ? 3.179 12.882 5.566 1.00 84.56 354 PRO A N 1
ATOM 2738 C CA . PRO A 1 354 ? 4.370 12.942 6.408 1.00 84.56 354 PRO A CA 1
ATOM 2739 C C . PRO A 1 354 ? 5.251 14.168 6.130 1.00 84.56 354 PRO A C 1
ATOM 2741 O O . PRO A 1 354 ? 6.084 14.498 6.968 1.00 84.56 354 PRO A O 1
ATOM 2744 N N . THR A 1 355 ? 5.104 14.827 4.977 1.00 81.44 355 THR A N 1
ATOM 2745 C CA . THR A 1 355 ? 5.854 16.035 4.618 1.00 81.44 355 THR A CA 1
ATOM 2746 C C . THR A 1 355 ? 5.197 17.279 5.205 1.00 81.44 355 THR A C 1
ATOM 2748 O O . THR A 1 355 ? 5.865 18.082 5.849 1.00 81.44 355 THR A O 1
ATOM 2751 N N . THR A 1 356 ? 3.894 17.449 4.972 1.00 83.38 356 THR A N 1
ATOM 2752 C CA . THR A 1 356 ? 3.159 18.671 5.349 1.00 83.38 356 THR A CA 1
ATOM 2753 C C . THR A 1 356 ? 2.467 18.571 6.707 1.00 83.38 356 THR A C 1
ATOM 2755 O O . THR A 1 356 ? 1.943 19.563 7.204 1.00 83.38 356 THR A O 1
ATOM 2758 N N . GLU A 1 357 ? 2.428 17.371 7.294 1.00 85.56 357 GLU A N 1
ATOM 2759 C CA . GLU A 1 357 ? 1.629 17.020 8.474 1.00 85.56 357 GLU A CA 1
ATOM 2760 C C . GLU A 1 357 ? 0.116 17.256 8.322 1.00 85.56 357 GLU A C 1
ATOM 2762 O O . GLU A 1 357 ? -0.633 17.096 9.290 1.00 85.56 357 GLU A O 1
ATOM 2767 N N . GLU A 1 358 ? -0.358 17.562 7.109 1.00 88.81 358 GLU A N 1
ATOM 2768 C CA . GLU A 1 358 ? -1.774 17.735 6.804 1.00 88.81 358 GLU A CA 1
ATOM 2769 C C . GLU A 1 358 ? -2.524 16.434 7.098 1.00 88.81 358 GLU A C 1
ATOM 2771 O O . GLU A 1 358 ? -2.109 15.342 6.694 1.00 88.81 358 GLU A O 1
ATOM 2776 N N . THR A 1 359 ? -3.645 16.554 7.808 1.00 93.31 359 THR A N 1
ATOM 2777 C CA . THR A 1 359 ? -4.533 15.429 8.102 1.00 93.31 359 THR A CA 1
ATOM 2778 C C . THR A 1 359 ? -5.947 15.736 7.648 1.00 93.31 359 THR A C 1
ATOM 2780 O O . THR A 1 359 ? -6.401 16.876 7.712 1.00 93.31 359 THR A O 1
ATOM 2783 N N . GLY A 1 360 ? -6.659 14.712 7.189 1.00 93.38 360 GLY A N 1
ATOM 2784 C CA . GLY A 1 360 ? -8.036 14.868 6.738 1.00 93.38 360 GLY A CA 1
ATOM 2785 C C . GLY A 1 360 ? -8.740 13.535 6.543 1.00 93.38 360 GLY A C 1
ATOM 2786 O O . GLY A 1 360 ? -8.101 12.487 6.442 1.00 93.38 360 GLY A O 1
ATOM 2787 N N . 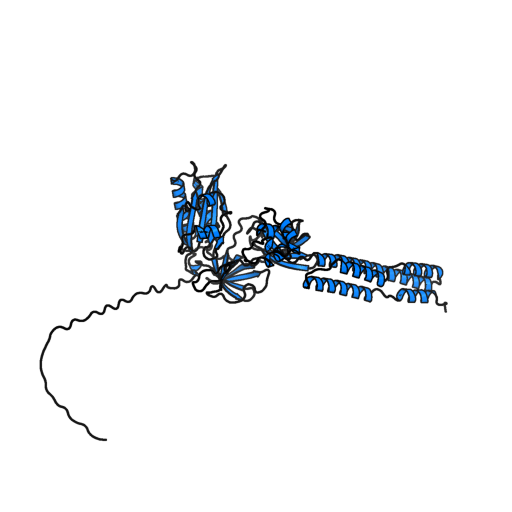LEU A 1 361 ? -10.070 13.576 6.501 1.00 95.81 361 LEU A N 1
ATOM 2788 C CA . LEU A 1 361 ? -10.894 12.435 6.113 1.00 95.81 361 LEU A CA 1
ATOM 2789 C C . LEU A 1 361 ? -10.903 12.340 4.582 1.00 95.81 361 LEU A C 1
ATOM 2791 O O . LEU A 1 361 ? -11.256 13.309 3.916 1.00 95.81 361 LEU A O 1
ATOM 2795 N N . LEU A 1 362 ? -10.516 11.188 4.030 1.00 95.06 362 LEU A N 1
ATOM 2796 C CA . LEU A 1 362 ? -10.697 10.903 2.603 1.00 95.06 362 LEU A CA 1
ATOM 2797 C C . LEU A 1 362 ? -12.133 10.464 2.310 1.00 95.06 362 LEU A C 1
ATOM 2799 O O . LEU A 1 362 ? -12.701 10.871 1.303 1.00 95.06 362 LEU A O 1
ATOM 2803 N N . GLY A 1 363 ? -12.709 9.634 3.181 1.00 95.94 363 GLY A N 1
ATOM 2804 C CA . GLY A 1 363 ? -14.066 9.118 3.030 1.00 95.94 363 GLY A CA 1
ATOM 2805 C C . GLY A 1 363 ? -14.240 7.753 3.685 1.00 95.94 363 GLY A C 1
ATOM 2806 O O . GLY A 1 363 ? -13.417 7.341 4.503 1.00 95.94 363 GLY A O 1
ATOM 2807 N N . GLN A 1 364 ? -15.311 7.063 3.301 1.00 96.19 364 GLN A N 1
ATOM 2808 C CA . GLN A 1 364 ? -15.640 5.710 3.748 1.00 96.19 364 GLN A CA 1
ATOM 2809 C C . GLN A 1 364 ? -15.505 4.710 2.605 1.00 96.19 364 GLN A C 1
ATOM 2811 O O . GLN A 1 364 ? -15.750 5.060 1.449 1.00 96.19 364 GLN A O 1
ATOM 2816 N N . THR A 1 365 ? -15.138 3.469 2.924 1.00 96.19 365 THR A N 1
ATOM 2817 C CA . THR A 1 365 ? -15.127 2.395 1.928 1.00 96.19 365 THR A CA 1
ATOM 2818 C C . THR A 1 365 ? -16.532 2.067 1.430 1.00 96.19 365 THR A C 1
ATOM 2820 O O . THR A 1 365 ? -17.484 1.981 2.210 1.00 96.19 365 THR A O 1
ATOM 2823 N N . ASP A 1 366 ? -16.652 1.865 0.119 1.00 95.44 366 ASP A N 1
ATOM 2824 C CA . ASP A 1 366 ? -17.906 1.499 -0.537 1.00 95.44 366 ASP A CA 1
ATOM 2825 C C . ASP A 1 366 ? -18.320 0.036 -0.263 1.00 95.44 366 ASP A C 1
ATOM 2827 O O . ASP A 1 366 ? -17.670 -0.700 0.482 1.00 95.44 366 ASP A O 1
ATOM 2831 N N . TRP A 1 367 ? -19.406 -0.415 -0.899 1.00 91.38 367 TRP A N 1
ATOM 2832 C CA . TRP A 1 367 ? -19.915 -1.791 -0.793 1.00 91.38 367 TRP A CA 1
ATOM 2833 C C . TRP A 1 367 ? -18.937 -2.867 -1.304 1.00 91.38 367 TRP A C 1
ATOM 2835 O O . TRP A 1 367 ? -19.104 -4.044 -0.989 1.00 91.38 367 TRP A O 1
ATOM 2845 N N . ARG A 1 368 ? -17.910 -2.480 -2.073 1.00 91.44 368 ARG A N 1
ATOM 2846 C CA . ARG A 1 368 ? -16.816 -3.346 -2.540 1.00 91.44 368 ARG A CA 1
ATOM 2847 C C . ARG A 1 368 ? -15.591 -3.262 -1.629 1.00 91.44 368 ARG A C 1
ATOM 2849 O O . ARG A 1 368 ? -14.578 -3.883 -1.937 1.00 91.44 368 ARG A O 1
ATOM 2856 N N . GLY A 1 369 ? -15.661 -2.500 -0.537 1.00 93.06 369 GLY A N 1
ATOM 2857 C CA . GLY A 1 369 ? -14.540 -2.243 0.360 1.00 93.06 369 GLY A CA 1
ATOM 2858 C C . GLY A 1 369 ? -13.499 -1.296 -0.234 1.00 93.06 369 GLY A C 1
ATOM 2859 O O . GLY A 1 369 ? -12.345 -1.331 0.185 1.00 93.06 369 GLY A O 1
ATOM 2860 N N . ARG A 1 370 ? -13.865 -0.477 -1.228 1.00 96.00 370 ARG A N 1
ATOM 2861 C CA . ARG A 1 370 ? -12.929 0.347 -1.999 1.00 96.00 370 ARG A CA 1
ATOM 2862 C C . ARG A 1 370 ? -13.044 1.828 -1.678 1.00 96.00 370 ARG A C 1
ATOM 2864 O O . ARG A 1 370 ? -14.111 2.324 -1.321 1.00 96.00 370 ARG A O 1
ATOM 2871 N N . LEU A 1 371 ? -11.930 2.536 -1.829 1.00 96.88 371 LEU A N 1
ATOM 2872 C CA . LEU A 1 371 ? -11.854 3.991 -1.759 1.00 96.88 371 LEU A CA 1
ATOM 2873 C C . LEU A 1 371 ? -10.745 4.505 -2.684 1.00 96.88 371 LEU A C 1
ATOM 2875 O O . LEU A 1 371 ? -9.613 4.024 -2.641 1.00 96.88 371 LEU A O 1
ATOM 2879 N N . ARG A 1 372 ? -11.033 5.537 -3.480 1.00 96.81 372 ARG A N 1
ATOM 2880 C CA . ARG A 1 372 ? -10.010 6.214 -4.288 1.00 96.81 372 ARG A CA 1
ATOM 2881 C C . ARG A 1 372 ? -9.118 7.094 -3.406 1.00 96.81 372 ARG A C 1
ATOM 2883 O O . ARG A 1 372 ? -9.604 7.963 -2.686 1.00 96.81 372 ARG A O 1
ATOM 2890 N N . VAL A 1 373 ? -7.805 6.910 -3.516 1.00 95.31 373 VAL A N 1
ATOM 2891 C CA . VAL A 1 373 ? -6.782 7.704 -2.829 1.00 95.31 373 VAL A CA 1
ATOM 2892 C C . VAL A 1 373 ? -6.145 8.674 -3.830 1.00 95.31 373 VAL A C 1
ATOM 2894 O O . VAL A 1 373 ? -5.437 8.229 -4.737 1.00 95.31 373 VAL A O 1
ATOM 2897 N N . PRO A 1 374 ? -6.371 9.993 -3.687 1.00 92.81 374 PRO A N 1
ATOM 2898 C CA . PRO A 1 374 ? -5.819 10.987 -4.599 1.00 92.81 374 PRO A CA 1
ATOM 2899 C C . PRO A 1 374 ? -4.299 11.153 -4.422 1.00 92.81 374 PRO A C 1
ATOM 2901 O O . PRO A 1 374 ? -3.760 10.862 -3.343 1.00 92.81 374 PRO A O 1
ATOM 2904 N N . PRO A 1 375 ? -3.598 11.681 -5.442 1.00 89.62 375 PRO A N 1
ATOM 2905 C CA . PRO A 1 375 ? -2.167 11.954 -5.363 1.00 89.62 375 PRO A CA 1
ATOM 2906 C C . PRO A 1 375 ? -1.850 12.930 -4.228 1.00 89.62 375 PRO A C 1
ATOM 2908 O O . PRO A 1 375 ? -2.646 13.817 -3.908 1.00 89.62 375 PRO A O 1
ATOM 2911 N N . ALA A 1 376 ? -0.716 12.741 -3.552 1.00 83.81 376 ALA A N 1
ATOM 2912 C CA . ALA A 1 376 ? -0.219 13.717 -2.580 1.00 83.81 376 ALA A CA 1
ATOM 2913 C C . ALA A 1 376 ? 0.175 15.022 -3.297 1.00 83.81 376 ALA A C 1
ATOM 2915 O O . ALA A 1 376 ? 0.592 14.982 -4.454 1.00 83.81 376 ALA A O 1
ATOM 2916 N N . LYS A 1 377 ? 0.027 16.178 -2.635 1.00 76.94 377 LYS A N 1
ATOM 2917 C CA . LYS A 1 377 ? 0.312 17.493 -3.249 1.00 76.94 377 LYS A CA 1
ATOM 2918 C C . LYS A 1 377 ? 1.783 17.629 -3.656 1.00 76.94 377 LYS A C 1
ATOM 2920 O O . LYS A 1 377 ? 2.090 18.264 -4.656 1.00 76.94 377 LYS A O 1
ATOM 2925 N N . ASP A 1 378 ? 2.668 17.009 -2.887 1.00 72.94 378 ASP A N 1
ATOM 2926 C CA . ASP A 1 378 ? 4.114 16.945 -3.093 1.00 72.94 378 ASP A CA 1
ATOM 2927 C C . ASP A 1 378 ? 4.552 15.756 -3.975 1.00 72.94 378 ASP A C 1
ATOM 2929 O O . ASP A 1 378 ? 5.745 15.557 -4.196 1.00 72.94 378 ASP A O 1
ATOM 2933 N N . GLY A 1 379 ? 3.607 14.945 -4.474 1.00 71.62 379 GLY A N 1
ATOM 2934 C CA . GLY A 1 379 ? 3.897 13.700 -5.195 1.00 71.62 379 GLY A CA 1
ATOM 2935 C C . GLY A 1 379 ? 4.500 12.595 -4.317 1.00 71.62 379 GLY A C 1
ATOM 2936 O O . GLY A 1 379 ? 4.991 11.596 -4.846 1.00 71.62 379 GLY A O 1
ATOM 2937 N N . GLY A 1 380 ? 4.486 12.773 -2.993 1.00 84.00 380 GLY A N 1
ATOM 2938 C CA . GLY A 1 380 ? 5.037 11.849 -2.013 1.00 84.00 380 GLY A CA 1
ATOM 2939 C C . GLY A 1 380 ? 4.066 10.753 -1.566 1.00 84.00 380 GLY A C 1
ATOM 2940 O O . GLY A 1 380 ? 3.018 10.491 -2.162 1.00 84.00 380 GLY A O 1
ATOM 2941 N N . MET A 1 381 ? 4.437 10.077 -0.480 1.00 91.44 381 MET A N 1
ATOM 2942 C CA . MET A 1 381 ? 3.593 9.067 0.158 1.00 91.44 381 MET A CA 1
ATOM 2943 C C . MET A 1 381 ? 2.523 9.685 1.064 1.00 91.44 381 MET A C 1
ATOM 2945 O O . MET A 1 381 ? 2.698 10.766 1.614 1.00 91.44 381 MET A O 1
ATOM 2949 N N . ARG A 1 382 ? 1.444 8.941 1.311 1.00 92.62 382 ARG A N 1
ATOM 2950 C CA . ARG A 1 382 ? 0.444 9.224 2.348 1.00 92.62 382 ARG A CA 1
ATOM 2951 C C . ARG A 1 382 ? 0.447 8.104 3.384 1.00 92.62 382 ARG A C 1
ATOM 2953 O O . ARG A 1 382 ? 0.664 6.937 3.056 1.00 92.62 382 ARG A O 1
ATOM 2960 N N . LEU A 1 383 ? 0.163 8.440 4.637 1.00 93.88 383 LEU A N 1
ATOM 2961 C CA . LEU A 1 383 ? -0.128 7.463 5.681 1.00 93.88 383 LEU A CA 1
ATOM 2962 C C . LEU A 1 383 ? -1.638 7.409 5.898 1.00 93.88 383 LEU A C 1
ATOM 2964 O O . LEU A 1 383 ? -2.229 8.378 6.370 1.00 93.88 383 LEU A O 1
ATOM 2968 N N . LEU A 1 384 ? -2.268 6.291 5.552 1.00 96.06 384 LEU A N 1
ATOM 2969 C CA . LEU A 1 384 ? -3.707 6.121 5.723 1.00 96.06 384 LEU A CA 1
ATOM 2970 C C . LEU A 1 384 ? -4.017 5.517 7.092 1.00 96.06 384 LEU A C 1
ATOM 2972 O O . LEU A 1 384 ? -3.390 4.545 7.506 1.00 96.06 384 LEU A O 1
ATOM 2976 N N . TYR A 1 385 ? -4.994 6.074 7.791 1.00 95.88 385 TYR A N 1
ATOM 2977 C CA . TYR A 1 385 ? -5.487 5.586 9.072 1.00 95.88 385 TYR A CA 1
ATOM 2978 C C . TYR A 1 385 ? -6.864 4.988 8.840 1.00 95.88 385 TYR A C 1
ATOM 2980 O O . TYR A 1 385 ? -7.817 5.713 8.561 1.00 95.88 385 TYR A O 1
ATOM 2988 N N . VAL A 1 386 ? -6.947 3.667 8.962 1.00 96.19 386 VAL A N 1
ATOM 2989 C CA . VAL A 1 386 ? -8.195 2.928 8.776 1.00 96.19 386 VAL A CA 1
ATOM 2990 C C . VAL A 1 386 ? -8.905 2.815 10.112 1.00 96.19 386 VAL A C 1
ATOM 2992 O O . VAL A 1 386 ? -8.352 2.234 11.055 1.00 96.19 386 VAL A O 1
ATOM 2995 N N . ARG A 1 387 ? -10.117 3.360 10.205 1.00 95.00 387 ARG A N 1
ATOM 2996 C CA . ARG A 1 387 ? -10.941 3.320 11.412 1.00 95.00 387 ARG A CA 1
ATOM 2997 C C . ARG A 1 387 ? -12.255 2.582 11.172 1.00 95.00 387 ARG A C 1
ATOM 2999 O O . ARG A 1 387 ? -12.813 2.609 10.083 1.00 95.00 387 ARG A O 1
ATOM 3006 N N . SER A 1 388 ? -12.728 1.939 12.230 1.00 91.88 388 SER A N 1
ATOM 3007 C CA . SER A 1 388 ? -14.063 1.352 12.339 1.00 91.88 388 SER A CA 1
ATOM 3008 C C . SER A 1 388 ? -14.716 1.964 13.575 1.00 91.88 388 SER A C 1
ATOM 3010 O O . SER A 1 388 ? -14.285 1.716 14.708 1.00 91.88 388 SER A O 1
ATOM 3012 N N . GLY A 1 389 ? -15.683 2.861 13.368 1.00 86.81 389 GLY A N 1
ATOM 3013 C CA . GLY A 1 389 ? -16.245 3.687 14.438 1.00 86.81 389 GLY A CA 1
ATOM 3014 C C . GLY A 1 389 ? -15.155 4.442 15.214 1.00 86.81 389 GLY A C 1
ATOM 3015 O O . GLY A 1 389 ? -14.325 5.150 14.644 1.00 86.81 389 GLY A O 1
ATOM 3016 N N . GLY A 1 390 ? -15.108 4.270 16.538 1.00 84.81 390 GLY A N 1
ATOM 3017 C CA . GLY A 1 390 ? -14.095 4.925 17.376 1.00 84.81 390 GLY A CA 1
ATOM 3018 C C . GLY A 1 390 ? -12.670 4.369 17.232 1.00 84.81 390 GLY A C 1
ATOM 3019 O O . GLY A 1 390 ? -11.703 5.038 17.616 1.00 84.81 390 GLY A O 1
ATOM 3020 N N . MET A 1 391 ? -12.502 3.167 16.679 1.00 88.62 391 MET A N 1
ATOM 3021 C CA . MET A 1 391 ? -11.265 2.397 16.786 1.00 88.62 391 MET A CA 1
ATOM 3022 C C . MET A 1 391 ? -10.355 2.553 15.562 1.00 88.62 391 MET A C 1
ATOM 3024 O O . MET A 1 391 ? -10.803 2.446 14.428 1.00 88.62 391 MET A O 1
ATOM 3028 N N . LEU A 1 392 ? -9.050 2.741 15.791 1.00 93.19 392 LEU A N 1
ATOM 3029 C CA . LEU A 1 392 ? -8.020 2.638 14.751 1.00 93.19 392 LEU A CA 1
ATOM 3030 C C . LEU A 1 392 ? -7.605 1.174 14.561 1.00 93.19 392 LEU A C 1
ATOM 3032 O O . LEU A 1 392 ? -7.137 0.541 15.509 1.00 93.19 392 LEU A O 1
ATOM 3036 N N . LEU A 1 393 ? -7.727 0.667 13.337 1.00 91.44 393 LEU A N 1
ATOM 3037 C CA . LEU A 1 393 ? -7.386 -0.712 12.986 1.00 91.44 393 LEU A CA 1
ATOM 3038 C C . LEU A 1 393 ? -5.994 -0.831 12.378 1.00 91.44 393 LEU A C 1
ATOM 3040 O O . LEU A 1 393 ? -5.227 -1.708 12.772 1.00 91.44 393 LEU A O 1
ATOM 3044 N N . ALA A 1 394 ? -5.650 0.064 11.452 1.00 92.81 394 ALA A N 1
ATOM 3045 C CA . ALA A 1 394 ? -4.369 0.012 10.760 1.00 92.81 394 ALA A CA 1
ATOM 3046 C C . ALA A 1 394 ? -3.846 1.386 10.355 1.00 92.81 394 ALA A C 1
ATOM 3048 O O . ALA A 1 394 ? -4.592 2.356 10.215 1.00 92.81 394 ALA A O 1
ATOM 3049 N N . ARG A 1 395 ? -2.525 1.430 10.159 1.00 94.62 395 ARG A N 1
ATOM 3050 C CA . ARG A 1 395 ? -1.801 2.540 9.541 1.00 94.62 395 ARG A CA 1
ATOM 3051 C C . ARG A 1 395 ? -1.139 2.008 8.277 1.00 94.62 395 ARG A C 1
ATOM 3053 O O . ARG A 1 395 ? -0.240 1.180 8.373 1.00 94.62 395 ARG A O 1
ATOM 3060 N N . LEU A 1 396 ? -1.612 2.446 7.120 1.00 95.06 396 LEU A N 1
ATOM 3061 C CA . LEU A 1 396 ? -1.223 1.926 5.816 1.00 95.06 396 LEU A CA 1
ATOM 3062 C C . LEU A 1 396 ? -0.383 2.976 5.077 1.00 95.06 396 LEU A C 1
ATOM 3064 O O . LEU A 1 396 ? -0.936 3.970 4.602 1.00 95.06 396 LEU A O 1
ATOM 3068 N N . PRO A 1 397 ? 0.948 2.817 5.006 1.00 94.69 397 PRO A N 1
ATOM 3069 C CA . PRO A 1 397 ? 1.778 3.689 4.188 1.00 94.69 397 PRO A CA 1
ATOM 3070 C C . PRO A 1 397 ? 1.585 3.337 2.709 1.00 94.69 397 PRO A C 1
ATOM 3072 O O . PRO A 1 397 ? 1.717 2.176 2.323 1.00 94.69 397 PRO A O 1
ATOM 3075 N N . ILE A 1 398 ? 1.279 4.335 1.883 1.00 94.69 398 ILE A N 1
ATOM 3076 C CA . ILE A 1 398 ? 1.015 4.157 0.452 1.00 94.69 398 ILE A CA 1
ATOM 3077 C C . ILE A 1 398 ? 1.652 5.286 -0.354 1.00 94.69 398 ILE A C 1
ATOM 3079 O O . ILE A 1 398 ? 1.678 6.429 0.095 1.00 94.69 398 ILE A O 1
ATOM 3083 N N . VAL A 1 399 ? 2.127 4.987 -1.562 1.00 94.44 399 VAL A N 1
ATOM 3084 C CA . VAL A 1 399 ? 2.443 6.011 -2.564 1.00 94.44 399 VAL A CA 1
ATOM 3085 C C . VAL A 1 399 ? 1.297 6.027 -3.577 1.00 94.44 399 VAL A C 1
ATOM 3087 O O . VAL A 1 399 ? 1.200 5.095 -4.381 1.00 94.44 399 VAL A O 1
ATOM 3090 N N . PRO A 1 400 ? 0.390 7.020 -3.533 1.00 94.38 400 PRO A N 1
ATOM 3091 C CA . PRO A 1 400 ? -0.694 7.097 -4.505 1.00 94.38 400 PRO A CA 1
ATOM 3092 C C . PRO A 1 400 ? -0.135 7.166 -5.931 1.00 94.38 400 PRO A C 1
ATOM 3094 O O . PRO A 1 400 ? 0.843 7.864 -6.191 1.00 94.38 400 PRO A O 1
ATOM 3097 N N . GLY A 1 401 ? -0.737 6.419 -6.849 1.00 92.12 401 GLY A N 1
ATOM 3098 C CA . GLY A 1 401 ? -0.286 6.313 -8.232 1.00 92.12 401 GLY A CA 1
ATOM 3099 C C . GLY A 1 401 ? 0.744 5.210 -8.497 1.00 92.12 401 GLY A C 1
ATOM 3100 O O . GLY A 1 401 ? 1.052 4.938 -9.656 1.00 92.12 401 GLY A O 1
ATOM 3101 N N . GLN A 1 402 ? 1.273 4.544 -7.461 1.00 91.50 402 GLN A N 1
ATOM 3102 C CA . GLN A 1 402 ? 2.224 3.432 -7.616 1.00 91.50 402 GLN A CA 1
ATOM 3103 C C . GLN A 1 402 ? 1.578 2.203 -8.261 1.00 91.50 402 GLN A C 1
ATOM 3105 O O . GLN A 1 402 ? 2.144 1.590 -9.168 1.00 91.50 402 GLN A O 1
ATOM 3110 N N . THR A 1 403 ? 0.403 1.823 -7.768 1.00 91.12 403 THR A N 1
ATOM 3111 C CA . THR A 1 403 ? -0.421 0.743 -8.310 1.00 91.12 403 THR A CA 1
ATOM 3112 C C . THR A 1 403 ? -1.819 1.272 -8.590 1.00 91.12 403 THR A C 1
ATOM 3114 O O . THR A 1 403 ? -2.256 2.245 -7.975 1.00 91.12 403 THR A O 1
ATOM 3117 N N . ARG A 1 404 ? -2.534 0.630 -9.521 1.00 91.62 404 ARG A N 1
ATOM 3118 C CA . ARG A 1 404 ? -3.949 0.949 -9.769 1.00 91.62 404 ARG A CA 1
ATOM 3119 C C . ARG A 1 404 ? -4.816 0.580 -8.576 1.00 91.62 404 ARG A C 1
ATOM 3121 O O . ARG A 1 404 ? -5.680 1.356 -8.196 1.00 91.62 404 ARG A O 1
ATOM 3128 N N . VAL A 1 405 ? -4.554 -0.591 -7.998 1.00 92.88 405 VAL A N 1
ATOM 3129 C CA . VAL A 1 405 ? -5.252 -1.118 -6.826 1.00 92.88 405 VAL A CA 1
ATOM 3130 C C . VAL A 1 405 ? -4.218 -1.486 -5.766 1.00 92.88 405 VAL A C 1
ATOM 3132 O O . VAL A 1 405 ? -3.171 -2.054 -6.090 1.00 92.88 405 VAL A O 1
ATOM 3135 N N . ALA A 1 406 ? -4.486 -1.141 -4.511 1.00 93.56 406 ALA A N 1
ATOM 3136 C CA . ALA A 1 406 ? -3.706 -1.562 -3.352 1.00 93.56 406 ALA A CA 1
ATOM 3137 C C . ALA A 1 406 ? -4.635 -2.283 -2.369 1.00 93.56 406 ALA A C 1
ATOM 3139 O O . ALA A 1 406 ? -5.483 -1.649 -1.746 1.00 93.56 406 ALA A O 1
ATOM 3140 N N . ALA A 1 407 ? -4.487 -3.604 -2.247 1.00 92.94 407 ALA A N 1
ATOM 3141 C CA . ALA A 1 407 ? -5.326 -4.426 -1.380 1.00 92.94 407 ALA A CA 1
ATOM 3142 C C . ALA A 1 407 ? -4.701 -4.570 0.017 1.00 92.94 407 ALA A C 1
ATOM 3144 O O . ALA A 1 407 ? -3.559 -5.008 0.147 1.00 92.94 407 ALA A O 1
ATOM 3145 N N . ALA A 1 408 ? -5.435 -4.182 1.062 1.00 93.00 408 ALA A N 1
ATOM 3146 C CA . ALA A 1 408 ? -5.024 -4.309 2.456 1.00 93.00 408 ALA A CA 1
ATOM 3147 C C . ALA A 1 408 ? -5.919 -5.312 3.186 1.00 93.00 408 ALA A C 1
ATOM 3149 O O . ALA A 1 408 ? -7.141 -5.162 3.223 1.00 93.00 408 ALA A O 1
ATOM 3150 N N . GLU A 1 409 ? -5.299 -6.300 3.823 1.00 91.06 409 GLU A N 1
ATOM 3151 C CA . GLU A 1 409 ? -6.006 -7.273 4.649 1.00 91.06 409 GLU A CA 1
ATOM 3152 C C . GLU A 1 409 ? -6.025 -6.847 6.111 1.00 91.06 409 GLU A C 1
ATOM 3154 O O . GLU A 1 409 ? -4.978 -6.735 6.759 1.00 91.06 409 GLU A O 1
ATOM 3159 N N . LEU A 1 410 ? -7.224 -6.649 6.649 1.00 90.88 410 LEU A N 1
ATOM 3160 C CA . LEU A 1 410 ? -7.445 -6.211 8.020 1.00 90.88 410 LEU A CA 1
ATOM 3161 C C . LEU A 1 410 ? -8.374 -7.173 8.751 1.00 90.88 410 LEU A C 1
ATOM 3163 O O . LEU A 1 410 ? -9.180 -7.870 8.147 1.00 90.88 410 LEU A O 1
ATOM 3167 N N . THR A 1 411 ? -8.252 -7.209 10.071 1.00 88.44 411 THR A N 1
ATOM 3168 C CA . THR A 1 411 ? -9.179 -7.952 10.926 1.00 88.44 411 THR A CA 1
ATOM 3169 C C . THR A 1 411 ? -10.588 -7.373 10.794 1.00 88.44 411 THR A C 1
ATOM 3171 O O . THR A 1 411 ? -10.745 -6.155 10.917 1.00 88.44 411 THR A O 1
ATOM 3174 N N . ASP A 1 412 ? -11.591 -8.226 10.588 1.00 87.44 412 ASP A N 1
ATOM 3175 C CA . ASP A 1 412 ? -12.989 -7.789 10.513 1.00 87.44 412 ASP A CA 1
ATOM 3176 C C . ASP A 1 412 ? -13.496 -7.352 11.899 1.00 87.44 412 ASP A C 1
ATOM 3178 O O . ASP A 1 412 ? -13.484 -8.118 12.867 1.00 87.44 412 ASP A O 1
ATOM 3182 N N . ASP A 1 413 ? -13.928 -6.095 11.996 1.00 88.31 413 ASP A N 1
ATOM 3183 C CA . ASP A 1 413 ? -14.353 -5.444 13.235 1.00 88.31 413 ASP A CA 1
ATOM 3184 C C . ASP A 1 413 ? -15.883 -5.253 13.325 1.00 88.31 413 ASP A C 1
ATOM 3186 O O . ASP A 1 413 ? -16.384 -4.642 14.273 1.00 88.31 413 ASP A O 1
ATOM 3190 N N . GLU A 1 414 ? -16.650 -5.810 12.378 1.00 88.56 414 GLU A N 1
ATOM 3191 C CA . GLU A 1 414 ? -18.107 -5.636 12.270 1.00 88.56 414 GLU A CA 1
ATOM 3192 C C . GLU A 1 414 ? -18.846 -5.994 13.571 1.00 88.56 414 GLU A C 1
ATOM 3194 O O . GLU A 1 414 ? -19.684 -5.230 14.053 1.00 88.56 414 GLU A O 1
ATOM 3199 N N . LYS A 1 415 ? -18.499 -7.123 14.205 1.00 90.81 415 LYS A N 1
ATOM 3200 C CA . LYS A 1 415 ? -19.151 -7.574 15.450 1.00 90.81 415 LYS A CA 1
ATOM 3201 C C . LYS A 1 415 ? -18.902 -6.650 16.636 1.00 90.81 415 LYS A C 1
ATOM 3203 O O . LYS A 1 415 ? -19.803 -6.446 17.450 1.00 90.81 415 LYS A O 1
ATOM 3208 N N . ARG A 1 416 ? -17.708 -6.061 16.726 1.00 93.19 416 ARG A N 1
ATOM 3209 C CA . ARG A 1 416 ? -17.395 -5.081 17.771 1.00 93.19 416 ARG A CA 1
ATOM 3210 C C . ARG A 1 416 ? -18.129 -3.774 17.521 1.00 93.19 416 ARG A C 1
ATOM 3212 O O . ARG A 1 416 ? -18.663 -3.200 18.463 1.00 93.19 416 ARG A O 1
ATOM 3219 N N . LEU A 1 417 ? -18.178 -3.318 16.272 1.00 92.38 417 LEU A N 1
ATOM 3220 C CA . LEU A 1 417 ? -18.918 -2.117 15.902 1.00 92.38 417 LEU A CA 1
ATOM 3221 C C . LEU A 1 417 ? -20.421 -2.275 16.192 1.00 92.38 417 LEU A C 1
ATOM 3223 O O . LEU A 1 417 ? -21.040 -1.374 16.757 1.00 92.38 417 LEU A O 1
ATOM 3227 N N . GLN A 1 418 ? -20.989 -3.447 15.893 1.00 92.06 418 GLN A N 1
ATOM 3228 C CA . GLN A 1 418 ? -22.365 -3.794 16.252 1.00 92.06 418 GLN A CA 1
ATOM 3229 C C . GLN A 1 418 ? -22.577 -3.750 17.775 1.00 92.06 418 GLN A C 1
ATOM 3231 O O . GLN A 1 418 ? -23.536 -3.133 18.239 1.00 92.06 418 GLN A O 1
ATOM 3236 N N . ALA A 1 419 ? -21.666 -4.340 18.560 1.00 93.38 419 ALA A N 1
ATOM 3237 C CA . ALA A 1 419 ? -21.707 -4.265 20.023 1.00 93.38 419 ALA A CA 1
ATOM 3238 C C . ALA A 1 419 ? -21.625 -2.821 20.536 1.00 93.38 419 ALA A C 1
ATOM 3240 O O . ALA A 1 419 ? -22.382 -2.448 21.427 1.00 93.38 419 ALA A O 1
ATOM 3241 N N . GLU A 1 420 ? -20.766 -1.986 19.944 1.00 92.81 420 GLU A N 1
ATOM 3242 C CA . GLU A 1 420 ? -20.663 -0.562 20.276 1.00 92.81 420 GLU A CA 1
ATOM 3243 C C . GLU A 1 420 ? -21.981 0.171 20.067 1.00 92.81 420 GLU A C 1
ATOM 3245 O O . GLU A 1 420 ? -22.427 0.899 20.954 1.00 92.81 420 GLU A O 1
ATOM 3250 N N . SER A 1 421 ? -22.618 -0.042 18.916 1.00 93.31 421 SER A N 1
ATOM 3251 C CA . SER A 1 421 ? -23.908 0.565 18.599 1.00 93.31 421 SER A CA 1
ATOM 3252 C C . SER A 1 421 ? -24.989 0.149 19.605 1.00 93.31 421 SER A C 1
ATOM 3254 O O . SER A 1 421 ? -25.673 1.010 20.162 1.00 93.31 421 SER A O 1
ATOM 3256 N N . LEU A 1 422 ? -25.087 -1.150 19.914 1.00 93.94 422 LEU A N 1
ATOM 3257 C CA . LEU A 1 422 ? -26.061 -1.684 20.873 1.00 93.94 422 LEU A CA 1
ATOM 3258 C C . LEU A 1 422 ? -25.824 -1.152 22.292 1.00 93.94 422 LEU A C 1
ATOM 3260 O O . LEU A 1 422 ? -26.761 -0.684 22.939 1.00 93.94 422 LEU A O 1
ATOM 3264 N N . VAL A 1 423 ? -24.574 -1.165 22.763 1.00 93.81 423 VAL A N 1
ATOM 3265 C CA . VAL A 1 423 ? -24.202 -0.644 24.086 1.00 93.81 423 VAL A CA 1
ATOM 3266 C C . VAL A 1 423 ? -24.498 0.851 24.184 1.00 93.81 423 VAL A C 1
ATOM 3268 O O . VAL A 1 423 ? -25.119 1.277 25.158 1.00 93.81 423 VAL A O 1
ATOM 3271 N N . ARG A 1 424 ? -24.137 1.651 23.171 1.00 93.50 424 ARG A N 1
ATOM 3272 C CA . ARG A 1 424 ? -24.471 3.085 23.139 1.00 93.50 424 ARG A CA 1
ATOM 3273 C C . ARG A 1 424 ? -25.981 3.319 23.156 1.00 93.50 424 ARG A C 1
ATOM 3275 O O . ARG A 1 424 ? -26.440 4.217 23.856 1.00 93.50 424 ARG A O 1
ATOM 3282 N N . GLY A 1 425 ? -26.757 2.503 22.440 1.00 93.69 425 GLY A N 1
ATOM 3283 C CA . GLY A 1 425 ? -28.220 2.555 22.480 1.00 93.69 425 GLY A CA 1
ATOM 3284 C C . GLY A 1 425 ? -28.781 2.289 23.882 1.00 93.69 425 GLY A C 1
ATOM 3285 O O . GLY A 1 425 ? -29.643 3.026 24.361 1.00 93.69 425 GLY A O 1
ATOM 3286 N N . ILE A 1 426 ? -28.250 1.284 24.585 1.00 93.00 426 ILE A N 1
ATOM 3287 C CA . ILE A 1 426 ? -28.647 0.964 25.966 1.00 93.00 426 ILE A CA 1
ATOM 3288 C C . ILE A 1 426 ? -28.241 2.082 26.933 1.00 93.00 426 ILE A C 1
ATOM 3290 O O . ILE A 1 426 ? -29.041 2.462 27.786 1.00 93.00 426 ILE A O 1
ATOM 3294 N N . GLN A 1 427 ? -27.042 2.651 26.783 1.00 92.19 427 GLN A N 1
ATOM 3295 C CA . GLN A 1 427 ? -26.591 3.801 27.573 1.00 92.19 427 GLN A CA 1
ATOM 3296 C C . GLN A 1 427 ? -27.487 5.028 27.352 1.00 92.19 427 GLN A C 1
ATOM 3298 O O . GLN A 1 427 ? -27.861 5.687 28.318 1.00 92.19 427 GLN A O 1
ATOM 3303 N N . GLY A 1 428 ? -27.893 5.309 26.110 1.00 93.56 428 GLY A N 1
ATOM 3304 C CA . GLY A 1 428 ? -28.851 6.376 25.805 1.00 93.56 428 GLY A CA 1
ATOM 3305 C C . GLY A 1 428 ? -30.203 6.161 26.494 1.00 93.56 428 GLY A C 1
ATOM 3306 O O . GLY A 1 428 ? -30.723 7.070 27.141 1.00 93.56 428 GLY A O 1
ATOM 3307 N N . ASN A 1 429 ? -30.728 4.933 26.444 1.00 92.75 429 ASN A N 1
ATOM 3308 C CA . ASN A 1 429 ? -31.962 4.566 27.145 1.00 92.75 429 ASN A CA 1
ATOM 3309 C C . ASN A 1 429 ? -31.827 4.675 28.670 1.00 92.75 429 ASN A C 1
ATOM 3311 O O . ASN A 1 429 ? -32.781 5.062 29.340 1.00 92.75 429 ASN A O 1
ATOM 3315 N N . LEU A 1 430 ? -30.656 4.350 29.228 1.00 93.25 430 LEU A N 1
ATOM 3316 C CA . LEU A 1 430 ? -30.372 4.525 30.651 1.00 93.25 430 LEU A CA 1
ATOM 3317 C C . LEU A 1 430 ? -30.427 6.005 31.049 1.00 93.25 430 LEU A C 1
ATOM 3319 O O . LEU A 1 430 ? -31.028 6.328 32.070 1.00 93.25 430 LEU A O 1
ATOM 3323 N N . VAL A 1 431 ? -29.834 6.900 30.253 1.00 93.06 431 VAL A N 1
ATOM 3324 C CA . VAL A 1 431 ? -29.862 8.347 30.526 1.00 93.06 431 VAL A CA 1
ATOM 3325 C C . VAL A 1 431 ? -31.303 8.866 30.562 1.00 93.06 431 VAL A C 1
ATOM 3327 O O . VAL A 1 431 ? -31.676 9.540 31.523 1.00 93.06 431 VAL A O 1
ATOM 3330 N N . ASP A 1 432 ? -32.132 8.504 29.576 1.00 93.56 432 ASP A N 1
ATOM 3331 C CA . ASP A 1 432 ? -33.556 8.876 29.565 1.00 93.56 432 ASP A CA 1
ATOM 3332 C C . ASP A 1 432 ? -34.310 8.268 30.761 1.00 93.56 432 ASP A C 1
ATOM 3334 O O . ASP A 1 432 ? -35.075 8.953 31.444 1.00 93.56 432 ASP A O 1
ATOM 3338 N N . LEU A 1 433 ? -34.048 6.997 31.084 1.00 92.56 433 LEU A N 1
ATOM 3339 C CA . LEU A 1 433 ? -34.674 6.311 32.214 1.00 92.56 433 LEU A CA 1
ATOM 3340 C C . LEU A 1 433 ? -34.367 6.999 33.548 1.00 92.56 433 LEU A C 1
ATOM 3342 O O . LEU A 1 433 ? -35.281 7.232 34.338 1.00 92.56 433 LEU A O 1
ATOM 3346 N N . VAL A 1 434 ? -33.101 7.331 33.805 1.00 91.94 434 VAL A N 1
ATOM 3347 C CA . VAL A 1 434 ? -32.678 8.010 35.039 1.00 91.94 434 VAL A CA 1
ATOM 3348 C C . VAL A 1 434 ? -33.320 9.391 35.127 1.00 91.94 434 VAL A C 1
ATOM 3350 O O . VAL A 1 434 ? -33.885 9.729 36.165 1.00 91.94 434 VAL A O 1
ATOM 3353 N N . ALA A 1 435 ? -33.328 10.157 34.031 1.00 93.62 435 ALA A N 1
ATOM 3354 C CA . ALA A 1 435 ? -33.969 11.469 33.991 1.00 93.62 435 ALA A CA 1
ATOM 3355 C C . ALA A 1 435 ? -35.475 11.390 34.303 1.00 93.62 435 ALA A C 1
ATOM 3357 O O . ALA A 1 435 ? -35.984 12.158 35.123 1.00 93.62 435 ALA A O 1
ATOM 3358 N N . ARG A 1 436 ? -36.192 10.427 33.705 1.00 93.69 436 ARG A N 1
ATOM 3359 C CA . ARG A 1 436 ? -37.620 10.197 33.980 1.00 93.69 436 ARG A CA 1
ATOM 3360 C C . ARG A 1 436 ? -37.866 9.763 35.419 1.00 93.69 436 ARG A C 1
ATOM 3362 O O . ARG A 1 436 ? -38.788 10.279 36.050 1.00 93.69 436 ARG A O 1
ATOM 3369 N N . ARG A 1 437 ? -37.049 8.845 35.948 1.00 91.50 437 ARG A N 1
ATOM 3370 C CA . ARG A 1 437 ? -37.165 8.371 37.334 1.00 91.50 437 ARG A CA 1
ATOM 3371 C C . ARG A 1 437 ? -36.952 9.521 38.317 1.00 91.50 437 ARG A C 1
ATOM 3373 O O . ARG A 1 437 ? -37.798 9.715 39.183 1.00 91.50 437 ARG A O 1
ATOM 3380 N N . GLU A 1 438 ? -35.915 10.336 38.149 1.00 91.12 438 GLU A N 1
ATOM 3381 C CA . GLU A 1 438 ? -35.669 11.492 39.023 1.00 91.12 438 GLU A CA 1
ATOM 3382 C C . GLU A 1 438 ? -36.780 12.547 38.933 1.00 91.12 438 GLU A C 1
ATOM 3384 O O . GLU A 1 438 ? -37.252 13.044 39.959 1.00 91.12 438 GLU A O 1
ATOM 3389 N N . LEU A 1 439 ? -37.279 12.843 37.728 1.00 93.69 439 LEU A N 1
ATOM 3390 C CA . LEU A 1 439 ? -38.383 13.788 37.542 1.00 93.69 439 LEU A CA 1
ATOM 3391 C C . LEU A 1 439 ? -39.667 13.315 38.239 1.00 93.69 439 LEU A C 1
ATOM 3393 O O . LEU A 1 439 ? -40.314 14.095 38.943 1.00 93.69 439 LEU A O 1
ATOM 3397 N N . ILE A 1 440 ? -40.054 12.050 38.045 1.00 93.06 440 ILE A N 1
ATOM 3398 C CA . ILE A 1 440 ? -41.253 11.488 38.678 1.00 93.06 440 ILE A CA 1
ATOM 3399 C C . ILE A 1 440 ? -41.053 11.391 40.194 1.00 93.06 440 ILE A C 1
ATOM 3401 O O . ILE A 1 440 ? -41.947 11.784 40.938 1.00 93.06 440 ILE A O 1
ATOM 3405 N N . ALA A 1 441 ? -39.878 10.968 40.668 1.00 91.69 441 ALA A N 1
ATOM 3406 C CA . ALA A 1 441 ? -39.561 10.921 42.095 1.00 91.69 441 ALA A CA 1
ATOM 3407 C C . ALA A 1 441 ? -39.677 12.305 42.754 1.00 91.69 441 ALA A C 1
ATOM 3409 O O . ALA A 1 441 ? -40.286 12.436 43.818 1.00 91.69 441 ALA A O 1
ATOM 3410 N N . ALA A 1 442 ? -39.163 13.357 42.110 1.00 92.88 442 ALA A N 1
ATOM 3411 C CA . ALA A 1 442 ? -39.308 14.731 42.583 1.00 92.88 442 ALA A CA 1
ATOM 3412 C C . ALA A 1 442 ? -40.781 15.179 42.624 1.00 92.88 442 ALA A C 1
ATOM 3414 O O . ALA A 1 442 ? -41.210 15.806 43.596 1.00 92.88 442 ALA A O 1
ATOM 3415 N N . ARG A 1 443 ? -41.583 14.819 41.610 1.00 92.81 443 ARG A N 1
ATOM 3416 C CA . ARG A 1 443 ? -43.030 15.101 41.583 1.00 92.81 443 ARG A CA 1
ATOM 3417 C C . ARG A 1 443 ? -43.785 14.367 42.691 1.00 92.81 443 ARG A C 1
ATOM 3419 O O . ARG A 1 443 ? -44.614 14.996 43.340 1.00 92.81 443 ARG A O 1
ATOM 3426 N N . ILE A 1 444 ? -43.476 13.092 42.942 1.00 91.50 444 ILE A N 1
ATOM 3427 C CA . ILE A 1 444 ? -44.062 12.310 44.043 1.00 91.50 444 ILE A CA 1
ATOM 3428 C C . ILE A 1 444 ? -43.767 13.002 45.373 1.00 91.50 444 ILE A C 1
ATOM 3430 O O . ILE A 1 444 ? -44.698 13.326 46.106 1.00 91.50 444 ILE A O 1
ATOM 3434 N N . ARG A 1 445 ? -42.495 13.321 45.654 1.00 90.88 445 ARG A N 1
ATOM 3435 C CA . ARG A 1 445 ? -42.098 14.013 46.895 1.00 90.88 445 ARG A CA 1
ATOM 3436 C C . ARG A 1 445 ? -42.825 15.350 47.064 1.00 90.88 445 ARG A C 1
ATOM 3438 O O . ARG A 1 445 ? -43.299 15.649 48.156 1.00 90.88 445 ARG A O 1
ATOM 3445 N N . LYS A 1 446 ? -42.975 16.126 45.983 1.00 92.88 446 LYS A N 1
ATOM 3446 C CA . LYS A 1 446 ? -43.737 17.384 45.991 1.00 92.88 446 LYS A CA 1
ATOM 3447 C C . LYS A 1 446 ? -45.218 17.159 46.322 1.00 92.88 446 LYS A C 1
ATOM 3449 O O . LYS A 1 446 ? -45.764 17.871 47.154 1.00 92.88 446 LYS A O 1
ATOM 3454 N N . LYS A 1 447 ? -45.866 16.165 45.710 1.00 90.38 447 LYS A N 1
ATOM 3455 C CA . LYS A 1 447 ? -47.288 15.855 45.946 1.00 90.38 447 LYS A CA 1
ATOM 3456 C C . LYS A 1 447 ? -47.558 15.311 47.345 1.00 90.38 447 LYS A C 1
ATOM 3458 O O . LYS A 1 447 ? -48.571 15.669 47.940 1.00 90.38 447 LYS A O 1
ATOM 3463 N N . VAL A 1 448 ? -46.631 14.523 47.888 1.00 90.38 448 VAL A N 1
ATOM 3464 C CA . VAL A 1 448 ? -46.662 14.084 49.291 1.00 90.38 448 VAL A CA 1
ATOM 3465 C C . VAL A 1 448 ? -46.566 15.289 50.231 1.00 90.38 448 VAL A C 1
ATOM 3467 O O . VAL A 1 448 ? -47.364 15.387 51.157 1.00 90.38 448 VAL A O 1
ATOM 3470 N N . ALA A 1 449 ? -45.667 16.241 49.958 1.00 88.62 449 ALA A N 1
ATOM 3471 C CA . ALA A 1 449 ? -45.552 17.473 50.744 1.00 88.62 449 ALA A CA 1
ATOM 3472 C C . ALA A 1 449 ? -46.806 18.370 50.655 1.00 88.62 449 ALA A C 1
ATOM 3474 O O . ALA A 1 449 ? -47.162 19.023 51.629 1.00 88.62 449 ALA A O 1
ATOM 3475 N N . GLU A 1 450 ? -47.502 18.376 49.514 1.00 90.94 450 GLU A N 1
ATOM 3476 C CA . GLU A 1 450 ? -48.786 19.073 49.317 1.00 90.94 450 GLU A CA 1
ATOM 3477 C C . GLU A 1 450 ? -49.995 18.336 49.938 1.00 90.94 450 GLU A C 1
ATOM 3479 O O . GLU A 1 450 ? -51.119 18.826 49.841 1.00 90.94 450 GLU A O 1
ATOM 3484 N N . GLY A 1 451 ? -49.811 17.145 50.524 1.00 87.94 451 GLY A N 1
ATOM 3485 C CA . GLY A 1 451 ? -50.895 16.324 51.085 1.00 87.94 451 GLY A CA 1
ATOM 3486 C C . GLY A 1 451 ? -51.784 15.623 50.046 1.00 87.94 451 GLY A C 1
ATOM 3487 O O . GLY A 1 451 ? -52.734 14.930 50.411 1.00 87.94 451 GLY A O 1
ATOM 3488 N N . LYS A 1 452 ? -51.474 15.747 48.749 1.00 90.75 452 LYS A N 1
ATOM 3489 C CA . LYS A 1 452 ? -52.241 15.172 47.630 1.00 90.75 452 LYS A CA 1
ATOM 3490 C C . LYS A 1 452 ? -51.856 13.710 47.390 1.00 90.75 452 LYS A C 1
ATOM 3492 O O . LYS A 1 452 ? -51.174 13.385 46.416 1.00 90.75 452 LYS A O 1
ATOM 3497 N N . ARG A 1 453 ? -52.269 12.829 48.305 1.00 84.38 453 ARG A N 1
ATOM 3498 C CA . ARG A 1 453 ? -51.873 11.408 48.312 1.00 84.38 453 ARG A CA 1
ATOM 3499 C C . ARG A 1 453 ? -52.397 10.608 47.120 1.00 84.38 453 ARG A C 1
ATOM 3501 O O . ARG A 1 453 ? -51.630 9.826 46.571 1.00 84.38 453 ARG A O 1
ATOM 3508 N N . ASP A 1 454 ? -53.626 10.846 46.670 1.00 86.75 454 ASP A N 1
ATOM 3509 C CA . ASP A 1 454 ? -54.200 10.105 45.533 1.00 86.75 454 ASP A CA 1
ATOM 3510 C C . ASP A 1 454 ? -53.446 10.402 44.223 1.00 86.75 454 ASP A C 1
ATOM 3512 O O . ASP A 1 454 ? -53.086 9.498 43.468 1.00 86.75 454 ASP A O 1
ATOM 3516 N N . GLU A 1 455 ? -53.104 11.676 43.992 1.00 87.44 455 GLU A N 1
ATOM 3517 C CA . GLU A 1 455 ? -52.260 12.087 42.863 1.00 87.44 455 GLU A CA 1
ATOM 3518 C C . GLU A 1 455 ? -50.832 11.526 42.986 1.00 87.44 455 GLU A C 1
ATOM 3520 O O . GLU A 1 455 ? -50.236 11.114 41.988 1.00 87.44 455 GLU A O 1
ATOM 3525 N N . ALA A 1 456 ? -50.273 11.486 44.203 1.00 87.81 456 ALA A N 1
ATOM 3526 C CA . ALA A 1 456 ? -48.963 10.888 44.455 1.00 87.81 456 ALA A CA 1
ATOM 3527 C C . ALA A 1 456 ? -48.962 9.374 44.183 1.00 87.81 456 ALA A C 1
ATOM 3529 O O . ALA A 1 456 ? -48.002 8.864 43.608 1.00 87.81 456 ALA A O 1
ATOM 3530 N N . GLN A 1 457 ? -50.045 8.673 44.527 1.00 89.75 457 GLN A N 1
ATOM 3531 C CA . GLN A 1 457 ? -50.202 7.244 44.274 1.00 89.75 457 GLN A CA 1
ATOM 3532 C C . GLN A 1 457 ? -50.260 6.942 42.769 1.00 89.75 457 GLN A C 1
ATOM 3534 O O . GLN A 1 457 ? -49.549 6.056 42.300 1.00 89.75 457 GLN A O 1
ATOM 3539 N N . SER A 1 458 ? -50.992 7.745 41.987 1.00 90.81 458 SER A N 1
ATOM 3540 C CA . SER A 1 458 ? -51.001 7.620 40.520 1.00 90.81 458 SER A CA 1
ATOM 3541 C C . SER A 1 458 ? -49.604 7.797 39.906 1.00 90.81 458 SER A C 1
ATOM 3543 O O . SER A 1 458 ? -49.220 7.067 38.990 1.00 90.81 458 SER A O 1
ATOM 3545 N N . LEU A 1 459 ? -48.798 8.726 40.435 1.00 90.00 459 LEU A N 1
ATOM 3546 C CA . LEU A 1 459 ? -47.410 8.910 39.999 1.00 90.00 459 LEU A CA 1
ATOM 3547 C C . LEU A 1 459 ? -46.500 7.735 40.394 1.00 90.00 459 LEU A C 1
ATOM 3549 O O . LEU A 1 459 ? -45.578 7.415 39.643 1.00 90.00 459 LEU A O 1
ATOM 3553 N N . VAL A 1 460 ? -46.749 7.072 41.529 1.00 90.75 460 VAL A N 1
ATOM 3554 C CA . VAL A 1 460 ? -46.045 5.833 41.913 1.00 90.75 460 VAL A CA 1
ATOM 3555 C C . VAL A 1 460 ? -46.362 4.703 40.933 1.00 90.75 460 VAL A C 1
ATOM 3557 O O . VAL A 1 460 ? -45.451 3.979 40.531 1.00 90.75 460 VAL A O 1
ATOM 3560 N N . ASP A 1 461 ? -47.610 4.574 40.487 1.00 90.25 461 ASP A N 1
ATOM 3561 C CA . ASP A 1 461 ? -47.981 3.552 39.503 1.00 90.25 461 ASP A CA 1
ATOM 3562 C C . ASP A 1 461 ? -47.366 3.837 38.121 1.00 90.25 461 ASP A C 1
ATOM 3564 O O . ASP A 1 461 ? -46.851 2.925 37.472 1.00 90.25 461 ASP A O 1
ATOM 3568 N N . GLN A 1 462 ? -47.284 5.111 37.713 1.00 90.06 462 GLN A N 1
ATOM 3569 C CA . GLN A 1 462 ? -46.510 5.513 36.527 1.00 90.06 462 GLN A CA 1
ATOM 3570 C C . GLN A 1 462 ? -45.016 5.193 36.674 1.00 90.06 462 GLN A C 1
ATOM 3572 O O . GLN A 1 462 ? -44.380 4.760 35.714 1.00 90.06 462 GLN A O 1
ATOM 3577 N N . PHE A 1 463 ? -44.447 5.378 37.869 1.00 91.31 463 PHE A N 1
ATOM 3578 C CA . PHE A 1 463 ? -43.053 5.032 38.147 1.00 91.31 463 PHE A CA 1
ATOM 3579 C C . PHE A 1 463 ? -42.814 3.518 38.053 1.00 91.31 463 PHE A C 1
ATOM 3581 O O . PHE A 1 463 ? -41.793 3.096 37.515 1.00 91.31 463 PHE A O 1
ATOM 3588 N N . ARG A 1 464 ? -43.757 2.696 38.535 1.00 88.88 464 ARG A N 1
ATOM 3589 C CA . ARG A 1 464 ? -43.705 1.225 38.435 1.00 88.88 464 ARG A CA 1
ATOM 3590 C C . ARG A 1 464 ? -43.739 0.719 36.995 1.00 88.88 464 ARG A C 1
ATOM 3592 O O . ARG A 1 464 ? -43.159 -0.323 36.721 1.00 88.88 464 ARG A O 1
ATOM 3599 N N . ALA A 1 465 ? -44.391 1.448 36.091 1.00 90.88 465 ALA A N 1
ATOM 3600 C CA . ALA A 1 465 ? -44.443 1.102 34.672 1.00 90.88 465 ALA A CA 1
ATOM 3601 C C . ALA A 1 465 ? -43.126 1.386 33.918 1.00 90.88 465 ALA A C 1
ATOM 3603 O O . ALA A 1 465 ? -42.970 0.954 32.775 1.00 90.88 465 ALA A O 1
ATOM 3604 N N . LEU A 1 466 ? -42.181 2.125 34.516 1.00 91.50 466 LEU A N 1
ATOM 3605 C CA . LEU A 1 466 ? -40.881 2.379 33.895 1.00 91.50 466 LEU A CA 1
ATOM 3606 C C . LEU A 1 466 ? -39.988 1.125 33.919 1.00 91.50 466 LEU A C 1
ATOM 3608 O O . LEU A 1 466 ? -40.036 0.364 34.885 1.00 91.50 466 LEU A O 1
ATOM 3612 N N . PRO A 1 467 ? -39.100 0.953 32.918 1.00 91.19 467 PRO A N 1
ATOM 3613 C CA . PRO A 1 467 ? -38.146 -0.152 32.887 1.00 91.19 467 PRO A CA 1
ATOM 3614 C C . PRO A 1 467 ? -37.336 -0.301 34.182 1.00 91.19 467 PRO A C 1
ATOM 3616 O O . PRO A 1 467 ? -36.853 0.678 34.767 1.00 91.19 467 PRO A O 1
ATOM 3619 N N . THR A 1 468 ? -37.161 -1.547 34.612 1.00 90.69 468 THR A N 1
ATOM 3620 C CA . THR A 1 468 ? -36.373 -1.927 35.787 1.00 90.69 468 THR A CA 1
ATOM 3621 C C . THR A 1 468 ? -34.925 -2.264 35.423 1.00 90.69 468 THR A C 1
ATOM 3623 O O . THR A 1 468 ? -34.562 -2.398 34.252 1.00 90.69 468 THR A O 1
ATOM 3626 N N . LEU A 1 469 ? -34.075 -2.432 36.444 1.00 89.69 469 LEU A N 1
ATOM 3627 C CA . LEU A 1 469 ? -32.711 -2.933 36.254 1.00 89.69 469 LEU A CA 1
ATOM 3628 C C . LEU A 1 469 ? -32.707 -4.316 35.578 1.00 89.69 469 LEU A C 1
ATOM 3630 O O . LEU A 1 469 ? -31.866 -4.568 34.718 1.00 89.69 469 LEU A O 1
ATOM 3634 N N . ALA A 1 470 ? -33.654 -5.190 35.937 1.00 90.75 470 ALA A N 1
ATOM 3635 C CA . ALA A 1 470 ? -33.783 -6.520 35.348 1.00 90.75 470 ALA A CA 1
ATOM 3636 C C . ALA A 1 470 ? -34.112 -6.444 33.848 1.00 90.75 470 ALA A C 1
ATOM 3638 O O . ALA A 1 470 ? -33.448 -7.102 33.049 1.00 90.75 470 ALA A O 1
ATOM 3639 N N . ASP A 1 471 ? -35.044 -5.568 33.455 1.00 91.81 471 ASP A N 1
ATOM 3640 C CA . ASP A 1 471 ? -35.407 -5.370 32.044 1.00 91.81 471 ASP A CA 1
ATOM 3641 C C . ASP A 1 471 ? -34.218 -4.861 31.218 1.00 91.81 471 ASP A C 1
ATOM 3643 O O . ASP A 1 471 ? -33.978 -5.306 30.092 1.00 91.81 471 ASP A O 1
ATOM 3647 N N . MET A 1 472 ? -33.443 -3.926 31.778 1.00 91.44 472 MET A N 1
ATOM 3648 C CA . MET A 1 472 ? -32.260 -3.376 31.114 1.00 91.44 472 MET A CA 1
ATOM 3649 C C . MET A 1 472 ? -31.147 -4.419 30.976 1.00 91.44 472 MET A C 1
ATOM 3651 O O . MET A 1 472 ? -30.515 -4.492 29.921 1.00 91.44 472 MET A O 1
ATOM 3655 N N . ARG A 1 473 ? -30.942 -5.264 31.993 1.00 92.62 473 ARG A N 1
ATOM 3656 C CA . ARG A 1 473 ? -29.990 -6.383 31.937 1.00 92.62 473 ARG A CA 1
ATOM 3657 C C . ARG A 1 473 ? -30.388 -7.434 30.915 1.00 92.62 473 ARG A C 1
ATOM 3659 O O . ARG A 1 473 ? -29.550 -7.836 30.121 1.00 92.62 473 ARG A O 1
ATOM 3666 N N . GLN A 1 474 ? -31.666 -7.796 30.847 1.00 93.75 474 GLN A N 1
ATOM 3667 C CA . GLN A 1 474 ? -32.151 -8.737 29.839 1.00 93.75 474 GLN A CA 1
ATOM 3668 C C . GLN A 1 474 ? -31.879 -8.231 28.412 1.00 93.75 474 GLN A C 1
ATOM 3670 O O . GLN A 1 474 ? -31.469 -9.001 27.543 1.00 93.75 474 GLN A O 1
ATOM 3675 N N . ARG A 1 475 ? -32.055 -6.925 28.164 1.00 92.38 475 ARG A N 1
ATOM 3676 C CA . ARG A 1 475 ? -31.697 -6.303 26.876 1.00 92.38 475 ARG A CA 1
ATOM 3677 C C . ARG A 1 475 ? -30.191 -6.341 26.616 1.00 92.38 475 ARG A C 1
ATOM 3679 O O . ARG A 1 475 ? -29.782 -6.590 25.484 1.00 92.38 475 ARG A O 1
ATOM 3686 N N . LEU A 1 476 ? -29.383 -6.097 27.647 1.00 92.75 476 LEU A N 1
ATOM 3687 C CA . LEU A 1 476 ? -27.924 -6.146 27.566 1.00 92.75 476 LEU A CA 1
ATOM 3688 C C . LEU A 1 476 ? -27.421 -7.562 27.243 1.00 92.75 476 LEU A C 1
ATOM 3690 O O . LEU A 1 476 ? -26.596 -7.725 26.345 1.00 92.75 476 LEU A O 1
ATOM 3694 N N . ASP A 1 477 ? -27.971 -8.584 27.896 1.00 93.00 477 ASP A N 1
ATOM 3695 C CA . ASP A 1 477 ? -27.634 -9.990 27.657 1.00 93.00 477 ASP A CA 1
ATOM 3696 C C . ASP A 1 477 ? -28.067 -10.454 26.261 1.00 93.00 477 ASP A C 1
ATOM 3698 O O . ASP A 1 477 ? -27.298 -11.112 25.556 1.00 93.00 477 ASP A O 1
ATOM 3702 N N . ALA A 1 478 ? -29.262 -10.054 25.814 1.00 93.31 478 ALA A N 1
ATOM 3703 C CA . ALA A 1 478 ? -29.729 -10.328 24.457 1.00 93.31 478 ALA A CA 1
ATOM 3704 C C . ALA A 1 478 ? -28.803 -9.701 23.400 1.00 93.31 478 ALA A C 1
ATOM 3706 O O . ALA A 1 478 ? -28.454 -10.352 22.414 1.00 93.31 478 ALA A O 1
ATOM 3707 N N . ALA A 1 479 ? -28.353 -8.461 23.622 1.00 92.31 479 ALA A N 1
ATOM 3708 C CA . ALA A 1 479 ? -27.380 -7.804 22.755 1.00 92.31 479 ALA A CA 1
ATOM 3709 C C . ALA A 1 479 ? -26.031 -8.544 22.748 1.00 92.31 479 ALA A C 1
ATOM 3711 O O . ALA A 1 479 ? -25.463 -8.773 21.679 1.00 92.31 479 ALA A O 1
ATOM 3712 N N . ARG A 1 480 ? -25.549 -8.989 23.917 1.00 92.31 480 ARG A N 1
ATOM 3713 C CA . ARG A 1 480 ? -24.286 -9.728 24.050 1.00 92.31 480 ARG A CA 1
ATOM 3714 C C . ARG A 1 480 ? -24.284 -11.033 23.255 1.00 92.31 480 ARG A C 1
ATOM 3716 O O . ARG A 1 480 ? -23.291 -11.346 22.597 1.00 92.31 480 ARG A O 1
ATOM 3723 N N . GLN A 1 481 ? -25.397 -11.768 23.264 1.00 91.44 481 GLN A N 1
ATOM 3724 C CA . GLN A 1 481 ? -25.544 -13.022 22.513 1.00 91.44 481 GLN A CA 1
ATOM 3725 C C . GLN A 1 481 ? -25.468 -12.823 20.988 1.00 91.44 481 GLN A C 1
ATOM 3727 O O . GLN A 1 481 ? -24.990 -13.703 20.275 1.00 91.44 481 GLN A O 1
ATOM 3732 N N . GLN A 1 482 ? -25.884 -11.663 20.472 1.00 89.75 482 GLN A N 1
ATOM 3733 C CA . GLN A 1 482 ? -25.880 -11.369 19.031 1.00 89.75 482 GLN A CA 1
ATOM 3734 C C . GLN A 1 482 ? -24.494 -10.973 18.488 1.00 89.75 482 GLN A C 1
ATOM 3736 O O . GLN A 1 482 ? -24.234 -11.060 17.279 1.00 89.75 482 GLN A O 1
ATOM 3741 N N . THR A 1 483 ? -23.591 -10.546 19.373 1.00 92.06 483 THR A N 1
ATOM 3742 C CA . THR A 1 483 ? -22.292 -9.956 19.015 1.00 92.06 483 THR A CA 1
ATOM 3743 C C . THR A 1 483 ? -21.100 -10.881 19.257 1.00 92.06 483 THR A C 1
ATOM 3745 O O . THR A 1 483 ? -19.960 -10.427 19.263 1.00 92.06 483 THR A O 1
ATOM 3748 N N . VAL A 1 484 ? -21.333 -12.182 19.443 1.00 90.06 484 VAL A N 1
ATOM 3749 C CA . VAL A 1 484 ? -20.256 -13.158 19.666 1.00 90.06 484 VAL A CA 1
ATOM 3750 C C . VAL A 1 484 ? -19.380 -13.296 18.419 1.00 90.06 484 VAL A C 1
ATOM 3752 O O . VAL A 1 484 ? -19.873 -13.386 17.290 1.00 90.06 484 VAL A O 1
ATOM 3755 N N . THR A 1 485 ? -18.064 -13.339 18.625 1.00 87.00 485 THR A N 1
ATOM 3756 C CA . THR A 1 485 ? -17.074 -13.535 17.561 1.00 87.00 485 THR A CA 1
ATOM 3757 C C . THR A 1 485 ? -16.106 -14.667 17.888 1.00 87.00 485 THR A C 1
ATOM 3759 O O . THR A 1 485 ? -15.815 -14.958 19.045 1.00 87.00 485 THR A O 1
ATOM 3762 N N . LYS A 1 486 ? -15.567 -15.303 16.843 1.00 84.06 486 LYS A N 1
ATOM 3763 C CA . LYS A 1 486 ? -14.535 -16.344 16.972 1.00 84.06 486 LYS A CA 1
ATOM 3764 C C . LYS A 1 486 ? -13.168 -15.767 17.352 1.00 84.06 486 LYS A C 1
ATOM 3766 O O . LYS A 1 486 ? -12.309 -16.504 17.827 1.00 84.06 486 LYS A O 1
ATOM 3771 N N . ASN A 1 487 ? -12.938 -14.473 17.116 1.00 85.62 487 ASN A N 1
ATOM 3772 C CA . ASN A 1 487 ? -11.650 -13.840 17.383 1.00 85.62 487 ASN A CA 1
ATOM 3773 C C . ASN A 1 487 ? -11.532 -13.469 18.877 1.00 85.62 487 ASN A C 1
ATOM 3775 O O . ASN A 1 487 ? -12.234 -12.561 19.329 1.00 85.62 487 ASN A O 1
ATOM 3779 N N . PRO A 1 488 ? -10.614 -14.087 19.649 1.00 87.88 488 PRO A N 1
ATOM 3780 C CA . PRO A 1 488 ? -10.557 -13.912 21.101 1.00 87.88 488 PRO A CA 1
ATOM 3781 C C . PRO A 1 488 ? -10.203 -12.479 21.516 1.00 87.88 488 PRO A C 1
ATOM 3783 O O . PRO A 1 488 ? -10.677 -11.995 22.540 1.00 87.88 488 PRO A O 1
ATOM 3786 N N . LYS A 1 489 ? -9.398 -11.766 20.713 1.00 88.50 489 LYS A N 1
ATOM 3787 C CA . LYS A 1 489 ? -9.014 -10.377 21.013 1.00 88.50 489 LYS A CA 1
ATOM 3788 C C . LYS A 1 489 ? -10.189 -9.420 20.860 1.00 88.50 489 LYS A C 1
ATOM 3790 O O . LYS A 1 489 ? -10.307 -8.476 21.635 1.00 88.50 489 LYS A O 1
ATOM 3795 N N . ILE A 1 490 ? -11.022 -9.647 19.847 1.00 88.44 490 ILE A N 1
ATOM 3796 C CA . ILE A 1 490 ? -12.225 -8.845 19.623 1.00 88.44 490 ILE A CA 1
ATOM 3797 C C . ILE A 1 490 ? -13.273 -9.203 20.676 1.00 88.44 490 ILE A C 1
ATOM 3799 O O . ILE A 1 490 ? -13.834 -8.300 21.288 1.00 88.44 490 ILE A O 1
ATOM 3803 N N . GLN A 1 491 ? -13.462 -10.495 20.958 1.00 92.06 491 GLN A N 1
ATOM 3804 C CA . GLN A 1 491 ? -14.397 -10.970 21.976 1.00 92.06 491 GLN A CA 1
ATOM 3805 C C . GLN A 1 491 ? -14.107 -10.351 23.350 1.00 92.06 491 GLN A C 1
ATOM 3807 O O . GLN A 1 491 ? -15.007 -9.782 23.954 1.00 92.06 491 GLN A O 1
ATOM 3812 N N . ALA A 1 492 ? -12.842 -10.336 23.787 1.00 92.88 492 ALA A N 1
ATOM 3813 C CA . ALA A 1 492 ? -12.453 -9.716 25.056 1.00 92.88 492 ALA A CA 1
ATOM 3814 C C . ALA A 1 492 ? -12.826 -8.223 25.143 1.00 92.88 492 ALA A C 1
ATOM 3816 O O . ALA A 1 492 ? -13.208 -7.735 26.203 1.00 92.88 492 ALA A O 1
ATOM 3817 N N . ARG A 1 493 ? -12.742 -7.490 24.025 1.00 91.00 493 ARG A N 1
ATOM 3818 C CA . ARG A 1 493 ? -13.143 -6.075 23.970 1.00 91.00 493 ARG A CA 1
ATOM 3819 C C . ARG A 1 493 ? -14.653 -5.912 24.012 1.00 91.00 493 ARG A C 1
ATOM 3821 O O . ARG A 1 493 ? -15.137 -5.033 24.711 1.00 91.00 493 ARG A O 1
ATOM 3828 N N . ILE A 1 494 ? -15.381 -6.753 23.283 1.00 93.56 494 ILE A N 1
ATOM 3829 C CA . ILE A 1 494 ? -16.845 -6.788 23.329 1.00 93.56 494 ILE A CA 1
ATOM 3830 C C . ILE A 1 494 ? -17.301 -7.047 24.769 1.00 93.56 494 ILE A C 1
ATOM 3832 O O . ILE A 1 494 ? -18.099 -6.285 25.307 1.00 93.56 494 ILE A O 1
ATOM 3836 N N . ASP A 1 495 ? -16.729 -8.056 25.426 1.00 94.56 495 ASP A N 1
ATOM 3837 C CA . ASP A 1 495 ? -17.037 -8.393 26.816 1.00 94.56 495 ASP A CA 1
ATOM 3838 C C . ASP A 1 495 ? -16.736 -7.238 27.778 1.00 94.56 495 ASP A C 1
ATOM 3840 O O . ASP A 1 495 ? -17.552 -6.952 28.654 1.00 94.56 495 ASP A O 1
ATOM 3844 N N . GLN A 1 496 ? -15.619 -6.527 27.586 1.00 94.81 496 GLN A N 1
ATOM 3845 C CA . GLN A 1 496 ? -15.301 -5.330 28.366 1.00 94.81 496 GLN A CA 1
ATOM 3846 C C . GLN A 1 496 ? -16.377 -4.243 28.212 1.00 94.81 496 GLN A C 1
ATOM 3848 O O . GLN A 1 496 ? -16.817 -3.677 29.208 1.00 94.81 496 GLN A O 1
ATOM 3853 N N . MET A 1 497 ? -16.845 -3.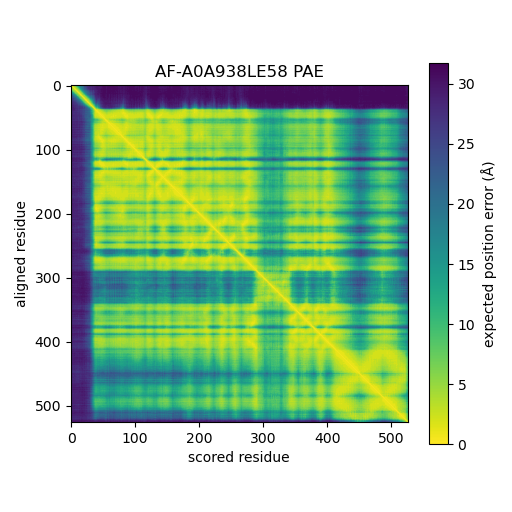975 26.991 1.00 93.19 497 MET A N 1
ATOM 3854 C CA . MET A 1 497 ? -17.871 -2.954 26.739 1.00 93.19 497 MET A CA 1
ATOM 3855 C C . MET A 1 497 ? -19.204 -3.291 27.413 1.00 93.19 497 MET A C 1
ATOM 3857 O O . MET A 1 497 ? -19.852 -2.416 27.987 1.00 93.19 497 MET A O 1
ATOM 3861 N N . PHE A 1 498 ? -19.608 -4.563 27.373 1.00 95.31 498 PHE A N 1
ATOM 3862 C CA . PHE A 1 498 ? -20.806 -5.029 28.072 1.00 95.31 498 PHE A CA 1
ATOM 3863 C C . PHE A 1 498 ? -20.644 -4.968 29.596 1.00 95.31 498 PHE A C 1
ATOM 3865 O O . PHE A 1 498 ? -21.582 -4.570 30.284 1.00 95.31 498 PHE A O 1
ATOM 3872 N N . ALA A 1 499 ? -19.462 -5.291 30.129 1.00 95.00 499 ALA A N 1
ATOM 3873 C CA . ALA A 1 499 ? -19.178 -5.176 31.559 1.00 95.00 499 ALA A CA 1
ATOM 3874 C C . ALA A 1 499 ? -19.216 -3.715 32.047 1.00 95.00 499 ALA A C 1
ATOM 3876 O O . ALA A 1 499 ? -19.805 -3.425 33.088 1.00 95.00 499 ALA A O 1
ATOM 3877 N N . GLU A 1 500 ? -18.644 -2.781 31.280 1.00 94.69 500 GLU A N 1
ATOM 3878 C CA . GLU A 1 500 ? -18.720 -1.343 31.567 1.00 94.69 500 GLU A CA 1
ATOM 3879 C C . GLU A 1 500 ? -20.175 -0.846 31.549 1.00 94.69 500 GLU A C 1
ATOM 3881 O O . GLU A 1 500 ? -20.588 -0.094 32.434 1.00 94.69 500 GLU A O 1
ATOM 3886 N N . ALA A 1 501 ? -20.977 -1.304 30.584 1.00 93.50 501 ALA A N 1
ATOM 3887 C CA . ALA A 1 501 ? -22.396 -0.977 30.507 1.00 93.50 501 ALA A CA 1
ATOM 3888 C C . ALA A 1 501 ? -23.201 -1.524 31.700 1.00 93.50 501 ALA A C 1
ATOM 3890 O O . ALA A 1 501 ? -23.989 -0.775 32.276 1.00 93.50 501 ALA A O 1
ATOM 3891 N N . ASP A 1 502 ? -22.983 -2.779 32.115 1.00 93.62 502 ASP A N 1
ATOM 3892 C CA . ASP A 1 502 ? -23.645 -3.346 33.304 1.00 93.62 502 ASP A CA 1
ATOM 3893 C C . ASP A 1 502 ? -23.263 -2.574 34.5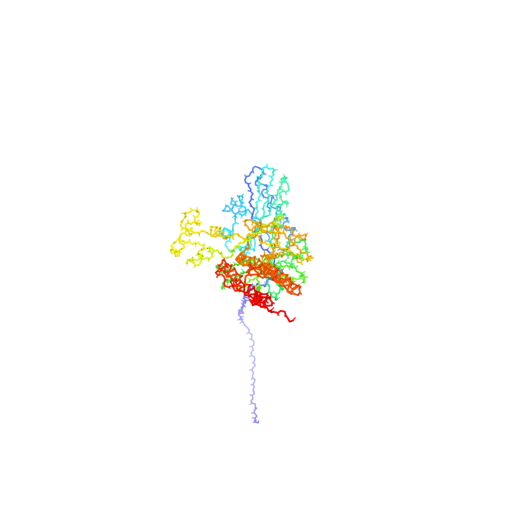76 1.00 93.62 502 ASP A C 1
ATOM 3895 O O . ASP A 1 502 ? -24.128 -2.238 35.386 1.00 93.62 502 ASP A O 1
ATOM 3899 N N . GLY A 1 503 ? -21.991 -2.183 34.712 1.00 93.56 503 GLY A N 1
ATOM 3900 C CA . GLY A 1 503 ? -21.534 -1.337 35.815 1.00 93.56 503 GLY A CA 1
ATOM 3901 C C . GLY A 1 503 ? -22.275 0.004 35.894 1.00 93.56 503 GLY A C 1
ATOM 3902 O O . GLY A 1 503 ? -22.645 0.445 36.985 1.00 93.56 503 GLY A O 1
ATOM 3903 N N . LEU A 1 504 ? -22.551 0.641 34.750 1.00 93.00 504 LEU A N 1
ATOM 3904 C CA . LEU A 1 504 ? -23.360 1.864 34.697 1.00 93.00 504 LEU A CA 1
ATOM 3905 C C . LEU A 1 504 ? -24.823 1.603 35.087 1.00 93.00 504 LEU A C 1
ATOM 3907 O O . LEU A 1 504 ? -25.396 2.402 35.827 1.00 93.00 504 LEU A O 1
ATOM 3911 N N . LEU A 1 505 ? -25.419 0.492 34.645 1.00 91.62 505 LEU A N 1
ATOM 3912 C CA . LEU A 1 505 ? -26.788 0.129 35.028 1.00 91.62 505 LEU A CA 1
ATOM 3913 C C . LEU A 1 505 ? -26.921 -0.024 36.550 1.00 91.62 505 LEU A C 1
ATOM 3915 O O . LEU A 1 505 ? -27.812 0.584 37.142 1.00 91.62 505 LEU A O 1
ATOM 3919 N N . ILE A 1 506 ? -26.006 -0.765 37.186 1.00 90.50 506 ILE A N 1
ATOM 3920 C CA . ILE A 1 506 ? -25.988 -0.956 38.647 1.00 90.50 506 ILE A CA 1
ATOM 3921 C C . ILE A 1 506 ? -25.824 0.384 39.370 1.00 90.50 506 ILE A C 1
ATOM 3923 O O . ILE A 1 506 ? -26.484 0.636 40.375 1.00 90.50 506 ILE A O 1
ATOM 3927 N N . LYS A 1 507 ? -24.936 1.249 38.867 1.00 91.62 507 LYS A N 1
ATOM 3928 C CA . LYS A 1 507 ? -24.619 2.526 39.510 1.00 91.62 507 LYS A CA 1
ATOM 3929 C C . LYS A 1 507 ? -25.794 3.505 39.498 1.00 91.62 507 LYS A C 1
ATOM 3931 O O . LYS A 1 507 ? -25.965 4.243 40.465 1.00 91.62 507 LYS A O 1
ATOM 3936 N N . TYR A 1 508 ? -26.549 3.563 38.402 1.00 89.38 508 TYR A N 1
ATOM 3937 C CA . TYR A 1 508 ? -27.543 4.618 38.186 1.00 89.38 508 TYR A CA 1
ATOM 3938 C C . TYR A 1 508 ? -28.999 4.174 38.380 1.00 89.38 508 TYR A C 1
ATOM 3940 O O . TYR A 1 508 ? -29.867 5.030 38.540 1.00 89.38 508 TYR A O 1
ATOM 3948 N N . VAL A 1 509 ? -29.295 2.871 38.400 1.00 87.19 509 VAL A N 1
ATOM 3949 C CA . VAL A 1 509 ? -30.657 2.362 38.622 1.00 87.19 509 VAL A CA 1
ATOM 3950 C C . VAL A 1 509 ? -30.767 1.749 40.019 1.00 87.19 509 VAL A C 1
ATOM 3952 O O . VAL A 1 509 ? -30.471 0.573 40.203 1.00 87.19 509 VAL A O 1
ATOM 3955 N N . ASP A 1 510 ? -31.235 2.529 41.005 1.00 85.62 510 ASP A N 1
ATOM 3956 C CA . ASP A 1 510 ? -31.552 2.004 42.348 1.00 85.62 510 ASP A CA 1
ATOM 3957 C C . ASP A 1 510 ? -32.790 1.077 42.269 1.00 85.62 510 ASP A C 1
ATOM 3959 O O . ASP A 1 510 ? -33.887 1.553 41.923 1.00 85.62 510 ASP A O 1
ATOM 3963 N N . PRO A 1 511 ? -32.648 -0.230 42.581 1.00 81.75 511 PRO A N 1
ATOM 3964 C CA . PRO A 1 511 ? -33.753 -1.185 42.536 1.00 81.75 511 PRO A CA 1
ATOM 3965 C C . PRO A 1 511 ? -34.828 -0.899 43.594 1.00 81.75 511 PRO A C 1
ATOM 3967 O O . PRO A 1 511 ? -36.006 -1.134 43.338 1.00 81.75 511 PRO A O 1
ATOM 3970 N N . ASN A 1 512 ? -34.461 -0.304 44.732 1.00 86.06 512 ASN A N 1
ATOM 3971 C CA . ASN A 1 512 ? -35.352 -0.135 45.885 1.00 86.06 512 ASN A CA 1
ATOM 3972 C C . ASN A 1 512 ? -36.026 1.246 45.918 1.00 86.06 512 ASN A C 1
ATOM 3974 O O . ASN A 1 512 ? -36.795 1.553 46.830 1.00 86.06 512 ASN A O 1
ATOM 3978 N N . LEU A 1 513 ? -35.744 2.116 44.943 1.00 84.44 513 LEU A N 1
ATOM 3979 C CA . LEU A 1 513 ? -36.276 3.481 44.920 1.00 84.44 513 LEU A CA 1
ATOM 3980 C C . LEU A 1 513 ? -37.811 3.514 44.852 1.00 84.44 513 LEU A C 1
ATOM 3982 O O . LEU A 1 513 ? -38.428 4.361 45.494 1.00 84.44 513 LEU A O 1
ATOM 3986 N N . VAL A 1 514 ? -38.424 2.569 44.129 1.00 85.56 514 VAL A N 1
ATOM 3987 C CA . VAL A 1 514 ? -39.889 2.431 44.036 1.00 85.56 514 VAL A CA 1
ATOM 3988 C C . VAL A 1 514 ? -40.490 2.201 45.423 1.00 85.56 514 VAL A C 1
ATOM 3990 O O . VAL A 1 514 ? -41.440 2.876 45.811 1.00 85.56 514 VAL A O 1
ATOM 3993 N N . GLU A 1 515 ? -39.923 1.260 46.178 1.00 85.75 515 GLU A N 1
ATOM 3994 C CA . GLU A 1 515 ? -40.412 0.862 47.500 1.00 85.75 515 GLU A CA 1
ATOM 3995 C C . GLU A 1 515 ? -40.228 1.989 48.516 1.00 85.75 515 GLU A C 1
ATOM 3997 O O . GLU A 1 515 ? -41.144 2.290 49.279 1.00 85.75 515 GLU A O 1
ATOM 4002 N N . LYS A 1 516 ? -39.084 2.686 48.464 1.00 87.81 516 LYS A N 1
ATOM 4003 C CA . LYS A 1 516 ? -38.825 3.878 49.286 1.00 87.81 516 LYS A CA 1
ATOM 4004 C C . LYS A 1 516 ? -39.862 4.977 49.031 1.00 87.81 516 LYS A C 1
ATOM 4006 O O . LYS A 1 516 ? -40.349 5.583 49.981 1.00 87.81 516 LYS A O 1
ATOM 4011 N N . LEU A 1 517 ? -40.208 5.240 47.768 1.00 84.31 517 LEU A N 1
ATOM 4012 C CA . LEU A 1 517 ? -41.209 6.250 47.403 1.00 84.31 517 LEU A CA 1
ATOM 4013 C C . LEU A 1 517 ? -42.627 5.816 47.796 1.00 84.31 517 LEU A C 1
ATOM 4015 O O . LEU A 1 517 ? -43.376 6.621 48.342 1.00 84.31 517 LEU A O 1
ATOM 4019 N N . ALA A 1 518 ? -42.984 4.546 47.590 1.00 84.25 518 ALA A N 1
ATOM 4020 C CA . ALA A 1 518 ? -44.278 4.006 48.006 1.00 84.25 518 ALA A CA 1
ATOM 4021 C C . ALA A 1 518 ? -44.462 4.073 49.533 1.00 84.25 518 ALA A C 1
ATOM 4023 O O . ALA A 1 518 ? -45.519 4.482 50.012 1.00 84.25 518 ALA A O 1
ATOM 4024 N N . ALA A 1 519 ? -43.416 3.760 50.304 1.00 87.12 519 ALA A N 1
ATOM 4025 C CA . ALA A 1 519 ? -43.431 3.890 51.759 1.00 87.12 519 ALA A CA 1
ATOM 4026 C C . ALA A 1 519 ? -43.629 5.348 52.218 1.00 87.12 519 ALA A C 1
ATOM 4028 O O . ALA A 1 519 ? -44.340 5.588 53.191 1.00 87.12 519 ALA A O 1
ATOM 4029 N N . GLN A 1 520 ? -43.055 6.329 51.508 1.00 82.81 520 GLN A N 1
ATOM 4030 C CA . GLN A 1 520 ? -43.252 7.757 51.802 1.00 82.81 520 GLN A CA 1
ATOM 4031 C C . GLN A 1 520 ? -44.692 8.224 51.553 1.00 82.81 520 GLN A C 1
ATOM 4033 O O . GLN A 1 520 ? -45.190 9.066 52.295 1.00 82.81 520 GLN A O 1
ATOM 4038 N N . VAL A 1 521 ? -45.372 7.680 50.540 1.00 84.12 521 VAL A N 1
ATOM 4039 C CA . VAL A 1 521 ? -46.791 7.981 50.275 1.00 84.12 521 VAL A CA 1
ATOM 4040 C C . VAL A 1 521 ? -47.698 7.353 51.344 1.00 84.12 521 VAL A C 1
ATOM 4042 O O . VAL A 1 521 ? -48.672 7.980 51.764 1.00 84.12 521 VAL A O 1
ATOM 4045 N N . ALA A 1 522 ? -47.357 6.146 51.812 1.00 79.00 522 ALA A N 1
ATOM 4046 C CA . ALA A 1 522 ? -48.142 5.378 52.782 1.00 79.00 522 ALA A CA 1
ATOM 4047 C C . ALA A 1 522 ? -47.998 5.846 54.245 1.00 79.00 522 ALA A C 1
ATOM 4049 O O . ALA A 1 522 ? -48.852 5.521 55.070 1.00 79.00 522 ALA A O 1
ATOM 4050 N N . GLN A 1 523 ? -46.947 6.596 54.600 1.00 75.31 523 GLN A N 1
ATOM 4051 C CA . GLN A 1 523 ? -46.782 7.095 55.970 1.00 75.31 523 GLN A CA 1
ATOM 4052 C C . GLN A 1 523 ? -47.854 8.153 56.329 1.00 75.31 523 GLN A C 1
ATOM 4054 O O . GLN A 1 523 ? -48.093 9.096 55.557 1.00 75.31 523 GLN A O 1
ATOM 4059 N N . PRO A 1 524 ? -48.504 8.040 57.508 1.00 55.88 524 PRO A N 1
ATOM 4060 C CA . PRO A 1 524 ? -49.423 9.062 57.994 1.00 55.88 524 PRO A CA 1
ATOM 4061 C C . PRO A 1 524 ? -48.656 10.364 58.258 1.00 55.88 524 PRO A C 1
ATOM 4063 O O . PRO A 1 524 ? -47.497 10.345 58.672 1.00 55.88 524 PRO A O 1
ATOM 4066 N N . ALA A 1 525 ? -49.293 11.501 57.970 1.00 56.25 525 ALA A N 1
ATOM 4067 C CA . ALA A 1 525 ? -48.673 12.803 58.194 1.00 56.25 525 ALA A CA 1
ATOM 4068 C C . ALA A 1 525 ? -48.536 12.998 59.708 1.00 56.25 525 ALA A C 1
ATOM 4070 O O . ALA A 1 525 ? -49.481 12.689 60.436 1.00 56.25 525 ALA A O 1
ATOM 4071 N N . LYS A 1 526 ? -47.362 13.449 60.160 1.00 46.22 526 LYS A N 1
ATOM 4072 C CA . LYS A 1 526 ? -47.207 13.953 61.526 1.00 46.22 526 LYS A CA 1
ATOM 4073 C C . LYS A 1 526 ? -47.975 15.249 61.704 1.00 46.22 526 LYS A C 1
ATOM 4075 O O . LYS A 1 526 ? -47.956 16.054 60.745 1.00 46.22 526 LYS A O 1
#

Nearest PDB structures (foldseek):
  7mx5-assembly2_B  TM=2.303E-01  e=1.675E-06  Acinetobacter baumannii
  4q6v-assembly1_A  TM=5.302E-01  e=1.024E-02  Salmonella enterica subsp. enterica serovar Typhimurium str. LT2
  4q6z-assembly1_A  TM=5.205E-01  e=3.807E-02  Escherichia coli UTI89
  1zno-assembly1_B  TM=4.517E-01  e=9.297E-02  Vibrio cholerae
  1zwy-assembly2_C  TM=4.665E-01  e=1.274E-01  Vibrio cholerae

Foldseek 3Di:
DDDDDDDDDDDDDDDDDDDPDPPPPPPPPPPPPPPVPDQQADAAEEEEAEAEDDDPLCDPVLSVVLQVLLVVLLCVQAPPNYDYDGDHHDPLCNVVCQVDVPPDALVNCVVRPDPPDPGQKYKYWYWYDDPQAIKIWIWMQGPLLSDTFDIAIDGDNDSVCSSVVNNVNSQQNDKWKWWFFADDFFKTKIFTGNCLVDPDCSRNSHDDQQWKWWKWKFFADPVLHGDDVRIDTQALWIWGFHDDDPRITMTGIGHFDGPPPDDGADSRIIMMIITFHQNAQFAKEWEWAPPFPLVVQCVLPPVNPQKRALVSDDPVCSVVQVVLPPVPPRIHHNVSSVVRTQTAFFKWKKKADPVPRDIDTQGTQHNRNIGIGGADPVQHWIWIFTGDVPDTWTTGIGRTRRDRYDYDHTHHLVLLSLLVVLLVVLVVVLVVLLVLLVVLLVVLVVCLVVVVLVVSVVSLVVNVPGDALVNSVVSLVVSLVVSDDPDVVSNVSSVVSSVVSNVVSVVRGDRCSSVVSVVSSPDDDD

pLDDT: mean 85.02, std 15.22, range [29.91, 97.06]

Radius of gyration: 37.75 Å; Cα contacts (8 Å, |Δi|>4): 964; chains: 1; bounding box: 152×53×105 Å

Secondary structure (DSSP, 8-state):
--------------------------------------TTTPPEEEEEEEEE---TTS-HHHHHHHHHHHHHHHHHHHGGGEEEEEEEPPHHHHHHHHH-TTT--HHHHHHHSPTT---SEEEEEEEEE-SSSEEEEEEEEETTTTEE-PPEEEEESSGGGHHHHHHHHHHHH---EEEEEEEETTEEEEEETTTTT---TTSTTS--TT-EEEEEEEEE-TTSPEEEEEEEEEEEEEEEEEEEETTEEEEEEEESSTTTT-S---SSEEEEEEEPP--SS-EEEEEEESS-HHHHHTTS-SS-SS-EETTTS-HHHHHHHHHH-SS-SSEE-HHHHHHTSPB--S-EEEEE-TTT--EEEEEE--TTSEEEEPPPTTS--EEEEEEETTEEEEEEEE-TTS-SEEEEEE---HHHHHHHHHHHHHHHHHHHHHHHHHHHHHHHHHHHHTT-HHHHHHHHHHHHTSPPHHHHHHHHHHHHHHT--S-HHHHHHHHHHHHHHHHHHHHH--TTHHHHHHHHHHSPP-

Solvent-accessible surface area (backbone atoms only — not comparable to full-atom values): 29319 Å² total; per-residue (Å²): 140,79,85,90,88,84,87,86,91,85,86,90,85,85,90,89,83,88,78,87,76,80,79,78,76,76,77,75,74,76,68,79,76,72,72,78,66,52,58,35,64,35,50,43,36,33,38,35,29,42,31,67,45,93,41,90,91,50,37,70,72,53,53,52,51,35,50,53,30,30,57,52,42,38,44,69,56,44,45,68,22,48,47,79,48,76,45,71,40,56,82,94,47,31,66,55,46,72,74,36,66,84,73,64,49,57,67,62,45,63,75,70,49,67,87,89,62,83,49,46,30,41,36,44,33,34,41,40,86,47,98,83,31,32,37,34,37,13,28,30,37,32,63,84,73,58,42,73,50,60,72,34,75,46,83,36,74,50,80,86,49,44,30,60,51,46,16,50,29,48,56,68,21,56,63,37,49,23,42,39,56,43,43,59,94,52,40,33,38,30,33,39,42,9,36,72,44,44,86,48,78,85,23,69,50,31,86,51,76,55,42,46,22,40,38,34,38,39,26,30,46,97,85,67,46,69,37,91,87,24,58,44,71,48,79,45,34,38,33,32,30,66,48,79,57,92,71,46,32,38,20,41,54,38,49,60,57,88,70,85,63,64,59,71,48,44,89,47,42,36,36,36,32,36,49,66,64,58,81,39,79,34,16,34,38,31,34,27,27,55,79,25,65,37,69,57,48,60,71,38,30,83,86,68,80,66,46,37,46,52,88,56,39,58,82,93,47,35,73,54,49,66,71,48,31,79,86,67,78,63,43,34,49,60,68,45,38,56,68,55,39,45,52,41,56,66,33,39,34,30,41,33,31,83,86,78,65,50,68,47,78,77,48,55,22,37,92,72,5,34,39,80,39,69,51,42,96,84,72,33,53,37,37,31,39,37,23,56,88,94,42,79,77,48,47,43,44,42,51,43,3,51,42,66,62,48,80,45,72,39,78,77,54,64,48,49,53,52,41,49,54,51,52,51,52,51,51,52,51,47,54,54,49,45,53,51,50,54,53,50,51,52,50,31,54,51,26,48,75,70,67,41,47,72,65,24,49,54,48,51,54,57,56,67,73,47,88,49,65,66,58,54,47,54,54,51,53,56,51,53,69,75,36,71,57,92,50,66,75,57,36,53,51,44,52,48,53,53,51,55,49,52,54,50,48,64,73,66,47,69,83,59,53,65,58,57,53,52,52,62,62,68,51,79,84,129

Sequence (526 aa):
MTRRRAAPHRRFRAAPRAALGALSLVLLAACPTFAQESWVYSPYRVRVWLAVSESPRLGRSLAESIRASIANGVRAAMGSTWRTEVEFAPESIRVELSRGLDQVDSDRMLAVAPKGASDDKIMLVVVDDGATGFAVAAREWDTRTRSMGSVIRHDVPQRERIGESVSLAVARAFVPIARIDDVKGNVAVVRFRGSGLAIDAACPASPRIGQCLRVVTRQNDRYGNPKPNGLRSIEWTLLRVNTIEQQRVECEVHSINRGYLAGRSNSRLERYALGVLTPFADTELELRSKESVAGTLLKHDADKDGFVARDEVPVNLAGVVDRVDLNRDGKLDPAELEATKRPLVGYDIYFKDPTTEETGLLGQTDWRGRLRVPPAKDGGMRLLYVRSGGMLLARLPIVPGQTRVAAAELTDDEKRLQAESLVRGIQGNLVDLVARRELIAARIRKKVAEGKRDEAQSLVDQFRALPTLADMRQRLDAARQQTVTKNPKIQARIDQMFAEADGLLIKYVDPNLVEKLAAQVAQPAK

Mean predicted aligned error: 11.41 Å